Protein AF-A0A418AKB0-F1 (afdb_monomer)

Solvent-accessible surface area (backbone atoms only — not comparable to full-atom values): 22500 Å² total; per-residue (Å²): 135,82,79,82,71,78,76,85,73,82,72,96,51,63,71,55,14,68,32,71,52,58,49,98,87,63,54,77,48,73,52,73,28,45,49,72,66,48,86,89,73,75,47,83,60,42,28,41,31,41,43,63,35,72,86,63,49,35,39,38,36,24,21,48,76,15,43,33,35,38,30,43,47,46,74,64,86,85,75,73,99,71,87,83,58,76,58,70,66,72,52,51,44,70,51,83,62,49,76,50,78,82,51,84,23,34,31,54,25,65,22,56,29,82,81,54,49,35,37,38,40,14,16,63,66,13,42,36,38,33,35,34,54,55,97,88,45,76,44,83,20,35,70,54,74,54,44,76,70,49,79,86,42,61,85,49,50,88,68,41,41,71,72,30,22,28,36,20,43,39,51,56,76,76,69,75,87,51,81,86,62,88,59,95,77,77,64,44,38,38,39,37,33,36,24,40,74,38,39,48,13,36,45,36,36,31,37,43,46,73,44,99,87,57,46,34,53,76,46,80,76,52,73,48,78,41,75,80,37,77,60,76,59,67,86,71,81,57,48,58,13,73,55,44,61,45,79,26,51,81,99,54,51,47,79,47,70,48,96,87,68,54,71,40,45,24,58,43,71,68,43,47,52,42,52,73,68,66,57,62,40,58,80,38,78,89,23,52,53,18,22,56,78,67,64,67,54,79,68,83,65,95,67,74,84,72,79,90,73,86,89,81,93,78,85,84,83,85,84,78,86,79,67,73,72,62,57,55,57,54,49,54,54,46,54,54,51,50,51,52,47,50,54,59,69,69,49,79,78,82,78,78,81,79,82,84,78,82,79,86,82,82,86,85,83,90,79,90,80,80,88,132

Mean predicted aligned error: 17.3 Å

Secondary structure (DSSP, 8-state):
--------PPPSS-EEEEEEEE-TT--EEEEEEESS--TTT---S-EEEEEE-SSSSEEEEEETTS-EEEEEEEPPPP-SS---STHHHHH-EEPPPEEE---SS-EEEEEE-TTSSEEEEEETTS-EEEEEEETTEEEEEEEPPPTT--GGGGGGTTT-BS--EEEEEEEEPPPGGGTT---TT--EEEEEEEE-SBS-EEEEEEEEEE-TTSPEEEEEEEEEEETT----SPPP-PEEPTTT--EE-TT-SEEEE-TTS-EEEESSHHHHHHHHTT--GGGSTTSHHHHHHTT-S----S---PPP------------PPPTHHHHHHHHHHHHHHHHHHHHHSSPPPP-----PPPPPPP---------

Structure (mmCIF, N/CA/C/O backbone):
data_AF-A0A418AKB0-F1
#
_entry.id   AF-A0A418AKB0-F1
#
loop_
_atom_site.group_PDB
_atom_site.id
_atom_site.type_symbol
_atom_site.label_atom_id
_atom_site.label_alt_id
_atom_site.label_comp_id
_atom_site.label_asym_id
_atom_site.label_entity_id
_atom_site.label_seq_id
_atom_site.pdbx_PDB_ins_code
_atom_site.Cartn_x
_atom_site.Cartn_y
_atom_site.Cartn_z
_atom_site.occupancy
_atom_site.B_iso_or_equiv
_atom_site.auth_seq_id
_atom_site.auth_comp_id
_atom_site.auth_asym_id
_atom_site.auth_atom_id
_atom_site.pdbx_PDB_model_num
ATOM 1 N N . MET A 1 1 ? 7.931 29.861 -28.633 1.00 36.50 1 MET A N 1
ATOM 2 C CA . MET A 1 1 ? 7.991 29.074 -27.381 1.00 36.50 1 MET A CA 1
ATOM 3 C C . MET A 1 1 ? 6.599 28.535 -27.093 1.00 36.50 1 MET A C 1
ATOM 5 O O . MET A 1 1 ? 5.826 29.183 -26.402 1.00 36.50 1 MET A O 1
ATOM 9 N N . SER A 1 2 ? 6.234 27.413 -27.712 1.00 31.08 2 SER A N 1
ATOM 10 C CA . SER A 1 2 ? 4.937 26.777 -27.475 1.00 31.08 2 SER A CA 1
ATOM 11 C C . SER A 1 2 ? 4.961 26.107 -26.106 1.00 31.08 2 SER A C 1
ATOM 13 O O . SER A 1 2 ? 5.723 25.164 -25.891 1.00 31.08 2 SER A O 1
ATOM 15 N N . SER A 1 3 ? 4.151 26.606 -25.175 1.00 33.78 3 SER A N 1
ATOM 16 C CA . SER A 1 3 ? 3.860 25.900 -23.935 1.00 33.78 3 SER A CA 1
ATOM 17 C C . SER A 1 3 ? 3.268 24.541 -24.288 1.00 33.78 3 SER A C 1
ATOM 19 O O . SER A 1 3 ? 2.200 24.466 -24.894 1.00 33.78 3 SER A O 1
ATOM 21 N N . THR A 1 4 ? 3.960 23.466 -23.930 1.00 37.88 4 THR A N 1
ATOM 22 C CA . THR A 1 4 ? 3.404 22.115 -23.933 1.00 37.88 4 THR A CA 1
ATOM 23 C C . THR A 1 4 ? 2.359 22.039 -22.823 1.00 37.88 4 THR A C 1
ATOM 25 O O . THR A 1 4 ? 2.607 21.554 -21.721 1.00 37.88 4 THR A O 1
ATOM 28 N N . GLU A 1 5 ? 1.177 22.594 -23.088 1.00 39.03 5 GLU A N 1
ATOM 29 C CA . GLU A 1 5 ? -0.002 22.336 -22.277 1.00 39.03 5 GLU A CA 1
ATOM 30 C C . GLU A 1 5 ? -0.284 20.837 -22.376 1.00 39.03 5 GLU A C 1
ATOM 32 O O . GLU A 1 5 ? -0.618 20.311 -23.438 1.00 39.03 5 GLU A O 1
ATOM 37 N N . GLY A 1 6 ? -0.049 20.125 -21.272 1.00 36.12 6 GLY A N 1
ATOM 38 C CA . GLY A 1 6 ? -0.306 18.696 -21.184 1.00 36.12 6 GLY A CA 1
ATOM 39 C C . GLY A 1 6 ? -1.768 18.427 -21.518 1.00 36.12 6 GLY A C 1
ATOM 40 O O . GLY A 1 6 ? -2.663 18.787 -20.754 1.00 36.12 6 GLY A O 1
ATOM 41 N N . LYS A 1 7 ? -2.008 17.810 -22.677 1.00 33.06 7 LYS A N 1
ATOM 42 C CA . LYS A 1 7 ? -3.337 17.388 -23.116 1.00 33.06 7 LYS A CA 1
ATOM 43 C C . LYS A 1 7 ? -3.867 16.399 -22.074 1.00 33.06 7 LYS A C 1
ATOM 45 O O . LYS A 1 7 ? -3.289 15.329 -21.895 1.00 33.06 7 LYS A O 1
ATOM 50 N N . ILE A 1 8 ? -4.934 16.756 -21.356 1.00 39.75 8 ILE A N 1
ATOM 51 C CA . ILE A 1 8 ? -5.593 15.837 -20.420 1.00 39.75 8 ILE A CA 1
ATOM 52 C C . ILE A 1 8 ? -6.320 14.794 -21.270 1.00 39.75 8 ILE A C 1
ATOM 54 O O . ILE A 1 8 ? -7.421 15.029 -21.764 1.00 39.75 8 ILE A O 1
ATOM 58 N N . VAL A 1 9 ? -5.665 13.660 -21.503 1.00 42.50 9 VAL A N 1
ATOM 59 C CA . VAL A 1 9 ? -6.256 12.528 -22.216 1.00 42.50 9 VAL A CA 1
ATOM 60 C C . VAL A 1 9 ? -7.193 11.808 -21.250 1.00 42.50 9 VAL A C 1
ATOM 62 O O . VAL A 1 9 ? -6.767 11.326 -20.202 1.00 42.50 9 VAL A O 1
ATOM 65 N N . SER A 1 10 ? -8.482 11.751 -21.591 1.00 44.03 10 SER A N 1
ATOM 66 C CA . SER A 1 10 ? -9.438 10.896 -20.886 1.00 44.03 10 SER A CA 1
ATOM 67 C C . SER A 1 10 ? -9.050 9.433 -21.118 1.00 44.03 10 SER A C 1
ATOM 69 O O . SER A 1 10 ? -8.934 8.987 -22.260 1.00 44.03 10 SER A O 1
ATOM 71 N N . ILE A 1 11 ? -8.793 8.696 -20.038 1.00 55.59 11 ILE A N 1
ATOM 72 C CA . ILE A 1 11 ? -8.425 7.281 -20.099 1.00 55.59 11 ILE A CA 1
ATOM 73 C C . ILE A 1 11 ? -9.719 6.462 -20.172 1.00 55.59 11 ILE A C 1
ATOM 75 O O . ILE A 1 11 ? -10.586 6.582 -19.312 1.00 55.59 11 ILE A O 1
ATOM 79 N N . LYS A 1 12 ? -9.846 5.633 -21.215 1.00 46.84 12 LYS A N 1
ATOM 80 C CA . LYS A 1 12 ? -11.058 4.852 -21.536 1.00 46.84 12 LYS A CA 1
ATOM 81 C C . LYS A 1 12 ? -11.355 3.715 -20.541 1.00 46.84 12 LYS A C 1
ATOM 83 O O . LYS A 1 12 ? -12.469 3.203 -20.525 1.00 46.84 12 LYS A O 1
ATOM 88 N N . TYR A 1 13 ? -10.378 3.316 -19.728 1.00 57.94 13 TYR A N 1
ATOM 89 C CA . TYR A 1 13 ? -10.456 2.150 -18.842 1.00 57.94 13 TYR A CA 1
ATOM 90 C C . TYR A 1 13 ? -10.401 2.549 -17.362 1.00 57.94 13 TYR A C 1
ATOM 92 O O . TYR A 1 13 ? -9.725 3.527 -17.028 1.00 57.94 13 TYR A O 1
ATOM 100 N N . PRO A 1 14 ? -11.069 1.797 -16.463 1.00 59.91 14 PRO A N 1
ATOM 101 C CA . PRO A 1 14 ? -10.957 2.029 -15.030 1.00 59.91 14 PRO A CA 1
ATOM 102 C C . PRO A 1 14 ? -9.507 1.826 -14.585 1.00 59.91 14 PRO A C 1
ATOM 104 O O . PRO A 1 14 ? -8.891 0.791 -14.852 1.00 59.91 14 PRO A O 1
ATOM 107 N N . ILE A 1 15 ? -8.971 2.842 -13.913 1.00 66.75 15 ILE A N 1
ATOM 108 C CA . ILE A 1 15 ? -7.648 2.809 -13.296 1.00 66.75 15 ILE A CA 1
ATOM 109 C C . ILE A 1 15 ? -7.820 2.233 -11.900 1.00 66.75 15 ILE A C 1
ATOM 111 O O . ILE A 1 15 ? -8.506 2.822 -11.065 1.00 66.75 15 ILE A O 1
ATOM 115 N N . PHE A 1 16 ? -7.191 1.093 -11.654 1.00 68.50 16 PHE A N 1
ATOM 116 C CA . PHE A 1 16 ? -7.229 0.436 -10.350 1.00 68.50 16 PHE A CA 1
ATOM 117 C C . PHE A 1 16 ? -5.985 0.765 -9.525 1.00 68.50 16 PHE A C 1
ATOM 119 O O . PHE A 1 16 ? -6.086 0.989 -8.322 1.00 68.50 16 PHE A O 1
ATOM 126 N N . GLY A 1 17 ? -4.829 0.885 -10.185 1.00 69.38 17 GLY A N 1
ATOM 127 C CA . GLY A 1 17 ? -3.570 1.258 -9.554 1.00 69.38 17 GLY A CA 1
ATOM 128 C C . GLY A 1 17 ? -2.893 2.395 -10.304 1.00 69.38 17 GLY A C 1
ATOM 129 O O . GLY A 1 17 ? -2.821 2.391 -11.529 1.00 69.38 17 GLY A O 1
ATOM 130 N N . ILE A 1 18 ? -2.361 3.362 -9.568 1.00 79.00 18 ILE A N 1
ATOM 131 C CA . ILE A 1 18 ? -1.461 4.373 -10.114 1.00 79.00 18 ILE A CA 1
ATOM 132 C C . ILE A 1 18 ? -0.305 4.558 -9.148 1.00 79.00 18 ILE A C 1
ATOM 134 O O . ILE A 1 18 ? -0.501 4.656 -7.933 1.00 79.00 18 ILE A O 1
ATOM 138 N N . ASP A 1 19 ? 0.896 4.611 -9.697 1.00 79.44 19 ASP A N 1
ATOM 139 C CA . ASP A 1 19 ? 2.066 5.046 -8.963 1.00 79.44 19 ASP A CA 1
ATOM 140 C C . ASP A 1 19 ? 2.920 5.929 -9.855 1.00 79.44 19 ASP A C 1
ATOM 142 O O . ASP A 1 19 ? 2.892 5.834 -11.083 1.00 79.44 19 ASP A O 1
ATOM 146 N N . TRP A 1 20 ? 3.653 6.835 -9.236 1.00 78.62 20 TRP A N 1
ATOM 147 C CA . TRP A 1 20 ? 4.524 7.740 -9.959 1.00 78.62 20 TRP A CA 1
ATOM 148 C C . TRP A 1 20 ? 5.818 7.876 -9.197 1.00 78.62 20 TRP A C 1
ATOM 150 O O . TRP A 1 20 ? 5.847 7.868 -7.964 1.00 78.62 20 TRP A O 1
ATOM 160 N N . LYS A 1 21 ? 6.896 8.053 -9.941 1.00 74.12 21 LYS A N 1
ATOM 161 C CA . LYS A 1 21 ? 8.193 8.304 -9.351 1.00 74.12 21 LYS A CA 1
ATOM 162 C C . LYS A 1 21 ? 9.038 9.126 -10.315 1.00 74.12 21 LYS A C 1
ATOM 164 O O . LYS A 1 21 ? 8.616 9.443 -11.422 1.00 74.12 21 LYS A O 1
ATOM 169 N N . ARG A 1 22 ? 10.153 9.643 -9.810 1.00 68.31 22 ARG A N 1
ATOM 170 C CA . ARG A 1 22 ? 11.122 10.394 -10.597 1.00 68.31 22 ARG A CA 1
ATOM 171 C C . ARG A 1 22 ? 12.404 9.597 -10.699 1.00 68.31 22 ARG A C 1
ATOM 173 O O . ARG A 1 22 ? 12.827 9.021 -9.695 1.00 68.31 22 ARG A O 1
ATOM 180 N N . ASP A 1 23 ? 13.005 9.619 -11.877 1.00 65.00 23 ASP A N 1
ATOM 181 C CA . ASP A 1 23 ? 14.333 9.061 -12.095 1.00 65.00 23 ASP A CA 1
ATOM 182 C C . ASP A 1 23 ? 15.383 9.855 -11.316 1.00 65.00 23 ASP A C 1
ATOM 184 O O . ASP A 1 23 ? 15.130 10.974 -10.852 1.00 65.00 23 ASP A O 1
ATOM 188 N N . ALA A 1 24 ? 16.599 9.312 -11.228 1.00 63.34 24 ALA A N 1
ATOM 189 C CA . ALA A 1 24 ? 17.755 10.002 -10.649 1.00 63.34 24 ALA A CA 1
ATOM 190 C C . ALA A 1 24 ? 18.010 11.383 -11.294 1.00 63.34 24 ALA A C 1
ATOM 192 O O . ALA A 1 24 ? 18.529 12.292 -10.651 1.00 63.34 24 ALA A O 1
ATOM 193 N N . GLN A 1 25 ? 17.585 11.559 -12.547 1.00 64.56 25 GLN A N 1
ATOM 194 C CA . GLN A 1 25 ? 17.706 12.791 -13.335 1.00 64.56 25 GLN A CA 1
ATOM 195 C C . GLN A 1 25 ? 16.494 13.733 -13.177 1.00 64.56 25 GLN A C 1
ATOM 197 O O . GLN A 1 25 ? 16.440 14.802 -13.780 1.00 64.56 25 GLN A O 1
ATOM 202 N N . GLY A 1 26 ? 15.502 13.360 -12.361 1.00 63.94 26 GLY A N 1
ATOM 203 C CA . GLY A 1 26 ? 14.347 14.192 -12.020 1.00 63.94 26 GLY A CA 1
ATOM 204 C C . GLY A 1 26 ? 13.166 14.124 -12.994 1.00 63.94 26 GLY A C 1
ATOM 205 O O . GLY A 1 26 ? 12.149 14.781 -12.727 1.00 63.94 26 GLY A O 1
ATOM 206 N N . GLN A 1 27 ? 13.262 13.333 -14.069 1.00 65.94 27 GLN A N 1
ATOM 207 C CA . GLN A 1 27 ? 12.149 13.082 -14.986 1.00 65.94 27 GLN A CA 1
ATOM 208 C C . GLN A 1 27 ? 11.060 12.246 -14.301 1.00 65.94 27 GLN A C 1
ATOM 210 O O . GLN A 1 27 ? 11.379 11.244 -13.665 1.00 65.94 27 GLN A O 1
ATOM 215 N N . PRO A 1 28 ? 9.783 12.666 -14.362 1.00 66.62 28 PRO A N 1
ATOM 216 C CA . PRO A 1 28 ? 8.689 11.922 -13.763 1.00 66.62 28 PRO A CA 1
ATOM 217 C C . PRO A 1 28 ? 8.194 10.817 -14.698 1.00 66.62 28 PRO A C 1
ATOM 219 O O . PRO A 1 28 ? 7.826 11.080 -15.840 1.00 66.62 28 PRO A O 1
ATOM 222 N N . PHE A 1 29 ? 8.076 9.610 -14.165 1.00 71.62 29 PHE A N 1
ATOM 223 C CA . PHE A 1 29 ? 7.399 8.490 -14.795 1.00 71.62 29 PHE A CA 1
ATOM 224 C C . PHE A 1 29 ? 6.155 8.109 -13.988 1.00 71.62 29 PHE A C 1
ATOM 226 O O . PHE A 1 29 ? 6.095 8.250 -12.762 1.00 71.62 29 PHE A O 1
ATOM 233 N N . ILE A 1 30 ? 5.126 7.661 -14.701 1.00 74.25 30 ILE A N 1
ATOM 234 C CA . ILE A 1 30 ? 3.844 7.254 -14.130 1.00 74.25 30 ILE A CA 1
ATOM 235 C C . ILE A 1 30 ? 3.558 5.850 -14.645 1.00 74.25 30 ILE A C 1
ATOM 237 O O . ILE A 1 30 ? 3.525 5.632 -15.853 1.00 74.25 30 ILE A O 1
ATOM 241 N N . ALA A 1 31 ? 3.320 4.915 -13.732 1.00 75.94 31 ALA A N 1
ATOM 242 C CA . ALA A 1 31 ? 2.749 3.623 -14.063 1.00 75.94 31 ALA A CA 1
ATOM 243 C C . ALA A 1 31 ? 1.271 3.631 -13.700 1.00 75.94 31 ALA A C 1
ATOM 245 O O . ALA A 1 31 ? 0.872 4.005 -12.594 1.00 75.94 31 ALA A O 1
ATOM 246 N N . VAL A 1 32 ? 0.464 3.187 -14.652 1.00 74.56 32 VAL A N 1
ATOM 247 C CA . VAL A 1 32 ? -0.979 3.053 -14.504 1.00 74.56 32 VAL A CA 1
ATOM 248 C C . VAL A 1 32 ? -1.324 1.589 -14.736 1.00 74.56 32 VAL A C 1
ATOM 250 O O . VAL A 1 32 ? -1.038 1.046 -15.799 1.00 74.56 32 VAL A O 1
ATOM 253 N N . ALA A 1 33 ? -1.948 0.956 -13.749 1.00 70.38 33 ALA A N 1
ATOM 254 C CA . ALA A 1 33 ? -2.673 -0.290 -13.939 1.00 70.38 33 ALA A CA 1
ATOM 255 C C . ALA A 1 33 ? -4.141 0.004 -14.213 1.00 70.38 33 ALA A C 1
ATOM 257 O O . ALA A 1 33 ? -4.818 0.678 -13.430 1.00 70.38 33 ALA A O 1
ATOM 258 N N . GLY A 1 34 ? -4.636 -0.568 -15.303 1.00 63.72 34 GLY A N 1
ATOM 259 C CA . GLY A 1 34 ? -6.049 -0.587 -15.638 1.00 63.72 34 GLY A CA 1
ATOM 260 C C . GLY A 1 34 ? -6.540 -2.005 -15.896 1.00 63.72 34 GLY A C 1
ATOM 261 O O . GLY A 1 34 ? -5.753 -2.919 -16.147 1.00 63.72 34 GLY A O 1
ATOM 262 N N . GLY A 1 35 ? -7.858 -2.178 -15.832 1.00 54.75 35 GLY A N 1
ATOM 263 C CA . GLY A 1 35 ? -8.518 -3.398 -16.289 1.00 54.75 35 GLY A CA 1
ATOM 264 C C . GLY A 1 35 ? -8.795 -3.314 -17.783 1.00 54.75 35 GLY A C 1
ATOM 265 O O . GLY A 1 35 ? -9.493 -2.409 -18.237 1.00 54.75 35 GLY A O 1
ATOM 266 N N . GLY A 1 36 ? -8.239 -4.253 -18.539 1.00 49.72 36 GLY A N 1
ATOM 267 C CA . GLY A 1 36 ? -8.421 -4.360 -19.983 1.00 49.72 36 GLY A CA 1
ATOM 268 C C . GLY A 1 36 ? -7.291 -5.185 -20.573 1.00 49.72 36 GLY A C 1
ATOM 269 O O . GLY A 1 36 ? -6.227 -4.643 -20.860 1.00 49.72 36 GLY A O 1
ATOM 270 N N . GLY A 1 37 ? -7.506 -6.499 -20.680 1.00 47.31 37 GLY A N 1
ATOM 271 C CA . GLY A 1 37 ? -6.509 -7.473 -21.115 1.00 47.31 37 GLY A CA 1
ATOM 272 C C . GLY A 1 37 ? -5.806 -7.055 -22.403 1.00 47.31 37 GLY A C 1
ATOM 273 O O . GLY A 1 37 ? -6.377 -7.107 -23.491 1.00 47.31 37 GLY A O 1
ATOM 274 N N . ALA A 1 38 ? -4.539 -6.668 -22.286 1.00 42.75 38 ALA A N 1
ATOM 275 C CA . ALA A 1 38 ? -3.647 -6.655 -23.426 1.00 42.75 38 ALA A CA 1
ATOM 276 C C . ALA A 1 38 ? -3.177 -8.097 -23.640 1.00 42.75 38 ALA A C 1
ATOM 278 O O . ALA A 1 38 ? -2.422 -8.635 -22.834 1.00 42.75 38 ALA A O 1
ATOM 279 N N . VAL A 1 39 ? -3.589 -8.714 -24.751 1.00 44.41 39 VAL A N 1
ATOM 280 C CA . VAL A 1 39 ? -3.150 -10.062 -25.173 1.00 44.41 39 VAL A CA 1
ATOM 281 C C . VAL A 1 39 ? -1.613 -10.186 -25.176 1.00 44.41 39 VAL A C 1
ATOM 283 O O . VAL A 1 39 ? -1.076 -11.266 -24.958 1.00 44.41 39 VAL A O 1
ATOM 286 N N . LYS A 1 40 ? -0.900 -9.061 -25.337 1.00 43.84 40 LYS A N 1
ATOM 287 C CA . LYS A 1 40 ? 0.567 -8.962 -25.336 1.00 43.84 40 LYS A CA 1
ATOM 288 C C . LYS A 1 40 ? 1.245 -9.015 -23.957 1.00 43.84 40 LYS A C 1
ATOM 290 O O . LYS A 1 40 ? 2.437 -9.283 -23.926 1.00 43.84 40 LYS A O 1
ATOM 295 N N . SER A 1 41 ? 0.553 -8.756 -22.840 1.00 52.12 41 SER A N 1
ATOM 296 C CA . SER A 1 41 ? 1.177 -8.763 -21.498 1.00 52.12 41 SER A CA 1
ATOM 297 C C . SER A 1 41 ? 1.001 -10.081 -20.735 1.00 52.12 41 SER A C 1
ATOM 299 O O . SER A 1 41 ? 1.562 -10.237 -19.654 1.00 52.12 41 SER A O 1
ATOM 301 N N . GLY A 1 42 ? 0.201 -11.020 -21.256 1.00 51.34 42 GLY A N 1
ATOM 302 C CA . GLY A 1 42 ? -0.109 -12.290 -20.584 1.00 51.34 42 GLY A CA 1
ATOM 303 C C . GLY A 1 42 ? -0.992 -12.155 -19.333 1.00 51.34 42 GLY A C 1
ATOM 304 O O . GLY A 1 42 ? -1.284 -13.153 -18.673 1.00 51.34 42 GLY A O 1
ATOM 305 N N . ILE A 1 43 ? -1.446 -10.943 -18.995 1.00 57.88 43 ILE A N 1
ATOM 306 C CA . ILE A 1 43 ? -2.278 -10.674 -17.818 1.00 57.88 43 ILE A CA 1
ATOM 307 C C . ILE A 1 43 ? -3.750 -10.842 -18.211 1.00 57.88 43 ILE A C 1
ATOM 309 O O . ILE A 1 43 ? -4.308 -10.015 -18.932 1.00 57.88 43 ILE A O 1
ATOM 313 N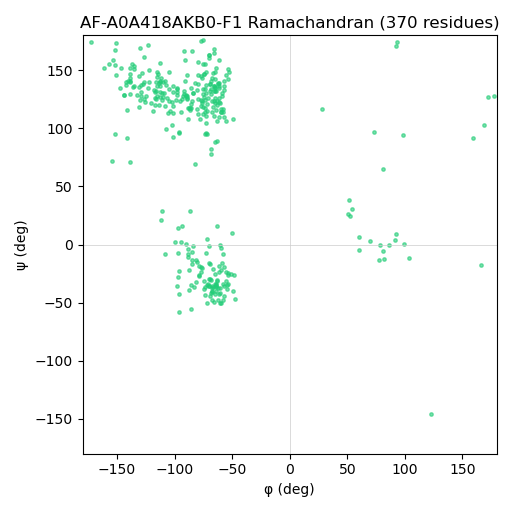 N . LYS A 1 44 ? -4.381 -11.924 -17.742 1.00 58.44 44 LYS A N 1
ATOM 314 C CA . LYS A 1 44 ? -5.785 -12.236 -18.063 1.00 58.44 44 LYS A CA 1
ATOM 315 C C . LYS A 1 44 ? -6.794 -11.421 -17.242 1.00 58.44 44 LYS A C 1
ATOM 317 O O . LYS A 1 44 ? -7.889 -11.178 -17.735 1.00 58.44 44 LYS A O 1
ATOM 322 N N . ASN A 1 45 ? -6.414 -10.962 -16.048 1.00 68.62 45 ASN A N 1
ATOM 323 C CA . ASN A 1 45 ? -7.321 -10.329 -15.086 1.00 68.62 45 ASN A CA 1
ATOM 324 C C . ASN A 1 45 ? -6.887 -8.913 -14.671 1.00 68.62 45 ASN A C 1
ATOM 326 O O . ASN A 1 45 ? -5.806 -8.436 -15.016 1.00 68.62 45 ASN A O 1
ATOM 330 N N . CYS A 1 46 ? -7.749 -8.215 -13.931 1.00 74.00 46 CYS A N 1
ATOM 331 C CA . CYS A 1 46 ? -7.493 -6.852 -13.477 1.00 74.00 46 CYS A CA 1
ATOM 332 C C . CYS A 1 46 ? -6.256 -6.777 -12.570 1.00 74.00 46 CYS A C 1
ATOM 334 O O . CYS A 1 46 ? -6.042 -7.617 -11.692 1.00 74.00 46 CYS A O 1
ATOM 336 N N . VAL A 1 47 ? -5.447 -5.736 -12.769 1.00 80.25 47 VAL A N 1
ATOM 337 C CA . VAL A 1 47 ? -4.334 -5.400 -11.877 1.00 80.25 47 VAL A CA 1
ATOM 338 C C . VAL A 1 47 ? -4.832 -4.367 -10.883 1.00 80.25 47 VAL A C 1
ATOM 340 O O . VAL A 1 47 ? -5.144 -3.248 -11.273 1.00 80.25 47 VAL A O 1
ATOM 343 N N . ASN A 1 48 ? -4.902 -4.736 -9.608 1.00 82.25 48 ASN A N 1
ATOM 344 C CA . ASN A 1 48 ? -5.444 -3.872 -8.561 1.00 82.25 48 ASN A CA 1
ATOM 345 C C . ASN A 1 48 ? -4.426 -2.848 -8.060 1.00 82.25 48 ASN A C 1
ATOM 347 O O . ASN A 1 48 ? -4.798 -1.755 -7.649 1.00 82.25 48 ASN A O 1
ATOM 351 N N . VAL A 1 49 ? -3.139 -3.204 -8.058 1.00 85.19 49 VAL A N 1
ATOM 352 C CA . VAL A 1 49 ? -2.096 -2.410 -7.400 1.00 85.19 49 VAL A CA 1
ATOM 353 C C . VAL A 1 49 ? -0.836 -2.387 -8.246 1.00 85.19 49 VAL A C 1
ATOM 355 O O . VAL A 1 49 ? -0.435 -3.404 -8.809 1.00 85.19 49 VAL A O 1
ATOM 358 N N . VAL A 1 50 ? -0.192 -1.223 -8.293 1.00 88.69 50 VAL A N 1
ATOM 359 C CA . VAL A 1 50 ? 1.118 -1.014 -8.914 1.00 88.69 50 VAL A CA 1
ATOM 360 C C . VAL A 1 50 ? 1.967 -0.178 -7.977 1.00 88.69 50 VAL A C 1
ATOM 362 O O . VAL A 1 50 ? 1.457 0.788 -7.404 1.00 88.69 50 VAL A O 1
ATOM 365 N N . LYS A 1 51 ? 3.234 -0.561 -7.802 1.00 89.12 51 LYS A N 1
ATOM 366 C CA . LYS A 1 51 ? 4.215 0.171 -6.996 1.00 89.12 51 LYS A CA 1
ATOM 367 C C . LYS A 1 51 ? 5.607 0.103 -7.600 1.00 89.12 51 LYS A C 1
ATOM 369 O O . LYS A 1 51 ? 6.125 -0.991 -7.833 1.00 89.12 51 LYS A O 1
ATOM 374 N N . PHE A 1 52 ? 6.237 1.256 -7.769 1.00 89.88 52 PHE A N 1
ATOM 375 C CA . PHE A 1 52 ? 7.648 1.335 -8.119 1.00 89.88 52 PHE A CA 1
ATOM 376 C C . PHE A 1 52 ? 8.537 1.006 -6.931 1.00 89.88 52 PHE A C 1
ATOM 378 O O . PHE A 1 52 ? 8.223 1.333 -5.781 1.00 89.88 52 PHE A O 1
ATOM 385 N N . SER A 1 53 ? 9.672 0.387 -7.225 1.00 88.94 53 SER A N 1
ATOM 386 C CA . SER A 1 53 ? 10.736 0.209 -6.254 1.00 88.94 53 SER A CA 1
ATOM 387 C C . SER A 1 53 ? 11.312 1.566 -5.818 1.00 88.94 53 SER A C 1
ATOM 389 O O . SER A 1 53 ? 11.306 2.544 -6.579 1.00 88.94 53 SER A O 1
ATOM 391 N N . PRO A 1 54 ? 11.843 1.668 -4.589 1.00 84.50 54 PRO A N 1
ATOM 392 C CA . PRO A 1 54 ? 12.545 2.858 -4.112 1.00 84.50 54 PRO A CA 1
ATOM 393 C C . PRO A 1 54 ? 13.787 3.256 -4.916 1.00 84.50 54 PRO A C 1
ATOM 395 O O . PRO A 1 54 ? 14.107 4.444 -4.932 1.00 84.50 54 PRO A O 1
ATOM 398 N N . ASP A 1 55 ? 14.405 2.340 -5.669 1.00 82.31 55 ASP A N 1
ATOM 399 C CA . ASP A 1 55 ? 15.483 2.624 -6.642 1.00 82.31 55 ASP A CA 1
ATOM 400 C C . ASP A 1 55 ? 14.952 3.097 -8.010 1.00 82.31 55 ASP A C 1
ATOM 402 O O . ASP A 1 55 ? 15.394 4.122 -8.510 1.00 82.31 55 ASP A O 1
ATOM 406 N N . GLY A 1 56 ? 13.827 2.557 -8.491 1.00 81.38 56 GLY A N 1
ATOM 407 C CA . GLY A 1 56 ? 13.144 2.967 -9.729 1.00 81.38 56 GLY A CA 1
ATOM 408 C C . GLY A 1 56 ? 13.459 2.052 -10.904 1.00 81.38 56 GLY A C 1
ATOM 409 O O . GLY A 1 56 ? 12.921 2.244 -11.986 1.00 81.38 56 GLY A O 1
ATOM 410 N N . GLU A 1 57 ? 14.279 1.037 -10.662 1.00 84.75 57 GLU A N 1
ATOM 411 C CA . GLU A 1 57 ? 14.691 0.038 -11.642 1.00 84.75 57 GLU A CA 1
ATOM 412 C C . GLU A 1 57 ? 13.673 -1.100 -11.752 1.00 84.75 57 GLU A C 1
ATOM 414 O O . GLU A 1 57 ? 13.721 -1.896 -12.685 1.00 84.75 57 GLU A O 1
ATOM 419 N N . ALA A 1 58 ? 12.731 -1.193 -10.811 1.00 88.50 58 ALA A N 1
ATOM 420 C CA . ALA A 1 58 ? 11.748 -2.257 -10.775 1.00 88.50 58 ALA A CA 1
ATOM 421 C C . ALA A 1 58 ? 10.326 -1.755 -10.500 1.00 88.50 58 ALA A C 1
ATOM 423 O O . ALA A 1 58 ? 10.076 -0.739 -9.846 1.00 88.50 58 ALA A O 1
ATOM 424 N N . LEU A 1 59 ? 9.359 -2.525 -10.985 1.00 89.75 59 LEU A N 1
ATOM 425 C CA . LEU A 1 59 ? 7.937 -2.287 -10.803 1.00 89.75 59 LEU A CA 1
ATOM 426 C C . LEU A 1 59 ? 7.272 -3.560 -10.301 1.00 89.75 59 LEU A C 1
ATOM 428 O O . LEU A 1 59 ? 7.445 -4.627 -10.877 1.00 89.75 59 LEU A O 1
ATOM 432 N N . ILE A 1 60 ? 6.462 -3.449 -9.253 1.00 90.94 60 ILE A N 1
ATOM 433 C CA . ILE A 1 60 ? 5.617 -4.550 -8.797 1.00 90.94 60 ILE A CA 1
ATOM 434 C C . ILE A 1 60 ? 4.174 -4.262 -9.146 1.00 90.94 60 ILE A C 1
ATOM 436 O O . ILE A 1 60 ? 3.666 -3.159 -8.946 1.00 90.94 60 ILE A O 1
ATOM 440 N N . THR A 1 61 ? 3.508 -5.302 -9.624 1.00 89.56 61 THR A N 1
ATOM 441 C CA . THR A 1 61 ? 2.088 -5.295 -9.950 1.00 89.56 61 THR A CA 1
ATOM 442 C C . THR A 1 61 ? 1.389 -6.447 -9.235 1.00 89.56 61 THR A C 1
ATOM 444 O O . THR A 1 61 ? 1.938 -7.545 -9.136 1.00 89.56 61 THR A O 1
ATOM 447 N N . GLY A 1 62 ? 0.189 -6.197 -8.717 1.00 89.06 62 GLY A N 1
ATOM 448 C CA . GLY A 1 62 ? -0.639 -7.198 -8.049 1.00 89.06 62 GLY A CA 1
ATOM 449 C C . GLY A 1 62 ? -1.943 -7.423 -8.799 1.00 89.06 62 GLY A C 1
ATOM 450 O O . GLY A 1 62 ? -2.716 -6.482 -8.981 1.00 89.06 62 GLY A O 1
ATOM 451 N N . GLY A 1 63 ? -2.174 -8.659 -9.241 1.00 84.81 63 GLY A N 1
ATOM 452 C CA . GLY A 1 63 ? -3.377 -9.053 -9.972 1.00 84.81 63 GLY A CA 1
ATOM 453 C C . GLY A 1 63 ? -4.514 -9.575 -9.091 1.00 84.81 63 GLY A C 1
ATOM 454 O O . GLY A 1 63 ? -4.330 -9.944 -7.928 1.00 84.81 63 GLY A O 1
ATOM 455 N N . GLU A 1 64 ? -5.700 -9.674 -9.688 1.00 85.50 64 GLU A N 1
ATOM 456 C CA . GLU A 1 64 ? -6.836 -10.406 -9.121 1.00 85.50 64 GLU A CA 1
ATOM 457 C C . GLU A 1 64 ? -6.561 -11.918 -9.009 1.00 85.50 64 GLU A C 1
ATOM 459 O O . GLU A 1 64 ? -7.078 -12.563 -8.101 1.00 85.50 64 GLU A O 1
ATOM 464 N N . ASP A 1 65 ? -5.655 -12.436 -9.850 1.00 84.06 65 ASP A N 1
ATOM 465 C CA . ASP A 1 65 ? -5.160 -13.824 -9.860 1.00 84.06 65 ASP A CA 1
ATOM 466 C C . ASP A 1 65 ? -4.505 -14.272 -8.542 1.00 84.06 65 ASP A C 1
ATOM 468 O O . ASP A 1 65 ? -4.234 -15.453 -8.364 1.00 84.06 65 ASP A O 1
ATOM 472 N N . GLY A 1 66 ? -4.143 -13.334 -7.660 1.00 87.44 66 GLY A N 1
ATOM 473 C CA . GLY A 1 66 ? -3.283 -13.603 -6.502 1.00 87.44 66 GLY A CA 1
ATOM 474 C C . GLY A 1 66 ? -1.792 -13.696 -6.836 1.00 87.44 66 GLY A C 1
ATOM 475 O O . GLY A 1 66 ? -0.964 -13.847 -5.942 1.00 87.44 66 GLY A O 1
ATOM 476 N N . ILE A 1 67 ? -1.418 -13.537 -8.106 1.00 89.56 67 ILE A N 1
ATOM 477 C CA . ILE A 1 67 ? -0.020 -13.528 -8.539 1.00 89.56 67 ILE A CA 1
ATOM 478 C C . ILE A 1 67 ? 0.520 -12.099 -8.481 1.00 89.56 67 ILE A C 1
ATOM 480 O O . ILE A 1 67 ? -0.040 -11.174 -9.087 1.00 89.56 67 ILE A O 1
ATOM 484 N N . ILE A 1 68 ? 1.635 -11.927 -7.775 1.00 92.12 68 ILE A N 1
ATOM 485 C CA . ILE A 1 68 ? 2.412 -10.687 -7.794 1.00 92.12 68 ILE A CA 1
ATOM 486 C C . ILE A 1 68 ? 3.462 -10.830 -8.892 1.00 92.12 68 ILE A C 1
ATOM 488 O O . ILE A 1 68 ? 4.151 -11.844 -8.971 1.00 92.12 68 ILE A O 1
ATOM 492 N N . ARG A 1 69 ? 3.584 -9.818 -9.746 1.00 90.31 69 ARG A N 1
ATOM 493 C CA . ARG A 1 69 ? 4.543 -9.807 -10.853 1.00 90.31 69 ARG A CA 1
ATOM 494 C C . ARG A 1 69 ? 5.526 -8.670 -10.651 1.00 90.31 69 ARG A C 1
ATOM 496 O O . ARG A 1 69 ? 5.102 -7.524 -10.474 1.00 90.31 69 ARG A O 1
ATOM 503 N N . LEU A 1 70 ? 6.807 -9.008 -10.665 1.00 91.19 70 LEU A N 1
ATOM 504 C CA . LEU A 1 70 ? 7.918 -8.074 -10.585 1.00 91.19 70 LEU A CA 1
ATOM 505 C C . LEU A 1 70 ? 8.513 -7.887 -11.980 1.00 91.19 70 LEU A C 1
ATOM 507 O O . LEU A 1 70 ? 8.948 -8.848 -12.604 1.00 91.19 70 LEU A O 1
ATOM 511 N N . TRP A 1 71 ? 8.548 -6.646 -12.436 1.00 89.12 71 TRP A N 1
ATOM 512 C CA . TRP A 1 71 ? 9.057 -6.235 -13.734 1.00 89.12 71 TRP A CA 1
ATOM 513 C C . TRP A 1 71 ? 10.355 -5.468 -13.525 1.00 89.12 71 TRP A C 1
ATOM 515 O O . TRP A 1 71 ? 10.374 -4.514 -12.745 1.00 89.12 71 TRP A O 1
ATOM 525 N N . ILE A 1 72 ? 11.422 -5.868 -14.212 1.00 88.00 72 ILE A N 1
ATOM 526 C CA . ILE A 1 72 ? 12.663 -5.096 -14.243 1.00 88.00 72 ILE A CA 1
ATOM 527 C C . ILE A 1 72 ? 12.558 -4.135 -15.424 1.00 88.00 72 ILE A C 1
ATOM 529 O O . ILE A 1 72 ? 12.206 -4.527 -16.540 1.00 88.00 72 ILE A O 1
ATOM 533 N N . LEU A 1 73 ? 12.807 -2.861 -15.150 1.00 85.38 73 LEU A N 1
ATOM 534 C CA . LEU A 1 73 ? 12.726 -1.777 -16.112 1.00 85.38 73 LEU A CA 1
ATOM 535 C C . LEU A 1 73 ? 14.136 -1.422 -16.562 1.00 85.38 73 LEU A C 1
ATOM 537 O O . LEU A 1 73 ? 14.970 -1.003 -15.762 1.00 85.38 73 LEU A O 1
ATOM 541 N N . THR A 1 74 ? 14.397 -1.556 -17.857 1.00 80.94 74 THR A N 1
ATOM 542 C CA . THR A 1 74 ? 15.625 -1.047 -18.461 1.00 80.94 74 THR A CA 1
ATOM 543 C C . THR A 1 74 ? 15.314 0.313 -19.059 1.00 80.94 74 THR A C 1
ATOM 545 O O . THR A 1 74 ? 14.765 0.426 -20.155 1.00 80.94 74 THR A O 1
ATOM 548 N N . ILE A 1 75 ? 15.618 1.357 -18.288 1.00 73.19 75 ILE A N 1
ATOM 549 C CA . ILE A 1 75 ? 15.425 2.741 -18.711 1.00 73.19 75 ILE A CA 1
ATOM 550 C C . ILE A 1 75 ? 16.680 3.172 -19.480 1.00 73.19 75 ILE A C 1
ATOM 552 O O . ILE A 1 75 ? 17.769 3.188 -18.898 1.00 73.19 75 ILE A O 1
ATOM 556 N N . PRO A 1 76 ? 16.572 3.518 -20.773 1.00 67.75 76 PRO A N 1
ATOM 557 C CA . PRO A 1 76 ? 17.697 4.080 -21.502 1.00 67.75 76 PRO A CA 1
ATOM 558 C C . PRO A 1 76 ? 18.067 5.446 -20.892 1.00 67.75 76 PRO A C 1
ATOM 560 O O . PRO A 1 76 ? 17.174 6.250 -20.612 1.00 67.75 76 PRO A O 1
ATOM 563 N N . PRO A 1 77 ? 19.357 5.758 -20.672 1.00 63.03 77 PRO A N 1
ATOM 564 C CA . PRO A 1 77 ? 19.757 7.078 -20.186 1.00 63.03 77 PRO A CA 1
ATOM 565 C C . PRO A 1 77 ? 19.316 8.152 -21.196 1.00 63.03 77 PRO A C 1
ATOM 567 O O . PRO A 1 77 ? 19.674 8.081 -22.371 1.00 63.03 77 PRO A O 1
ATOM 570 N N . SER A 1 78 ? 18.504 9.132 -20.778 1.00 59.03 78 SER A N 1
ATOM 571 C CA . SER A 1 78 ? 17.881 10.049 -21.742 1.00 59.03 78 SER A CA 1
ATOM 572 C C . SER A 1 78 ? 18.859 11.078 -22.340 1.00 59.03 78 SER A C 1
ATOM 574 O O . SER A 1 78 ? 19.531 11.790 -21.593 1.00 59.03 78 SER A O 1
ATOM 576 N N . LYS A 1 79 ? 18.772 11.211 -23.675 1.00 54.38 79 LYS A N 1
ATOM 577 C CA . LYS A 1 79 ? 19.152 12.310 -24.592 1.00 54.38 79 LYS A CA 1
ATOM 578 C C . LYS A 1 79 ? 20.633 12.592 -24.893 1.00 54.38 79 LYS A C 1
ATOM 580 O O . LYS A 1 79 ? 21.262 13.444 -24.275 1.00 54.38 79 LYS A O 1
ATOM 585 N N . SER A 1 80 ? 21.101 12.043 -26.017 1.00 42.84 80 SER A N 1
ATOM 586 C CA . SER A 1 80 ? 21.728 12.879 -27.055 1.00 42.84 80 SER A CA 1
ATOM 587 C C . SER A 1 80 ? 20.627 13.697 -27.761 1.00 42.84 80 SER A C 1
ATOM 589 O O . SER A 1 80 ? 19.472 13.284 -27.801 1.00 42.84 80 SER A O 1
ATOM 591 N N . GLU A 1 81 ? 20.949 14.900 -28.236 1.00 50.50 81 GLU A N 1
ATOM 592 C CA . GLU A 1 81 ? 20.034 16.029 -28.516 1.00 50.50 81 GLU A CA 1
ATOM 593 C C . GLU A 1 81 ? 18.935 15.858 -29.596 1.00 50.50 81 GLU A C 1
ATOM 595 O O . GLU A 1 81 ? 18.346 16.852 -30.014 1.00 50.50 81 GLU A O 1
ATOM 600 N N . VAL A 1 82 ? 18.578 14.653 -30.047 1.00 48.44 82 VAL A N 1
ATOM 601 C CA . VAL A 1 82 ? 17.657 14.484 -31.188 1.00 48.44 82 VAL A CA 1
ATOM 602 C C . VAL A 1 82 ? 16.634 13.360 -30.965 1.00 48.44 82 VAL A C 1
ATOM 604 O O . VAL A 1 82 ? 16.669 12.327 -31.625 1.00 48.44 82 VAL A O 1
ATOM 607 N N . ASP A 1 83 ? 15.668 13.572 -30.065 1.00 52.19 83 ASP A N 1
ATOM 608 C CA . ASP A 1 83 ? 14.430 12.766 -30.014 1.00 52.19 83 ASP A CA 1
ATOM 609 C C . ASP A 1 83 ? 13.417 13.307 -31.043 1.00 52.19 83 ASP A C 1
ATOM 611 O O . ASP A 1 83 ? 12.419 13.937 -30.685 1.00 52.19 83 ASP A O 1
ATOM 615 N N . ILE A 1 84 ? 13.718 13.132 -32.334 1.00 55.56 84 ILE A N 1
ATOM 616 C CA . ILE A 1 84 ? 12.792 13.431 -33.447 1.00 55.56 84 ILE A CA 1
ATOM 617 C C . ILE A 1 84 ? 12.038 12.168 -33.901 1.00 55.56 84 ILE A C 1
ATOM 619 O O . ILE A 1 84 ? 10.922 12.274 -34.400 1.00 55.56 84 ILE A O 1
ATOM 623 N N . ASP A 1 85 ? 12.579 10.979 -33.634 1.00 55.12 85 ASP A N 1
ATOM 624 C CA . ASP A 1 85 ? 11.968 9.702 -34.002 1.00 55.12 85 ASP A CA 1
ATOM 625 C C . ASP A 1 85 ? 11.603 8.938 -32.726 1.00 55.12 85 ASP A C 1
ATOM 627 O O . ASP A 1 85 ? 12.380 8.962 -31.776 1.00 55.12 85 ASP A O 1
ATOM 631 N N . ASP A 1 86 ? 10.492 8.200 -32.713 1.00 60.62 86 ASP A N 1
ATOM 632 C CA . ASP A 1 86 ? 9.969 7.335 -31.632 1.00 60.62 86 ASP A CA 1
ATOM 633 C C . ASP A 1 86 ? 10.962 6.310 -30.998 1.00 60.62 86 ASP A C 1
ATOM 635 O O . ASP A 1 86 ? 10.574 5.482 -30.176 1.00 60.62 86 ASP A O 1
ATOM 639 N N . LYS A 1 87 ? 12.263 6.380 -31.298 1.00 59.88 87 LYS A N 1
ATOM 640 C CA . LYS A 1 87 ? 13.368 5.535 -30.816 1.00 59.88 87 LYS A CA 1
ATOM 641 C C . LYS A 1 87 ? 13.477 5.444 -29.294 1.00 59.88 87 LYS A C 1
ATOM 643 O O . LYS A 1 87 ? 13.831 4.385 -28.783 1.00 59.88 87 LYS A O 1
ATOM 648 N N . TYR A 1 88 ? 13.148 6.503 -28.548 1.00 62.91 88 TYR A N 1
ATOM 649 C CA . TYR A 1 88 ? 13.135 6.435 -27.079 1.00 62.91 88 TYR A CA 1
ATOM 650 C C . TYR A 1 88 ? 12.083 5.441 -26.560 1.00 62.91 88 TYR A C 1
ATOM 652 O O . TYR A 1 88 ? 12.300 4.754 -25.563 1.00 62.91 88 TYR A O 1
ATOM 660 N N . ARG A 1 89 ? 10.948 5.328 -27.261 1.00 62.47 89 ARG A N 1
ATOM 661 C CA . ARG A 1 89 ? 9.868 4.401 -26.912 1.00 62.47 89 ARG A CA 1
ATOM 662 C C . ARG A 1 89 ? 10.267 2.947 -27.153 1.00 62.47 89 ARG A C 1
ATOM 664 O O . ARG A 1 89 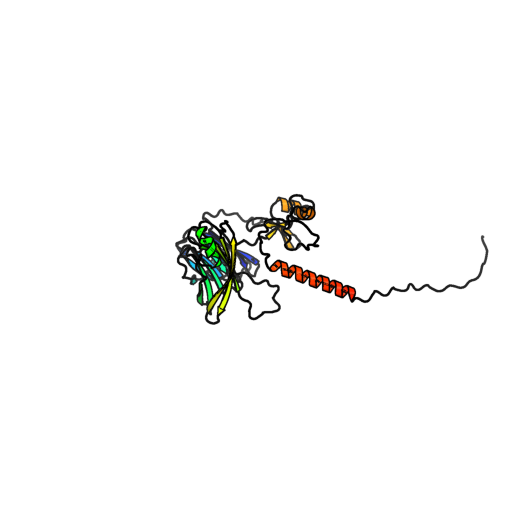? 9.884 2.093 -26.361 1.00 62.47 89 ARG A O 1
ATOM 671 N N . ASP A 1 90 ? 11.049 2.693 -28.197 1.00 63.66 90 ASP A N 1
ATOM 672 C CA . ASP A 1 90 ? 11.537 1.353 -28.545 1.00 63.66 90 ASP A CA 1
ATOM 673 C C . ASP A 1 90 ? 12.723 0.909 -27.672 1.00 63.66 90 ASP A C 1
ATOM 675 O O . ASP A 1 90 ? 12.914 -0.283 -27.428 1.00 63.66 90 ASP A O 1
ATOM 679 N N . ALA A 1 91 ? 13.506 1.863 -27.163 1.00 65.81 91 ALA A N 1
ATOM 680 C CA . ALA A 1 91 ? 14.608 1.603 -26.239 1.00 65.81 91 ALA A CA 1
ATOM 681 C C . ALA A 1 91 ? 14.139 1.305 -24.804 1.00 65.81 91 ALA A C 1
ATOM 683 O O . ALA A 1 91 ? 14.886 0.711 -24.026 1.00 65.81 91 ALA A O 1
ATOM 684 N N . PHE A 1 92 ? 12.913 1.697 -24.442 1.00 71.50 92 PHE A N 1
ATOM 685 C CA . PHE A 1 92 ? 12.313 1.321 -23.167 1.00 71.50 92 PHE A CA 1
ATOM 686 C C . PHE A 1 92 ? 11.917 -0.156 -23.199 1.00 71.50 92 PHE A C 1
ATOM 688 O O . PHE A 1 92 ? 10.911 -0.539 -23.800 1.00 71.50 92 PHE A O 1
ATOM 695 N N . GLN A 1 93 ? 12.710 -0.990 -22.531 1.00 73.38 93 GLN A N 1
ATOM 696 C CA . GLN A 1 93 ? 12.469 -2.425 -22.458 1.00 73.38 93 GLN A CA 1
ATOM 697 C C . GLN A 1 93 ? 12.049 -2.831 -21.050 1.00 73.38 93 GLN A C 1
ATOM 699 O O . GLN A 1 93 ? 12.567 -2.348 -20.041 1.00 73.38 93 GLN A O 1
ATOM 704 N N . VAL A 1 94 ? 11.086 -3.746 -21.002 1.00 79.62 94 VAL A N 1
ATOM 705 C CA . VAL A 1 94 ? 10.607 -4.371 -19.773 1.00 79.62 94 VAL A CA 1
ATOM 706 C C . VAL A 1 94 ? 10.960 -5.847 -19.858 1.00 79.62 94 VAL A C 1
ATOM 708 O O . VAL A 1 94 ? 10.643 -6.496 -20.856 1.00 79.62 94 VAL A O 1
ATOM 711 N N . SER A 1 95 ? 11.630 -6.366 -18.830 1.00 78.75 95 SER A N 1
ATOM 712 C CA . SER A 1 95 ? 11.976 -7.785 -18.760 1.00 78.75 95 SER A CA 1
ATOM 713 C C . SER A 1 95 ? 10.730 -8.665 -18.648 1.00 78.75 95 SER A C 1
ATOM 715 O O . SER A 1 95 ? 9.655 -8.207 -18.247 1.00 78.75 95 SER A O 1
ATOM 717 N N . GLU A 1 96 ? 10.891 -9.966 -18.894 1.00 81.50 96 GLU A N 1
ATOM 718 C CA . GLU A 1 96 ? 9.880 -10.932 -18.471 1.00 81.50 96 GLU A CA 1
ATOM 719 C C . GLU A 1 96 ? 9.643 -10.829 -16.952 1.00 81.50 96 GLU A C 1
ATOM 721 O O . GLU A 1 96 ? 10.590 -10.586 -16.188 1.00 81.50 96 GLU A O 1
ATOM 726 N N . PRO A 1 97 ? 8.382 -10.953 -16.501 1.00 86.44 97 PRO A N 1
ATOM 727 C CA . PRO A 1 97 ? 8.046 -10.757 -15.105 1.00 86.44 97 PRO A CA 1
ATOM 728 C C . PRO A 1 97 ? 8.484 -11.947 -14.254 1.00 86.44 97 PRO A C 1
ATOM 730 O O . PRO A 1 97 ? 8.151 -13.096 -14.545 1.00 86.44 97 PRO A O 1
ATOM 733 N N . ILE A 1 98 ? 9.121 -11.665 -13.120 1.00 89.31 98 ILE A N 1
ATOM 734 C CA . ILE A 1 98 ? 9.324 -12.664 -12.070 1.00 89.31 98 ILE A CA 1
ATOM 735 C C . ILE A 1 98 ? 7.990 -12.840 -11.336 1.00 89.31 98 ILE A C 1
ATOM 737 O O . ILE A 1 98 ? 7.427 -11.878 -10.802 1.00 89.31 98 ILE A O 1
ATOM 741 N N . LEU A 1 99 ? 7.476 -14.069 -11.328 1.00 91.19 99 LEU A N 1
ATOM 742 C CA . LEU A 1 99 ? 6.199 -14.416 -10.708 1.00 91.19 99 LEU A CA 1
ATOM 743 C C . LEU A 1 99 ? 6.410 -14.806 -9.243 1.00 91.19 99 LEU A C 1
ATOM 745 O O . LEU A 1 99 ? 7.192 -15.704 -8.935 1.00 91.19 99 LEU A O 1
ATOM 749 N N . LEU A 1 100 ? 5.699 -14.139 -8.335 1.00 91.50 100 LEU A N 1
ATOM 750 C CA . LEU A 1 100 ? 5.662 -14.487 -6.917 1.00 91.50 100 LEU A CA 1
ATOM 751 C C . LEU A 1 100 ? 4.300 -15.104 -6.604 1.00 91.50 100 LEU A C 1
ATOM 753 O O . LEU A 1 100 ? 3.294 -14.407 -6.437 1.00 91.50 100 LEU A O 1
ATOM 757 N N . GLU A 1 101 ? 4.282 -16.431 -6.557 1.00 90.19 101 GLU A N 1
ATOM 758 C CA . GLU A 1 101 ? 3.085 -17.228 -6.309 1.00 90.19 101 GLU A CA 1
ATOM 759 C C . GLU A 1 101 ? 3.010 -17.649 -4.841 1.00 90.19 101 GLU A C 1
ATOM 761 O O . GLU A 1 101 ? 3.995 -18.076 -4.234 1.00 90.19 101 GLU A O 1
ATOM 766 N N . GLY A 1 102 ? 1.830 -17.510 -4.241 1.00 86.56 102 GLY A N 1
ATOM 767 C CA . GLY A 1 102 ? 1.623 -17.878 -2.841 1.00 86.56 102 GLY A CA 1
ATOM 768 C C . GLY A 1 102 ? 0.330 -17.360 -2.226 1.00 86.56 102 GLY A C 1
ATOM 769 O O . GLY A 1 102 ? -0.088 -17.894 -1.201 1.00 86.56 102 GLY A O 1
ATOM 770 N N . HIS A 1 103 ? -0.307 -16.357 -2.834 1.00 90.75 103 HIS A N 1
ATOM 771 C CA . HIS A 1 103 ? -1.646 -15.919 -2.451 1.00 90.75 103 HIS A CA 1
ATOM 772 C C . HIS A 1 103 ? -2.720 -16.691 -3.210 1.00 90.75 103 HIS A C 1
ATOM 774 O O . HIS A 1 103 ? -2.550 -17.017 -4.381 1.00 90.75 103 HIS A O 1
ATOM 780 N N . ASN A 1 104 ? -3.846 -16.934 -2.541 1.00 89.94 104 ASN A N 1
ATOM 781 C CA . ASN A 1 104 ? -4.992 -17.657 -3.104 1.00 89.94 104 ASN A CA 1
ATOM 782 C C . ASN A 1 104 ? -6.206 -16.733 -3.314 1.00 89.94 104 ASN A C 1
ATOM 784 O O . ASN A 1 104 ? -7.362 -17.122 -3.157 1.00 89.94 104 ASN A O 1
ATOM 788 N N . GLY A 1 105 ? -5.957 -15.450 -3.559 1.00 87.88 105 GLY A N 1
ATOM 789 C CA . GLY A 1 105 ? -7.013 -14.472 -3.753 1.00 87.88 105 GLY A CA 1
ATOM 790 C C . GLY A 1 105 ? -6.473 -13.126 -4.194 1.00 87.88 105 GLY A C 1
ATOM 791 O O . GLY A 1 105 ? -5.267 -12.900 -4.227 1.00 87.88 105 GLY A O 1
ATOM 792 N N . CYS A 1 106 ? -7.394 -12.217 -4.497 1.00 89.25 106 CYS A N 1
ATOM 793 C CA . CYS A 1 106 ? -7.079 -10.914 -5.066 1.00 89.25 106 CYS A CA 1
ATOM 794 C C . CYS A 1 106 ? -6.115 -10.131 -4.171 1.00 89.25 106 CYS A C 1
ATOM 796 O O . CYS A 1 106 ? -6.348 -10.007 -2.963 1.00 89.25 106 CYS A O 1
ATOM 798 N N . ILE A 1 107 ? -5.077 -9.557 -4.771 1.00 91.81 107 ILE A N 1
ATOM 799 C CA . ILE A 1 107 ? -4.153 -8.674 -4.061 1.00 91.81 107 ILE A CA 1
ATOM 800 C C . ILE A 1 107 ? -4.849 -7.329 -3.836 1.00 91.81 107 ILE A C 1
ATOM 802 O O . ILE A 1 107 ? -5.377 -6.731 -4.775 1.00 91.81 107 ILE A O 1
ATOM 806 N N . ASN A 1 108 ? -4.875 -6.881 -2.581 1.00 89.50 108 ASN A N 1
ATOM 807 C CA . ASN A 1 108 ? -5.511 -5.632 -2.160 1.00 89.50 108 ASN A CA 1
ATOM 808 C C . ASN A 1 108 ? -4.504 -4.483 -2.077 1.00 89.50 108 ASN A C 1
ATOM 810 O O . ASN A 1 108 ? -4.822 -3.370 -2.480 1.00 89.50 108 ASN A O 1
ATOM 814 N N . ASP A 1 109 ? -3.311 -4.745 -1.534 1.00 89.12 109 ASP A N 1
ATOM 815 C CA . ASP A 1 109 ? -2.268 -3.733 -1.340 1.00 89.12 109 ASP A CA 1
ATOM 816 C C . ASP A 1 109 ? -0.871 -4.364 -1.370 1.00 89.12 109 ASP A C 1
ATOM 818 O O . ASP A 1 109 ? -0.699 -5.553 -1.075 1.00 89.12 109 ASP A O 1
ATOM 822 N N . LEU A 1 110 ? 0.119 -3.554 -1.737 1.00 92.25 110 LEU A N 1
ATOM 823 C CA . LEU A 1 110 ? 1.523 -3.928 -1.882 1.00 92.25 110 L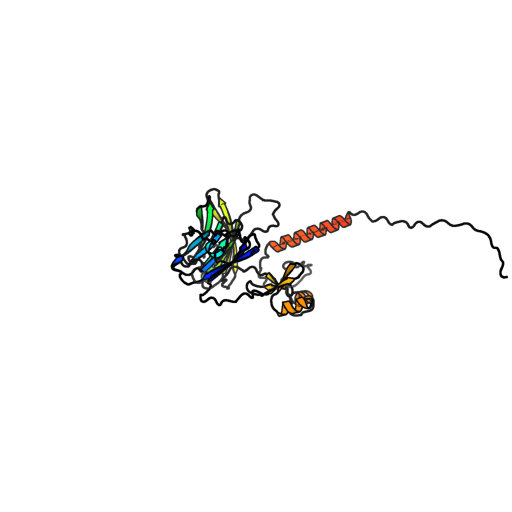EU A CA 1
ATOM 824 C C . LEU A 1 110 ? 2.413 -2.780 -1.403 1.00 92.25 110 LEU A C 1
ATOM 826 O O . LEU A 1 110 ? 2.164 -1.615 -1.712 1.00 92.25 110 LEU A O 1
ATOM 830 N N . SER A 1 111 ? 3.501 -3.112 -0.709 1.00 91.75 111 SER A N 1
ATOM 831 C CA . SER A 1 111 ? 4.496 -2.132 -0.274 1.00 91.75 111 SER A CA 1
ATOM 832 C C . SER A 1 111 ? 5.908 -2.660 -0.438 1.00 91.75 111 SER A C 1
ATOM 834 O O . SER A 1 111 ? 6.260 -3.715 0.088 1.00 91.75 111 SER A O 1
ATOM 836 N N . TRP A 1 112 ? 6.748 -1.850 -1.073 1.00 91.94 112 TRP A N 1
ATOM 837 C CA . TRP A 1 112 ? 8.191 -2.035 -1.064 1.00 91.94 112 TRP A CA 1
ATOM 838 C C . TRP A 1 112 ? 8.793 -1.637 0.279 1.00 91.94 112 TRP A C 1
ATOM 840 O O . TRP A 1 112 ? 8.320 -0.705 0.937 1.00 91.94 112 TRP A O 1
ATOM 850 N N . HIS A 1 113 ? 9.854 -2.333 0.671 1.00 90.31 113 HIS A N 1
ATOM 851 C CA . HIS A 1 113 ? 10.757 -1.869 1.715 1.00 90.31 113 HIS A CA 1
ATOM 852 C C . HIS A 1 113 ? 11.686 -0.788 1.146 1.00 90.31 113 HIS A C 1
ATOM 854 O O . HIS A 1 113 ? 12.080 -0.914 -0.011 1.00 90.31 113 HIS A O 1
ATOM 860 N N . PRO A 1 114 ? 12.080 0.242 1.920 1.00 85.25 114 PRO A N 1
ATOM 861 C CA . PRO A 1 114 ? 12.973 1.310 1.453 1.00 85.25 114 PRO A CA 1
ATOM 862 C C . PRO A 1 114 ? 14.306 0.857 0.838 1.00 85.25 114 PRO A C 1
ATOM 864 O O . PRO A 1 114 ? 14.878 1.601 0.053 1.00 85.25 114 PRO A O 1
ATOM 867 N N . SER A 1 115 ? 14.801 -0.331 1.194 1.00 84.50 115 SER A N 1
ATOM 868 C CA . SER A 1 115 ? 16.024 -0.925 0.631 1.00 84.50 115 SER A CA 1
ATOM 869 C C . SER A 1 115 ? 15.812 -1.674 -0.689 1.00 84.50 115 SER A C 1
ATOM 871 O O . SER A 1 115 ? 16.763 -2.248 -1.205 1.00 84.50 115 SER A O 1
ATOM 873 N N . SER A 1 116 ? 14.575 -1.754 -1.193 1.00 86.31 116 SER A N 1
ATOM 874 C CA . SER A 1 116 ? 14.165 -2.563 -2.354 1.00 86.31 116 SER A CA 1
ATOM 875 C C . SER A 1 116 ? 14.379 -4.081 -2.226 1.00 86.31 116 SER A C 1
ATOM 877 O O . SER A 1 116 ? 13.929 -4.831 -3.081 1.00 86.31 116 SER A O 1
ATOM 879 N N . ALA A 1 117 ? 14.993 -4.590 -1.154 1.00 87.38 117 ALA A N 1
ATOM 880 C CA . ALA A 1 117 ? 15.268 -6.025 -1.015 1.00 87.38 117 ALA A CA 1
ATOM 881 C C . ALA A 1 117 ? 14.067 -6.853 -0.514 1.00 87.38 117 ALA A C 1
ATOM 883 O O . ALA A 1 117 ? 14.098 -8.085 -0.549 1.00 87.38 117 ALA A O 1
ATOM 884 N N . LYS A 1 118 ? 13.021 -6.192 -0.002 1.00 90.69 118 LYS A N 1
ATOM 885 C CA . LYS A 1 118 ? 11.846 -6.832 0.608 1.00 90.69 118 LYS A CA 1
ATOM 886 C C . LYS A 1 118 ? 10.553 -6.194 0.124 1.00 90.69 118 LYS A C 1
ATOM 888 O O . LYS A 1 118 ? 10.502 -4.996 -0.158 1.00 90.69 118 LYS A O 1
ATOM 893 N N . VAL A 1 119 ? 9.493 -6.991 0.100 1.00 93.50 119 VAL A N 1
ATOM 894 C CA . VAL A 1 119 ? 8.147 -6.573 -0.305 1.00 93.50 119 VAL A CA 1
ATOM 895 C C . VAL A 1 119 ? 7.130 -7.194 0.640 1.00 93.50 119 VAL A C 1
ATOM 897 O O . VAL A 1 119 ? 7.293 -8.329 1.076 1.00 93.50 119 VAL A O 1
ATOM 900 N N . VAL A 1 120 ? 6.075 -6.456 0.962 1.00 93.81 120 VAL A N 1
ATOM 901 C CA . VAL A 1 120 ? 4.919 -6.971 1.700 1.00 93.81 120 VAL A CA 1
ATOM 902 C C . VAL A 1 120 ? 3.704 -6.921 0.796 1.00 93.81 120 VAL A C 1
ATOM 904 O O . VAL A 1 120 ? 3.474 -5.919 0.116 1.00 93.81 120 VAL A O 1
ATOM 907 N N . SER A 1 121 ? 2.924 -7.994 0.817 1.00 94.19 121 SER A N 1
ATOM 908 C CA . SER A 1 121 ? 1.697 -8.132 0.046 1.00 94.19 121 SER A CA 1
ATOM 909 C C . SER A 1 121 ? 0.523 -8.535 0.922 1.00 94.19 121 SER A C 1
ATOM 911 O O . SER A 1 121 ? 0.640 -9.402 1.786 1.00 94.19 121 SER A O 1
ATOM 913 N N . CYS A 1 122 ? -0.628 -7.920 0.665 1.00 93.31 122 CYS A N 1
ATOM 914 C CA . CYS A 1 122 ? -1.887 -8.200 1.340 1.00 93.31 122 CYS A CA 1
ATOM 915 C C . CYS A 1 122 ? -2.910 -8.704 0.335 1.00 93.31 122 CYS A C 1
ATOM 917 O O . CYS A 1 122 ? -3.124 -8.057 -0.692 1.00 93.31 122 CYS A O 1
ATOM 919 N N . ALA A 1 123 ? -3.613 -9.785 0.664 1.00 92.31 123 ALA A N 1
ATOM 920 C CA . ALA A 1 123 ? -4.640 -10.329 -0.212 1.00 92.31 123 ALA A CA 1
ATOM 921 C C . ALA A 1 123 ? -5.974 -10.591 0.499 1.00 92.31 123 ALA A C 1
ATOM 923 O O . ALA A 1 123 ? -6.121 -10.515 1.725 1.00 92.31 123 ALA A O 1
ATOM 924 N N . LYS A 1 124 ? -6.991 -10.867 -0.325 1.00 89.19 124 LYS A N 1
ATOM 925 C CA . LYS A 1 124 ? -8.363 -11.181 0.092 1.00 89.19 124 LYS A CA 1
ATOM 926 C C . LYS A 1 124 ? -8.497 -12.548 0.777 1.00 89.19 124 LYS A C 1
ATOM 928 O O . LYS A 1 124 ? -9.487 -12.810 1.462 1.00 89.19 124 LYS A O 1
ATOM 933 N N . ASP A 1 125 ? -7.494 -13.407 0.627 1.00 87.81 125 ASP A N 1
ATOM 934 C CA . ASP A 1 125 ? -7.389 -14.698 1.311 1.00 87.81 125 ASP A CA 1
ATOM 935 C C . ASP A 1 125 ? -7.333 -14.562 2.847 1.00 87.81 125 ASP A C 1
ATOM 937 O O . ASP A 1 125 ? -7.707 -15.503 3.551 1.00 87.81 125 ASP A O 1
ATOM 941 N N . GLY A 1 126 ? -7.000 -13.371 3.359 1.00 88.44 126 GLY A N 1
ATOM 942 C CA . GLY A 1 126 ? -6.819 -13.095 4.784 1.00 88.44 126 GLY A CA 1
ATOM 943 C C . GLY A 1 126 ? -5.370 -13.274 5.237 1.00 88.44 126 GLY A C 1
ATOM 944 O O . GLY A 1 126 ? -5.104 -13.214 6.435 1.00 88.44 126 GLY A O 1
ATOM 945 N N . GLN A 1 127 ? -4.445 -13.471 4.296 1.00 90.88 127 GLN A N 1
ATOM 946 C CA . GLN A 1 127 ? -3.017 -13.599 4.538 1.00 90.88 127 GLN A CA 1
ATOM 947 C C . GLN A 1 127 ? -2.284 -12.321 4.129 1.00 90.88 127 GLN A C 1
ATOM 949 O O . GLN A 1 127 ? -2.663 -11.602 3.199 1.00 90.88 127 GLN A O 1
ATOM 954 N N . CYS A 1 128 ? -1.200 -12.050 4.845 1.00 92.81 128 CYS A N 1
ATOM 955 C CA . CYS A 1 128 ? -0.239 -11.023 4.486 1.00 92.81 128 CYS A CA 1
ATOM 956 C C . CYS A 1 128 ? 1.141 -11.677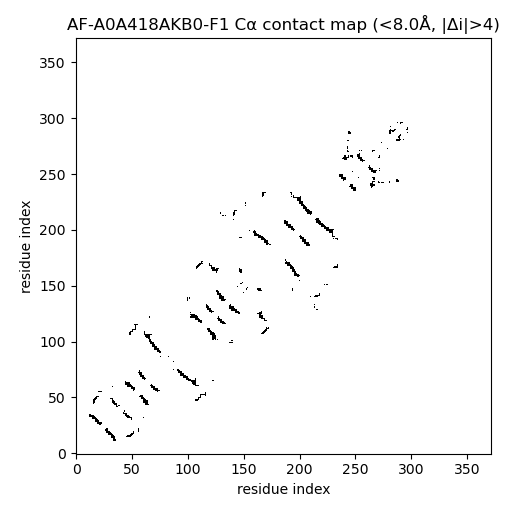 4.430 1.00 92.81 128 CYS A C 1
ATOM 958 O O . CYS A 1 128 ? 1.562 -12.321 5.394 1.00 92.81 128 CYS A O 1
ATOM 960 N N . LEU A 1 129 ? 1.809 -11.581 3.283 1.00 93.50 129 LEU A N 1
ATOM 961 C CA . LEU A 1 129 ? 3.063 -12.278 3.015 1.00 93.50 129 LEU A CA 1
ATOM 962 C C . LEU A 1 129 ? 4.216 -11.284 2.922 1.00 93.50 129 LEU A C 1
ATOM 964 O O . LEU A 1 129 ? 4.066 -10.174 2.411 1.00 93.50 129 LEU A O 1
ATOM 968 N N . VAL A 1 130 ? 5.377 -11.705 3.422 1.00 93.50 130 VAL A N 1
ATOM 969 C CA . VAL A 1 130 ? 6.639 -10.982 3.266 1.00 93.50 130 VAL A CA 1
ATOM 970 C C . VAL A 1 130 ? 7.495 -11.737 2.262 1.00 93.50 130 VAL A C 1
ATOM 972 O O . VAL A 1 130 ? 7.763 -12.928 2.431 1.00 93.50 130 VAL A O 1
ATOM 975 N N . TRP A 1 131 ? 7.948 -11.028 1.240 1.00 93.06 131 TRP A N 1
ATOM 976 C CA . TRP A 1 131 ? 8.845 -11.510 0.200 1.00 93.06 131 TRP A CA 1
ATOM 977 C C . TRP A 1 131 ? 10.217 -10.883 0.393 1.00 93.06 131 TRP A C 1
ATOM 979 O O . TRP A 1 131 ? 10.321 -9.701 0.729 1.00 93.06 131 TRP A O 1
ATOM 989 N N . ALA A 1 132 ? 11.264 -11.667 0.167 1.00 91.25 132 ALA A N 1
ATOM 990 C CA . ALA A 1 132 ? 12.638 -11.189 0.192 1.00 91.25 132 ALA A CA 1
ATOM 991 C C . ALA A 1 132 ? 13.383 -11.667 -1.056 1.00 91.25 132 ALA A C 1
ATOM 993 O O . ALA A 1 132 ? 13.148 -12.780 -1.537 1.00 91.25 132 ALA A O 1
ATOM 994 N N . SER A 1 133 ? 14.284 -10.820 -1.550 1.00 88.50 133 SER A N 1
ATOM 995 C CA . SER A 1 133 ? 15.252 -11.165 -2.588 1.00 88.50 133 SER A CA 1
ATOM 996 C C . SER A 1 133 ? 16.557 -11.613 -1.945 1.00 88.50 133 SER A C 1
ATOM 998 O O . SER A 1 133 ? 17.130 -10.897 -1.124 1.00 88.50 133 SER A O 1
ATOM 1000 N N . ILE A 1 134 ? 17.028 -12.805 -2.302 1.00 84.44 134 ILE A N 1
ATOM 1001 C CA . ILE A 1 134 ? 18.294 -13.365 -1.823 1.00 84.44 134 ILE A CA 1
ATOM 1002 C C . ILE A 1 134 ? 19.053 -13.851 -3.041 1.00 84.44 134 ILE A C 1
ATOM 1004 O O . ILE A 1 134 ? 18.579 -14.730 -3.766 1.00 84.44 134 ILE A O 1
ATOM 1008 N N . ASN A 1 135 ? 20.228 -13.265 -3.267 1.00 81.75 135 ASN A N 1
ATOM 1009 C CA . ASN A 1 135 ? 21.091 -13.571 -4.408 1.00 81.75 135 ASN A CA 1
ATOM 1010 C C . ASN A 1 135 ? 20.341 -13.493 -5.754 1.00 81.75 135 ASN A C 1
ATOM 1012 O O . ASN A 1 135 ? 20.518 -14.343 -6.619 1.00 81.75 135 ASN A O 1
ATOM 1016 N N . GLY A 1 136 ? 19.438 -12.515 -5.898 1.00 78.81 136 GLY A N 1
ATOM 1017 C CA . GLY A 1 136 ? 18.628 -12.317 -7.106 1.00 78.81 136 GLY A CA 1
ATOM 1018 C C . GLY A 1 136 ? 17.398 -13.223 -7.224 1.00 78.81 136 GLY A C 1
ATOM 1019 O O . GLY A 1 136 ? 16.584 -13.021 -8.121 1.00 78.81 136 GLY A O 1
ATOM 1020 N N . THR A 1 137 ? 17.207 -14.181 -6.311 1.00 85.38 137 THR A N 1
ATOM 1021 C CA . THR A 1 137 ? 16.005 -15.026 -6.281 1.00 85.38 137 THR A CA 1
ATOM 1022 C C . THR A 1 137 ? 14.997 -14.511 -5.265 1.00 85.38 137 THR A C 1
ATOM 1024 O O . THR A 1 137 ? 15.324 -14.294 -4.097 1.00 85.38 137 THR A O 1
ATOM 1027 N N . TRP A 1 138 ? 13.753 -14.340 -5.702 1.00 89.69 138 TRP A N 1
ATOM 1028 C CA . TRP A 1 138 ? 12.662 -13.915 -4.836 1.00 89.69 138 TRP A CA 1
ATOM 1029 C C . TRP A 1 138 ? 11.934 -15.116 -4.253 1.00 89.69 138 TRP A C 1
ATOM 1031 O O . TRP A 1 138 ? 11.532 -16.025 -4.977 1.00 89.69 138 TRP A O 1
ATOM 1041 N N . LYS A 1 139 ? 11.758 -15.122 -2.931 1.00 89.12 139 LYS A N 1
ATOM 1042 C CA . LYS A 1 139 ? 11.050 -16.193 -2.222 1.00 89.12 139 LYS A CA 1
ATOM 1043 C C . LYS A 1 139 ? 10.121 -15.624 -1.159 1.00 89.12 139 LYS A C 1
ATOM 1045 O O . LYS A 1 139 ? 10.339 -14.532 -0.626 1.00 89.12 139 LYS A O 1
ATOM 1050 N N . LYS A 1 140 ? 9.088 -16.401 -0.827 1.00 90.69 140 LYS A N 1
ATOM 1051 C CA . LYS A 1 140 ? 8.237 -16.161 0.341 1.00 90.69 140 LYS A CA 1
ATOM 1052 C C . LYS A 1 140 ? 9.085 -16.342 1.601 1.00 90.69 140 LYS A C 1
ATOM 1054 O O . LYS A 1 140 ? 9.494 -17.457 1.915 1.00 90.69 140 LYS A O 1
ATOM 1059 N N . ALA A 1 141 ? 9.350 -15.245 2.304 1.00 88.06 141 ALA A N 1
ATOM 1060 C CA . ALA A 1 141 ? 10.183 -15.228 3.503 1.00 88.06 141 ALA A CA 1
ATOM 1061 C C . ALA A 1 141 ? 9.368 -15.514 4.769 1.00 88.06 141 ALA A C 1
ATOM 1063 O O . ALA A 1 141 ? 9.852 -16.209 5.662 1.00 88.06 141 ALA A O 1
ATOM 1064 N N . ALA A 1 142 ? 8.143 -14.982 4.849 1.00 88.00 142 ALA A N 1
ATOM 1065 C CA . ALA A 1 142 ? 7.259 -15.162 5.997 1.00 88.00 142 ALA A CA 1
ATOM 1066 C C . ALA A 1 142 ? 5.778 -15.034 5.625 1.00 88.00 142 ALA A C 1
ATOM 1068 O O . ALA A 1 142 ? 5.416 -14.394 4.635 1.00 88.00 142 ALA A O 1
ATOM 1069 N N . SER A 1 143 ? 4.922 -15.608 6.469 1.00 89.50 143 SER A N 1
ATOM 1070 C CA . SER A 1 143 ? 3.487 -15.329 6.500 1.00 89.50 143 SER A CA 1
ATOM 1071 C C . SER A 1 143 ? 3.149 -14.710 7.846 1.00 89.50 143 SER A C 1
ATOM 1073 O O . SER A 1 143 ? 3.549 -15.239 8.879 1.00 89.50 143 SER A O 1
ATOM 1075 N N . ME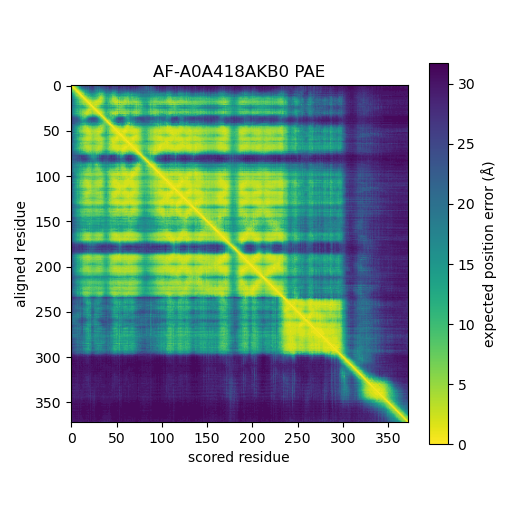T A 1 144 ? 2.395 -13.616 7.837 1.00 87.06 144 MET A N 1
ATOM 1076 C CA . MET A 1 144 ? 1.763 -13.102 9.049 1.00 87.06 144 MET A CA 1
ATOM 1077 C C . MET A 1 144 ? 0.633 -14.033 9.518 1.00 87.06 144 MET A C 1
ATOM 1079 O O . MET A 1 144 ? 0.155 -14.856 8.723 1.00 87.06 144 MET A O 1
ATOM 1083 N N . PRO A 1 145 ? 0.191 -13.894 10.784 1.00 84.75 145 PRO A N 1
ATOM 1084 C CA . PRO A 1 145 ? -0.985 -14.587 11.296 1.00 84.75 145 PRO A CA 1
ATOM 1085 C C . PRO A 1 145 ? -2.216 -14.341 10.425 1.00 84.75 145 PRO A C 1
ATOM 1087 O O . PRO A 1 145 ? -2.351 -13.287 9.797 1.00 84.75 145 PRO A O 1
ATOM 1090 N N . LEU A 1 146 ? -3.136 -15.303 10.405 1.00 83.56 146 LEU A N 1
ATOM 1091 C CA . LEU A 1 146 ? -4.377 -15.150 9.662 1.00 83.56 146 LEU A CA 1
ATOM 1092 C C . LEU A 1 146 ? -5.189 -13.978 10.231 1.00 83.56 146 LEU A C 1
ATOM 1094 O O . LEU A 1 146 ? -5.306 -13.790 11.448 1.00 83.56 146 LEU A O 1
ATOM 1098 N N . ALA A 1 147 ? -5.780 -13.181 9.344 1.00 76.81 147 ALA A N 1
ATOM 1099 C CA . ALA A 1 147 ? -6.665 -12.106 9.758 1.00 76.81 147 ALA A CA 1
ATOM 1100 C C . ALA A 1 147 ? -7.847 -12.671 10.576 1.00 76.81 147 ALA A C 1
ATOM 1102 O O . ALA A 1 147 ? -8.546 -13.574 10.117 1.00 76.81 147 ALA A O 1
ATOM 1103 N N . GLY A 1 148 ? -8.095 -12.130 11.776 1.00 69.88 148 GLY A N 1
ATOM 1104 C CA . GLY A 1 148 ? -9.152 -12.599 12.690 1.00 69.88 148 GLY A CA 1
ATOM 1105 C C . GLY A 1 148 ? -8.661 -13.448 13.875 1.00 69.88 148 GLY A C 1
ATOM 1106 O O . GLY A 1 148 ? -9.426 -13.694 14.815 1.00 69.88 148 GLY A O 1
ATOM 1107 N N . GLU A 1 149 ? -7.400 -13.889 13.858 1.00 78.12 149 GLU A N 1
ATOM 1108 C CA . GLU A 1 149 ? -6.821 -14.753 14.899 1.00 78.12 149 GLU A CA 1
ATOM 1109 C C . GLU A 1 149 ? -5.977 -14.003 15.938 1.00 78.12 149 GLU A C 1
ATOM 1111 O O . GLU A 1 149 ? -5.465 -14.614 16.876 1.00 78.12 149 GLU A O 1
ATOM 1116 N N . LEU A 1 150 ? -5.879 -12.673 15.838 1.00 78.75 150 LEU A N 1
ATOM 1117 C CA . LEU A 1 150 ? -5.093 -11.887 16.788 1.00 78.75 150 LEU A CA 1
ATOM 1118 C C . LEU A 1 150 ? -5.696 -11.957 18.192 1.00 78.75 150 LEU A C 1
ATOM 1120 O O . LEU A 1 150 ? -6.916 -11.890 18.381 1.00 78.75 150 LEU A O 1
ATOM 1124 N N . ASN A 1 151 ? -4.835 -12.008 19.209 1.00 76.56 151 ASN A N 1
ATOM 1125 C CA . ASN A 1 151 ? -5.271 -12.050 20.607 1.00 76.56 151 ASN A CA 1
ATOM 1126 C C . ASN A 1 151 ? -6.164 -10.852 20.971 1.00 76.56 151 ASN A C 1
ATOM 1128 O O . ASN A 1 151 ? -7.155 -11.017 21.679 1.00 76.56 151 ASN A O 1
ATOM 1132 N N . VAL A 1 152 ? -5.874 -9.676 20.406 1.00 76.88 152 VAL A N 1
ATOM 1133 C CA . VAL A 1 152 ? -6.632 -8.430 20.618 1.00 76.88 152 VAL A CA 1
ATOM 1134 C C . VAL A 1 152 ? -8.054 -8.487 20.039 1.00 76.88 152 VAL A C 1
ATOM 1136 O O . VAL A 1 152 ? -8.928 -7.746 20.477 1.00 76.88 152 VAL A O 1
ATOM 1139 N N . GLN A 1 153 ? -8.322 -9.380 19.084 1.00 77.00 153 GLN A N 1
ATOM 1140 C CA . GLN A 1 153 ? -9.628 -9.499 18.423 1.00 77.00 153 GLN A CA 1
ATOM 1141 C C . GLN A 1 153 ? -10.598 -10.415 19.163 1.00 77.00 153 GLN A C 1
ATOM 1143 O O . GLN A 1 153 ? -11.808 -10.275 18.996 1.00 77.00 153 GLN A O 1
ATOM 1148 N N . LYS A 1 154 ? -10.082 -11.329 19.998 1.00 78.06 154 LYS A N 1
ATOM 1149 C CA . LYS A 1 154 ? -10.868 -12.291 20.786 1.00 78.06 154 LYS A CA 1
ATOM 1150 C C . LYS A 1 154 ? -12.066 -11.669 21.535 1.00 78.06 154 LYS A C 1
ATOM 1152 O O . LYS A 1 154 ? -13.149 -12.232 21.394 1.00 78.06 154 LYS A O 1
ATOM 1157 N N . PRO A 1 155 ? -11.945 -10.533 22.255 1.00 76.44 155 PRO A N 1
ATOM 1158 C CA . PRO A 1 155 ? -13.077 -9.955 22.991 1.00 76.44 155 PRO A CA 1
ATOM 1159 C C . PRO A 1 155 ? -14.187 -9.384 22.092 1.00 76.44 155 PRO A C 1
ATOM 1161 O O . PRO A 1 155 ? -15.357 -9.425 22.460 1.00 76.44 155 PRO A O 1
ATOM 1164 N N . ASP A 1 156 ? -13.854 -8.890 20.899 1.00 73.94 156 ASP A N 1
ATOM 1165 C CA . ASP A 1 156 ? -14.817 -8.263 19.982 1.00 73.94 156 ASP A CA 1
ATOM 1166 C C . ASP A 1 156 ? -15.379 -9.245 18.936 1.00 73.94 156 ASP A C 1
ATOM 1168 O O . ASP A 1 156 ? -16.183 -8.853 18.084 1.00 73.94 156 ASP A O 1
ATOM 1172 N N . LYS A 1 157 ? -14.992 -10.532 18.983 1.00 73.56 157 LYS A N 1
ATOM 1173 C CA . LYS A 1 157 ? -15.427 -11.553 18.008 1.00 73.56 157 LYS A CA 1
ATOM 1174 C C . LYS A 1 157 ? -16.947 -11.658 17.881 1.00 73.56 157 LYS A C 1
ATOM 1176 O O . LYS A 1 157 ? -17.433 -11.870 16.780 1.00 73.56 157 LYS A O 1
ATOM 1181 N N . ALA A 1 158 ? -17.697 -11.468 18.967 1.00 74.75 158 ALA A N 1
ATOM 1182 C CA . ALA A 1 158 ? -19.161 -11.514 18.934 1.00 74.75 158 ALA A CA 1
ATOM 1183 C C . ALA A 1 158 ? -19.790 -10.326 18.177 1.00 74.75 158 ALA A C 1
ATOM 1185 O O . ALA A 1 158 ? -20.868 -10.454 17.596 1.00 74.75 158 ALA A O 1
ATOM 1186 N N . LYS A 1 159 ? -19.122 -9.164 18.177 1.00 80.00 159 LYS A N 1
ATOM 1187 C CA . LYS A 1 159 ? -19.599 -7.946 17.502 1.00 80.00 159 LYS A CA 1
ATOM 1188 C C . LYS A 1 159 ? -19.204 -7.916 16.030 1.00 80.00 159 LYS A C 1
ATOM 1190 O O . LYS A 1 159 ? -19.955 -7.416 15.195 1.00 80.00 159 LYS A O 1
ATOM 1195 N N . ASN A 1 160 ? -18.030 -8.450 15.714 1.00 81.69 160 ASN A N 1
ATOM 1196 C CA . ASN A 1 160 ? -17.504 -8.464 14.359 1.00 81.69 160 ASN A CA 1
ATOM 1197 C C . ASN A 1 160 ? -18.145 -9.601 13.549 1.00 81.69 160 ASN A C 1
ATOM 1199 O O . ASN A 1 160 ? -18.084 -10.763 13.936 1.00 81.69 160 ASN A O 1
ATOM 1203 N N . ARG A 1 161 ? -18.747 -9.274 12.399 1.00 78.44 161 ARG A N 1
ATOM 1204 C CA . ARG A 1 161 ? -19.339 -10.262 11.483 1.00 78.44 161 ARG A CA 1
ATOM 1205 C C . ARG A 1 161 ? -18.564 -10.320 10.169 1.00 78.44 161 ARG A C 1
ATOM 1207 O O . ARG A 1 161 ? -18.198 -9.291 9.596 1.00 78.44 161 ARG A O 1
ATOM 1214 N N . GLY A 1 162 ? -18.410 -11.537 9.653 1.00 81.06 162 GLY A N 1
ATOM 1215 C CA . GLY A 1 162 ? -17.769 -11.824 8.370 1.00 81.06 162 GLY A CA 1
ATOM 1216 C C . GLY A 1 162 ? -16.274 -12.124 8.474 1.00 81.06 162 GLY A C 1
ATOM 1217 O O . GLY A 1 162 ? -15.658 -11.970 9.527 1.00 81.06 162 GLY A O 1
ATOM 1218 N N . LYS A 1 163 ? -15.697 -12.573 7.354 1.00 85.31 163 LYS A N 1
ATOM 1219 C CA . LYS A 1 163 ? -14.276 -12.917 7.254 1.00 85.31 163 LYS A CA 1
ATOM 1220 C C . LYS A 1 163 ? -13.418 -11.653 7.371 1.00 85.31 163 LYS A C 1
ATOM 1222 O O . LYS A 1 163 ? -13.708 -10.642 6.730 1.00 85.31 163 LYS A O 1
ATOM 1227 N N . PHE A 1 164 ? -12.366 -11.724 8.179 1.00 87.94 164 PHE A N 1
ATOM 1228 C CA . PHE A 1 164 ? -11.371 -10.664 8.266 1.00 87.94 164 PHE A CA 1
ATOM 1229 C C . PHE A 1 164 ? -10.439 -10.704 7.064 1.00 87.94 164 PHE A C 1
ATOM 1231 O O . PHE A 1 164 ? -10.079 -11.767 6.559 1.00 87.94 164 PHE A O 1
ATOM 1238 N N . VAL A 1 165 ? -10.049 -9.519 6.614 1.00 90.19 165 VAL A N 1
ATOM 1239 C CA . VAL A 1 165 ? -9.214 -9.351 5.431 1.00 90.19 165 VAL A CA 1
ATOM 1240 C C . VAL A 1 165 ? -8.172 -8.280 5.695 1.00 90.19 165 VAL A C 1
ATOM 1242 O O . VAL A 1 165 ? -8.490 -7.245 6.288 1.00 90.19 165 VAL A O 1
ATOM 1245 N N . TYR A 1 166 ? -6.948 -8.493 5.217 1.00 91.06 166 TYR A N 1
ATOM 1246 C CA . TYR A 1 166 ? -5.954 -7.429 5.149 1.00 91.06 166 TYR A CA 1
ATOM 1247 C C . TYR A 1 166 ? -6.292 -6.497 3.985 1.00 91.06 166 TYR A C 1
ATOM 1249 O O . TYR A 1 166 ? -6.342 -6.921 2.829 1.00 91.06 166 TYR A O 1
ATOM 1257 N N . ARG A 1 167 ? -6.553 -5.224 4.291 1.00 87.88 167 ARG A N 1
ATOM 1258 C CA . ARG A 1 167 ? -6.885 -4.197 3.289 1.00 87.88 167 ARG A CA 1
ATOM 1259 C C . ARG A 1 167 ? -5.694 -3.356 2.875 1.00 87.88 167 ARG A C 1
ATOM 1261 O O . ARG A 1 167 ? -5.697 -2.841 1.768 1.00 87.88 167 ARG A O 1
ATOM 1268 N N . GLY A 1 168 ? -4.715 -3.203 3.761 1.00 86.94 168 GLY A N 1
ATOM 1269 C CA . GLY A 1 168 ? -3.541 -2.385 3.503 1.00 86.94 168 GLY A CA 1
ATOM 1270 C C . GLY A 1 168 ? -2.318 -2.886 4.250 1.00 86.94 168 GLY A C 1
ATOM 1271 O O . GLY A 1 168 ? -2.437 -3.368 5.383 1.00 86.94 168 GLY A O 1
ATOM 1272 N N . CYS A 1 169 ? -1.157 -2.732 3.623 1.00 90.62 169 CYS A N 1
ATOM 1273 C CA . CYS A 1 169 ? 0.150 -3.017 4.206 1.00 90.62 169 CYS A CA 1
ATOM 1274 C C . CYS A 1 169 ? 1.141 -1.940 3.804 1.00 90.62 169 CYS A C 1
ATOM 1276 O O . CYS A 1 169 ? 1.190 -1.520 2.654 1.00 90.62 169 CYS A O 1
ATOM 1278 N N . GLN A 1 170 ? 1.992 -1.541 4.744 1.00 89.75 170 GLN A N 1
ATOM 1279 C CA . GLN A 1 170 ? 3.059 -0.597 4.461 1.00 89.75 170 GLN A CA 1
ATOM 1280 C C . GLN A 1 170 ? 4.290 -0.873 5.315 1.00 89.75 170 GLN A C 1
ATOM 1282 O O . GLN A 1 170 ? 4.190 -1.032 6.534 1.00 89.75 170 GLN A O 1
ATOM 1287 N N . PHE A 1 171 ? 5.462 -0.861 4.682 1.00 89.50 171 PHE A N 1
ATOM 1288 C CA . PHE A 1 171 ? 6.724 -0.741 5.404 1.00 89.50 171 PHE A CA 1
ATOM 1289 C C . PHE A 1 171 ? 6.896 0.683 5.916 1.00 89.50 171 PHE A C 1
ATOM 1291 O O . PHE A 1 171 ? 6.767 1.655 5.169 1.00 89.50 171 PHE A O 1
ATOM 1298 N N . VAL A 1 172 ? 7.214 0.814 7.198 1.00 83.94 172 VAL A N 1
ATOM 1299 C CA . VAL A 1 172 ? 7.493 2.115 7.796 1.00 83.94 172 VAL A CA 1
ATOM 1300 C C . VAL A 1 172 ? 8.971 2.427 7.581 1.00 83.94 172 VAL A C 1
ATOM 1302 O O . VAL A 1 172 ? 9.812 1.715 8.132 1.00 83.94 172 VAL A O 1
ATOM 1305 N N . PRO A 1 173 ? 9.317 3.476 6.811 1.00 71.19 173 PRO A N 1
ATOM 1306 C CA . PRO A 1 173 ? 10.700 3.904 6.711 1.00 71.19 173 PRO A CA 1
ATOM 1307 C C . PRO A 1 173 ? 11.165 4.404 8.076 1.00 71.19 173 PRO A C 1
ATOM 1309 O O . PRO A 1 173 ? 10.482 5.198 8.734 1.00 71.19 173 PRO A O 1
ATOM 1312 N N . LEU A 1 174 ? 12.329 3.930 8.504 1.00 67.06 174 LEU A N 1
ATOM 1313 C CA . LEU A 1 174 ? 12.953 4.388 9.735 1.00 67.06 174 LEU A CA 1
ATOM 1314 C C . LEU A 1 174 ? 13.338 5.872 9.574 1.00 67.06 174 LEU A C 1
ATOM 1316 O O . LEU A 1 174 ? 13.794 6.283 8.502 1.00 67.06 174 LEU A O 1
ATOM 1320 N N . PRO A 1 175 ? 13.088 6.720 10.587 1.00 56.72 175 PRO A N 1
ATOM 1321 C CA . PRO A 1 175 ? 13.379 8.143 10.492 1.00 56.72 175 PRO A CA 1
ATOM 1322 C C . PRO A 1 175 ? 14.890 8.370 10.360 1.00 56.72 175 PRO A C 1
ATOM 1324 O O . PRO A 1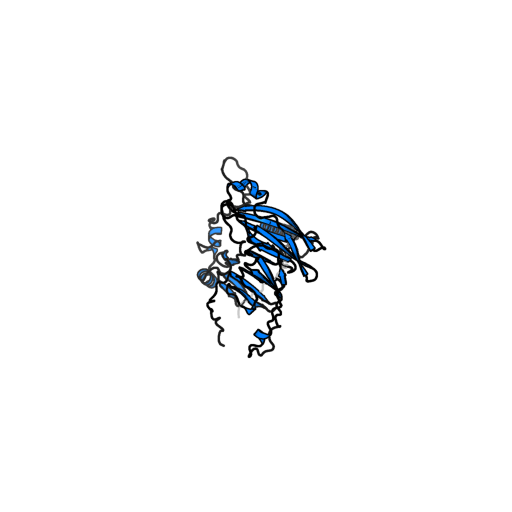 175 ? 15.661 7.970 11.223 1.00 56.72 175 PRO A O 1
ATOM 1327 N N . SER A 1 176 ? 15.304 9.102 9.324 1.00 47.75 176 SER A N 1
ATOM 1328 C CA . SER A 1 176 ? 16.707 9.420 9.002 1.00 47.75 176 SER A CA 1
ATOM 1329 C C . SER A 1 176 ? 17.481 10.197 10.084 1.00 47.75 176 SER A C 1
ATOM 1331 O O . SER A 1 176 ? 18.673 10.450 9.929 1.00 47.75 176 SER A O 1
ATOM 1333 N N . SER A 1 177 ? 16.844 10.579 11.197 1.00 46.56 177 SER A N 1
ATOM 1334 C CA . SER A 1 177 ? 17.486 11.256 12.331 1.00 46.56 177 SER A CA 1
ATOM 1335 C C . SER A 1 177 ? 18.397 10.348 13.174 1.00 46.56 177 SER A C 1
ATOM 1337 O O . SER A 1 177 ? 19.086 10.851 14.055 1.00 46.56 177 SER A O 1
ATOM 1339 N N . SER A 1 178 ? 18.414 9.034 12.927 1.00 44.78 178 SER A N 1
ATOM 1340 C CA . SER A 1 178 ? 19.333 8.059 13.541 1.00 44.78 178 SER A CA 1
ATOM 1341 C C . SER A 1 178 ? 20.554 7.727 12.667 1.00 44.78 178 SER A C 1
ATOM 1343 O O . SER A 1 178 ? 21.285 6.791 12.976 1.00 44.78 178 SER A O 1
ATOM 1345 N N . ALA A 1 179 ? 20.841 8.507 11.617 1.00 43.47 179 ALA A N 1
ATOM 1346 C CA . ALA A 1 179 ? 21.942 8.263 10.672 1.00 43.47 179 ALA A CA 1
ATOM 1347 C C . ALA A 1 179 ? 23.371 8.244 11.280 1.00 43.47 179 ALA A C 1
ATOM 1349 O O . ALA A 1 179 ? 24.335 8.027 10.552 1.00 43.47 179 ALA A O 1
ATOM 1350 N N . GLY A 1 180 ? 23.529 8.455 12.594 1.00 40.19 180 GLY A N 1
ATOM 1351 C CA . GLY A 1 180 ? 24.819 8.436 13.299 1.00 40.19 180 GLY A CA 1
ATOM 1352 C C . GLY A 1 180 ? 25.071 7.236 14.223 1.00 40.19 180 GLY A C 1
ATOM 1353 O O . GLY A 1 180 ? 26.186 7.094 14.714 1.00 40.19 180 GLY A O 1
ATOM 1354 N N . LYS A 1 181 ? 24.084 6.367 14.481 1.00 38.94 181 LYS A N 1
ATOM 1355 C CA . LYS A 1 181 ? 24.282 5.129 15.258 1.00 38.94 181 LYS A CA 1
ATOM 1356 C C . LYS A 1 181 ? 23.451 4.011 14.639 1.00 38.94 181 LYS A C 1
ATOM 1358 O O . LYS A 1 181 ? 22.290 3.835 14.994 1.00 38.94 181 LYS A O 1
ATOM 1363 N N . LYS A 1 182 ? 24.057 3.255 13.718 1.00 40.88 182 LYS A N 1
ATOM 1364 C CA . LYS A 1 182 ? 23.552 1.933 13.328 1.00 40.88 182 LYS A CA 1
ATOM 1365 C C . LYS A 1 182 ? 23.673 1.022 14.551 1.00 40.88 182 LYS A C 1
ATOM 1367 O O . LYS A 1 182 ? 24.713 0.406 14.756 1.00 40.88 182 LYS A O 1
ATOM 1372 N N . ASN A 1 183 ? 22.651 0.995 15.402 1.00 44.03 183 ASN A N 1
ATOM 1373 C CA . ASN A 1 183 ? 22.521 -0.100 16.354 1.00 44.03 183 ASN A CA 1
ATOM 1374 C C . ASN A 1 183 ? 22.255 -1.370 15.539 1.00 44.03 183 ASN A C 1
ATOM 1376 O O . ASN A 1 183 ? 21.446 -1.355 14.615 1.00 44.03 183 ASN A O 1
ATOM 1380 N N . SER A 1 184 ? 22.925 -2.461 15.892 1.00 49.06 184 SER A N 1
ATOM 1381 C CA . SER A 1 184 ? 22.794 -3.788 15.274 1.00 49.06 184 SER A CA 1
ATOM 1382 C C . SER A 1 184 ? 21.376 -4.378 15.318 1.00 49.06 184 SER A C 1
ATOM 1384 O O . SER A 1 184 ? 21.121 -5.385 14.666 1.00 49.06 184 SER A O 1
ATOM 1386 N N . ASP A 1 185 ? 20.455 -3.739 16.045 1.00 55.12 185 ASP A N 1
ATOM 1387 C CA . ASP A 1 185 ? 19.128 -4.261 16.383 1.00 55.12 185 ASP A CA 1
ATOM 1388 C C . ASP A 1 185 ? 17.989 -3.486 15.692 1.00 55.12 185 ASP A C 1
ATOM 1390 O O . ASP A 1 185 ? 16.850 -3.464 16.169 1.00 55.12 185 ASP A O 1
ATOM 1394 N N . GLU A 1 186 ? 18.275 -2.781 14.596 1.00 65.94 186 GLU A N 1
ATOM 1395 C CA . GLU A 1 186 ? 17.255 -2.022 13.872 1.00 65.94 186 GLU A CA 1
ATOM 1396 C C . GLU A 1 186 ? 16.335 -2.978 13.089 1.00 65.94 186 GLU A C 1
ATOM 1398 O O . GLU A 1 186 ? 16.648 -3.442 11.995 1.00 65.94 186 GLU A O 1
ATOM 1403 N N . LYS A 1 187 ? 15.197 -3.330 13.701 1.00 79.50 187 LYS A N 1
ATOM 1404 C CA . LYS A 1 187 ? 14.190 -4.226 13.116 1.00 79.50 187 LYS A CA 1
ATOM 1405 C C . LYS A 1 187 ? 13.304 -3.476 12.124 1.00 79.50 187 LYS A C 1
ATOM 1407 O O . LYS A 1 187 ? 12.820 -2.380 12.420 1.00 79.50 187 LYS A O 1
ATOM 1412 N N . ASP A 1 188 ? 13.006 -4.108 10.991 1.00 87.00 188 ASP A N 1
ATOM 1413 C CA . ASP A 1 188 ? 12.080 -3.541 10.017 1.00 87.00 188 ASP A CA 1
ATOM 1414 C C . ASP A 1 188 ? 10.661 -3.543 10.568 1.00 87.00 188 ASP A C 1
ATOM 1416 O O . ASP A 1 188 ? 10.210 -4.516 11.169 1.00 87.00 188 ASP A O 1
ATOM 1420 N N . VAL A 1 189 ? 9.934 -2.453 10.340 1.00 88.81 189 VAL A N 1
ATOM 1421 C CA . VAL A 1 189 ? 8.583 -2.277 10.865 1.00 88.81 189 VAL A CA 1
ATOM 1422 C C . VAL A 1 189 ? 7.567 -2.318 9.734 1.00 88.81 189 VAL A C 1
ATOM 1424 O O . VAL A 1 189 ? 7.678 -1.577 8.756 1.00 88.81 189 VAL A O 1
ATOM 1427 N N . ILE A 1 190 ? 6.527 -3.127 9.914 1.00 90.69 190 ILE A N 1
ATOM 1428 C CA . ILE A 1 190 ? 5.389 -3.226 9.000 1.00 90.69 190 ILE A CA 1
ATOM 1429 C C . ILE A 1 190 ? 4.135 -2.767 9.737 1.00 90.69 190 ILE A C 1
ATOM 1431 O O . ILE A 1 190 ? 3.928 -3.079 10.909 1.00 90.69 190 ILE A O 1
ATOM 1435 N N . VAL A 1 191 ? 3.278 -2.021 9.052 1.00 90.38 191 VAL A N 1
ATOM 1436 C CA . VAL A 1 191 ? 1.952 -1.652 9.542 1.00 90.38 191 VAL A CA 1
ATOM 1437 C C . VAL A 1 191 ? 0.913 -2.250 8.613 1.00 90.38 191 VAL A C 1
ATOM 1439 O O . VAL A 1 191 ? 1.004 -2.109 7.395 1.00 90.38 191 VAL A O 1
ATOM 1442 N N . THR A 1 192 ? -0.086 -2.905 9.192 1.00 91.31 192 THR A N 1
ATOM 1443 C CA . THR A 1 192 ? -1.177 -3.528 8.444 1.00 91.31 192 THR A CA 1
ATOM 1444 C C . THR A 1 192 ? -2.527 -3.090 8.981 1.00 91.31 192 THR A C 1
ATOM 1446 O O . THR A 1 192 ? -2.685 -2.927 10.192 1.00 91.31 192 THR A O 1
ATOM 1449 N N . VAL A 1 193 ? -3.521 -2.993 8.101 1.00 89.75 193 VAL A N 1
ATOM 1450 C CA . VAL A 1 193 ? -4.927 -2.828 8.487 1.00 89.75 193 VAL A CA 1
ATOM 1451 C C . VAL A 1 193 ? -5.707 -4.089 8.159 1.00 89.75 193 VAL A C 1
ATOM 1453 O O . VAL A 1 193 ? -5.756 -4.529 7.008 1.00 89.75 193 VAL A O 1
ATOM 1456 N N . GLN A 1 194 ? -6.349 -4.635 9.185 1.00 90.12 194 GLN A N 1
ATOM 1457 C CA . GLN A 1 194 ? -7.302 -5.726 9.080 1.00 90.12 194 GLN A CA 1
ATOM 1458 C C . GLN A 1 194 ? -8.717 -5.184 9.256 1.00 90.12 194 GLN A C 1
ATOM 1460 O O . GLN A 1 194 ? -8.996 -4.439 10.198 1.00 90.12 194 GLN A O 1
ATOM 1465 N N . THR A 1 195 ? -9.631 -5.600 8.387 1.00 87.75 195 THR A N 1
ATOM 1466 C CA . THR A 1 195 ? -11.045 -5.228 8.487 1.00 87.75 195 THR A CA 1
ATOM 1467 C C . THR A 1 195 ? -11.952 -6.443 8.362 1.00 87.75 195 THR A C 1
ATOM 1469 O O . THR A 1 195 ? -11.747 -7.235 7.434 1.00 87.75 195 THR A O 1
ATOM 1472 N N . PRO A 1 196 ? -12.984 -6.570 9.209 1.00 89.19 196 PRO A N 1
ATOM 1473 C CA . PRO A 1 196 ? -14.098 -7.474 8.962 1.00 89.19 196 PRO A CA 1
ATOM 1474 C C . PRO A 1 196 ? -15.062 -6.878 7.925 1.00 89.19 196 PRO A C 1
ATOM 1476 O O . PRO A 1 196 ? -14.923 -5.728 7.501 1.00 89.19 196 PRO A O 1
ATOM 1479 N N . ALA A 1 197 ? -16.081 -7.648 7.537 1.00 85.31 197 ALA A N 1
ATOM 1480 C CA . ALA A 1 197 ? -17.168 -7.134 6.703 1.00 85.31 197 ALA A CA 1
ATOM 1481 C C . ALA A 1 197 ? -18.062 -6.142 7.469 1.00 85.31 197 ALA A C 1
ATOM 1483 O O . ALA A 1 197 ? -18.547 -5.172 6.890 1.00 85.31 197 ALA A O 1
ATOM 1484 N N . ARG A 1 198 ? -18.282 -6.379 8.769 1.00 84.00 198 ARG A N 1
ATOM 1485 C CA . ARG A 1 198 ? -18.985 -5.469 9.685 1.00 84.00 198 ARG A CA 1
ATOM 1486 C C . ARG A 1 198 ? -18.324 -5.491 11.058 1.00 84.00 198 ARG A C 1
ATOM 1488 O O . ARG A 1 198 ? -18.022 -6.570 11.566 1.00 84.00 198 ARG A O 1
ATOM 1495 N N . GLY A 1 199 ? -18.155 -4.316 11.658 1.00 84.44 199 GLY A N 1
ATOM 1496 C CA . GLY A 1 199 ? -17.609 -4.156 13.004 1.00 84.44 199 GLY A CA 1
ATOM 1497 C C . GLY A 1 199 ? -16.376 -3.257 13.040 1.00 84.44 199 GLY A C 1
ATOM 1498 O O . GLY A 1 199 ? -16.275 -2.289 12.287 1.00 84.44 199 GLY A O 1
ATOM 1499 N N . SER A 1 200 ? -15.454 -3.581 13.940 1.00 86.75 200 SER A N 1
ATOM 1500 C CA . SER A 1 200 ? -14.257 -2.789 14.225 1.00 86.75 200 SER A CA 1
ATOM 1501 C C . SER A 1 200 ? -13.073 -3.227 13.365 1.00 86.75 200 SER A C 1
ATOM 1503 O O . SER A 1 200 ? -12.857 -4.418 13.148 1.00 86.75 200 SER A O 1
ATOM 1505 N N . SER A 1 201 ? -12.283 -2.264 12.894 1.00 88.06 201 SER A N 1
ATOM 1506 C CA . SER A 1 201 ? -11.030 -2.534 12.175 1.00 88.06 201 SER A CA 1
ATOM 1507 C C . SER A 1 201 ? -9.853 -2.582 13.139 1.00 88.06 201 SER A C 1
ATOM 1509 O O . SER A 1 201 ? -9.909 -1.997 14.216 1.00 88.06 201 SER A O 1
ATOM 1511 N N . TYR A 1 202 ? -8.760 -3.229 12.750 1.00 87.19 202 TYR A N 1
ATOM 1512 C CA . TYR A 1 202 ? -7.565 -3.359 13.581 1.00 87.19 202 TYR A CA 1
ATOM 1513 C C . TYR A 1 202 ? -6.349 -2.841 12.824 1.00 87.19 202 TYR A C 1
ATOM 1515 O O . TYR A 1 202 ? -6.100 -3.229 11.683 1.00 87.19 202 TYR A O 1
ATOM 1523 N N . LEU A 1 203 ? -5.609 -1.942 13.469 1.00 88.94 203 LEU A N 1
ATOM 1524 C CA . LEU A 1 203 ? -4.320 -1.455 13.003 1.00 88.94 203 LEU A CA 1
ATOM 1525 C C . LEU A 1 203 ? -3.232 -2.170 13.795 1.00 88.94 203 LEU A C 1
ATOM 1527 O O . LEU A 1 203 ? -3.091 -1.937 14.996 1.00 88.94 203 LEU A O 1
ATOM 1531 N N . SER A 1 204 ? -2.459 -3.005 13.118 1.00 88.44 204 SER A N 1
ATOM 1532 C CA . SER A 1 204 ? -1.423 -3.825 13.742 1.00 88.44 204 SER A CA 1
ATOM 1533 C C . SER A 1 204 ? -0.050 -3.368 13.283 1.00 88.44 204 SER A C 1
ATOM 1535 O O . SER A 1 204 ? 0.159 -3.072 12.102 1.00 88.44 204 SER A O 1
ATOM 1537 N N . LYS A 1 205 ? 0.880 -3.288 14.233 1.00 89.56 205 LYS A N 1
ATOM 1538 C CA . LYS A 1 205 ? 2.288 -3.002 13.980 1.00 89.56 205 LYS A CA 1
ATOM 1539 C C . LYS A 1 205 ? 3.104 -4.264 14.230 1.00 89.56 205 LYS A C 1
ATOM 1541 O O . LYS A 1 205 ? 3.010 -4.858 15.302 1.00 89.56 205 LYS A O 1
ATOM 1546 N N . TRP A 1 206 ? 3.944 -4.599 13.266 1.00 90.19 206 TRP A N 1
ATOM 1547 C CA . TRP A 1 206 ? 4.759 -5.804 13.238 1.00 90.19 206 TRP A CA 1
ATOM 1548 C C . TRP A 1 206 ? 6.235 -5.446 13.123 1.00 90.19 206 TRP A C 1
A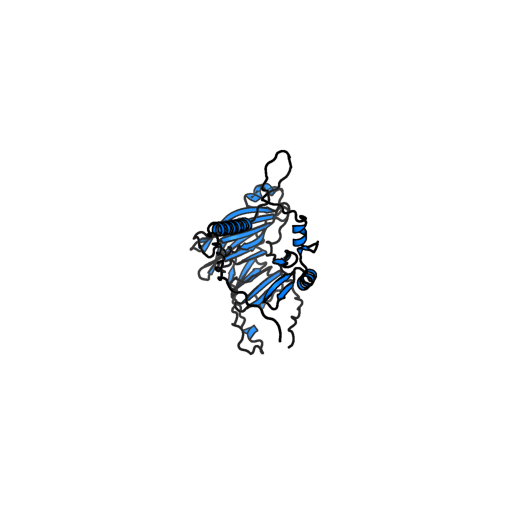TOM 1550 O O . TRP A 1 206 ? 6.578 -4.434 12.503 1.00 90.19 206 TRP A O 1
ATOM 1560 N N . THR A 1 207 ? 7.106 -6.283 13.675 1.00 91.06 207 THR A N 1
ATOM 1561 C CA . THR A 1 207 ? 8.526 -6.310 13.308 1.00 91.06 207 THR A CA 1
ATOM 1562 C C . THR A 1 207 ? 8.792 -7.469 12.363 1.00 91.06 207 THR A C 1
ATOM 1564 O O . THR 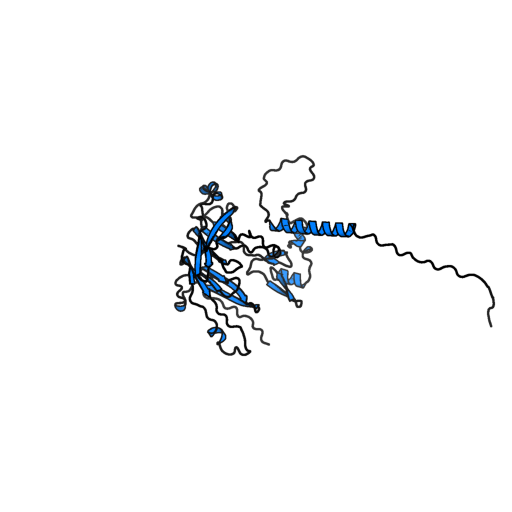A 1 207 ? 8.324 -8.566 12.634 1.00 91.06 207 THR A O 1
ATOM 1567 N N . CYS A 1 208 ? 9.564 -7.247 11.300 1.00 88.19 208 CYS A N 1
ATOM 1568 C CA . CYS A 1 208 ? 10.153 -8.308 10.481 1.00 88.19 208 CYS A CA 1
ATOM 1569 C C . CYS A 1 208 ? 11.669 -8.289 10.664 1.00 88.19 208 CYS A C 1
ATOM 1571 O O . CYS A 1 208 ? 12.318 -7.258 10.474 1.00 88.19 208 CYS A O 1
ATOM 1573 N N . VAL A 1 209 ? 12.237 -9.439 11.008 1.00 87.19 209 VAL A N 1
ATOM 1574 C CA . VAL A 1 209 ? 13.683 -9.663 11.026 1.00 87.19 209 VAL A CA 1
ATOM 1575 C C . VAL A 1 209 ? 13.984 -10.731 9.992 1.00 87.19 209 VAL A C 1
ATOM 1577 O O . VAL A 1 209 ? 13.368 -11.788 10.008 1.00 87.19 209 VAL A O 1
ATOM 1580 N N . LEU A 1 210 ? 14.882 -10.436 9.052 1.00 84.50 210 LEU A N 1
ATOM 1581 C CA . LEU A 1 210 ? 15.288 -11.397 8.030 1.00 84.50 210 LEU A CA 1
ATOM 1582 C C . LEU A 1 210 ? 16.562 -12.104 8.492 1.00 84.50 210 LEU A C 1
ATOM 1584 O O . LEU A 1 210 ? 17.569 -11.442 8.732 1.00 84.50 210 LEU A O 1
ATOM 1588 N N . ASP A 1 211 ? 16.522 -13.428 8.558 1.00 82.38 211 ASP A N 1
ATOM 1589 C CA . ASP A 1 211 ? 17.698 -14.249 8.818 1.00 82.38 211 ASP A CA 1
ATOM 1590 C C . ASP A 1 211 ? 18.592 -14.336 7.576 1.00 82.38 211 ASP A C 1
ATOM 1592 O O . ASP A 1 211 ? 18.113 -14.323 6.440 1.00 82.38 211 ASP A O 1
ATOM 1596 N N . ASN A 1 212 ? 19.887 -14.596 7.778 1.00 75.31 212 ASN A N 1
ATOM 1597 C CA . ASN A 1 212 ? 20.858 -14.832 6.695 1.00 75.31 212 ASN A CA 1
ATOM 1598 C C . ASN A 1 212 ? 20.471 -16.001 5.763 1.00 75.31 212 ASN A C 1
ATOM 1600 O O . ASN A 1 212 ? 20.961 -16.101 4.643 1.00 75.31 212 ASN A O 1
ATOM 1604 N N . ARG A 1 213 ? 19.588 -16.900 6.221 1.00 72.25 213 ARG A N 1
ATOM 1605 C CA . ARG A 1 213 ? 19.056 -18.041 5.452 1.00 72.25 213 ARG A CA 1
ATOM 1606 C C . ARG A 1 213 ? 17.798 -17.703 4.646 1.00 72.25 213 ARG A C 1
ATOM 1608 O O . ARG A 1 213 ? 17.273 -18.575 3.958 1.00 72.25 213 ARG A O 1
ATOM 1615 N N . GLY A 1 214 ? 17.282 -16.480 4.767 1.00 72.00 214 GLY A N 1
ATOM 1616 C CA . GLY A 1 214 ? 16.143 -16.006 3.992 1.00 72.00 214 GLY A CA 1
ATOM 1617 C C . GLY A 1 214 ? 14.758 -16.189 4.580 1.00 72.00 214 GLY A C 1
ATOM 1618 O O . GLY A 1 214 ? 13.772 -15.877 3.916 1.00 72.00 214 GLY A O 1
ATOM 1619 N N . ARG A 1 215 ? 14.663 -16.700 5.805 1.00 80.25 215 ARG A N 1
ATOM 1620 C CA . ARG A 1 215 ? 13.398 -16.744 6.542 1.00 80.25 215 ARG A CA 1
ATOM 1621 C C . ARG A 1 215 ? 13.235 -15.413 7.263 1.00 80.25 215 ARG A C 1
ATOM 1623 O O . ARG A 1 215 ? 14.205 -14.928 7.837 1.00 80.25 215 ARG A O 1
ATOM 1630 N N . CYS A 1 216 ? 12.049 -14.807 7.200 1.00 82.88 216 CYS A N 1
ATOM 1631 C CA . CYS A 1 216 ? 11.738 -13.666 8.063 1.00 82.88 216 CYS A CA 1
ATOM 1632 C C . CYS A 1 216 ? 10.931 -14.150 9.273 1.00 82.88 216 CYS A C 1
ATOM 1634 O O . CYS A 1 216 ? 9.949 -14.877 9.125 1.00 82.88 216 CYS A O 1
ATOM 1636 N N . THR A 1 217 ? 11.340 -13.742 10.469 1.00 85.25 217 THR A N 1
ATOM 1637 C CA . THR A 1 217 ? 10.529 -13.853 11.680 1.00 85.25 217 THR A CA 1
ATOM 1638 C C . THR A 1 217 ? 9.684 -12.592 11.811 1.00 85.25 217 THR A C 1
ATOM 1640 O O . THR A 1 217 ? 10.188 -11.472 11.684 1.00 85.25 217 THR A O 1
ATOM 1643 N N . VAL A 1 218 ? 8.372 -12.774 11.981 1.00 88.00 218 VAL A N 1
ATOM 1644 C CA . VAL A 1 218 ? 7.411 -11.671 12.069 1.00 88.00 218 VAL A CA 1
ATOM 1645 C C . VAL A 1 218 ? 6.718 -11.713 13.419 1.00 88.00 218 VAL A C 1
ATOM 1647 O O . VAL A 1 218 ? 5.945 -12.630 13.683 1.00 88.00 218 VAL A O 1
ATOM 1650 N N . ASP A 1 219 ? 6.955 -10.685 14.229 1.00 86.94 219 ASP A N 1
ATOM 1651 C CA . ASP A 1 219 ? 6.387 -10.569 15.571 1.00 86.94 219 ASP A CA 1
ATOM 1652 C C . ASP A 1 219 ? 5.402 -9.402 15.645 1.00 86.94 219 ASP A C 1
ATOM 1654 O O . ASP A 1 219 ? 5.645 -8.314 15.107 1.00 86.94 219 ASP A O 1
ATOM 1658 N N . GLU A 1 220 ? 4.279 -9.615 16.330 1.00 85.12 220 GLU A N 1
ATOM 1659 C CA . GLU A 1 220 ? 3.317 -8.557 16.633 1.00 85.12 220 GLU A CA 1
ATOM 1660 C C . GLU A 1 220 ? 3.858 -7.684 17.772 1.00 85.12 220 GLU A C 1
ATOM 1662 O O . GLU A 1 220 ? 4.140 -8.180 18.859 1.00 85.12 220 GLU A O 1
ATOM 1667 N N . ILE A 1 221 ? 3.975 -6.371 17.552 1.00 85.44 221 ILE A N 1
ATOM 1668 C CA . ILE A 1 221 ? 4.359 -5.435 18.620 1.00 85.44 221 ILE A CA 1
ATOM 1669 C C . ILE A 1 221 ? 3.116 -5.017 19.401 1.00 85.44 221 ILE A C 1
ATOM 1671 O O . ILE A 1 221 ? 3.068 -5.102 20.624 1.00 85.44 221 ILE A O 1
ATOM 1675 N N . TYR A 1 222 ? 2.125 -4.491 18.683 1.00 83.25 222 TYR A N 1
ATOM 1676 C CA . TYR A 1 222 ? 0.848 -4.084 19.250 1.00 83.25 222 TYR A CA 1
ATOM 1677 C C . TYR A 1 222 ? -0.213 -3.968 18.157 1.00 83.25 222 TYR A C 1
ATOM 1679 O O . TYR A 1 222 ? 0.079 -3.599 17.014 1.00 83.25 222 TYR A O 1
ATOM 1687 N N . SER A 1 223 ? -1.464 -4.182 18.554 1.00 85.75 223 SER A N 1
ATOM 1688 C CA . SER A 1 223 ? -2.644 -3.957 17.724 1.00 85.75 223 SER A CA 1
ATOM 1689 C C . SER A 1 223 ? -3.599 -2.982 18.398 1.00 85.75 223 SER A C 1
ATOM 1691 O O . SER A 1 223 ? -3.881 -3.088 19.589 1.00 85.75 223 SER A O 1
ATOM 1693 N N . ILE A 1 224 ? -4.103 -2.024 17.624 1.00 86.19 224 ILE A N 1
ATOM 1694 C CA . ILE A 1 224 ? -5.051 -1.006 18.077 1.00 86.19 224 ILE A CA 1
ATOM 1695 C C . ILE A 1 224 ? -6.395 -1.239 17.375 1.00 86.19 224 ILE A C 1
ATOM 1697 O O . ILE A 1 224 ? -6.447 -1.167 16.142 1.00 86.19 224 ILE A O 1
ATOM 1701 N N . PRO A 1 225 ? -7.490 -1.477 18.120 1.00 85.00 225 PRO A N 1
ATOM 1702 C CA . PRO A 1 225 ? -8.828 -1.518 17.548 1.00 85.00 225 PRO A CA 1
ATOM 1703 C C . PRO A 1 225 ? -9.331 -0.105 17.226 1.00 85.00 225 PRO A C 1
ATOM 1705 O O . PRO A 1 225 ? -9.340 0.788 18.075 1.00 85.00 225 PRO A O 1
ATOM 1708 N N . VAL A 1 226 ? -9.812 0.084 16.002 1.00 84.75 226 VAL A N 1
ATOM 1709 C CA . VAL A 1 226 ? -10.613 1.233 15.578 1.00 84.75 226 VAL A CA 1
ATOM 1710 C C . VAL A 1 226 ? -12.078 0.820 15.679 1.00 84.75 226 VAL A C 1
ATOM 1712 O O . VAL A 1 226 ? -12.621 0.157 14.791 1.00 84.75 226 VAL A O 1
ATOM 1715 N N . LYS A 1 227 ? -12.691 1.171 16.812 1.00 83.50 227 LYS A N 1
ATOM 1716 C CA . LYS A 1 227 ? -14.043 0.732 17.167 1.00 83.50 227 LYS A CA 1
ATOM 1717 C C . LYS A 1 227 ? -15.086 1.218 16.160 1.00 83.50 227 LYS A C 1
ATOM 1719 O O . LYS A 1 227 ? -15.042 2.371 15.730 1.00 83.50 227 LYS A O 1
ATOM 1724 N N . ASP A 1 228 ? -15.994 0.314 15.797 1.00 80.12 228 ASP A N 1
ATOM 1725 C CA . ASP A 1 228 ? -17.195 0.554 14.982 1.00 80.12 228 ASP A CA 1
ATOM 1726 C C . ASP A 1 228 ? -16.943 1.301 13.660 1.00 80.12 228 ASP A C 1
ATOM 1728 O O . ASP A 1 228 ? -17.817 1.980 13.126 1.00 80.12 228 ASP A O 1
ATOM 1732 N N . THR A 1 229 ? -15.728 1.185 13.116 1.00 81.00 229 THR A N 1
ATOM 1733 C CA . THR A 1 229 ? -15.321 1.856 11.880 1.00 81.00 229 THR A CA 1
ATOM 1734 C C . THR A 1 229 ? -14.617 0.871 10.958 1.00 81.00 229 THR A C 1
ATOM 1736 O O . THR A 1 229 ? -13.646 0.220 11.352 1.00 81.00 229 THR A O 1
ATOM 1739 N N . ILE A 1 230 ? -15.068 0.803 9.704 1.00 82.12 230 ILE A N 1
ATOM 1740 C CA . ILE A 1 230 ? -14.427 0.018 8.643 1.00 82.12 230 ILE A CA 1
ATOM 1741 C C . ILE A 1 230 ? -13.373 0.891 7.955 1.00 82.12 230 ILE A C 1
ATOM 1743 O O . ILE A 1 230 ? -13.698 1.922 7.368 1.00 82.12 230 ILE A O 1
ATOM 1747 N N . VAL A 1 231 ? -12.105 0.486 8.029 1.00 81.31 231 VAL A N 1
ATOM 1748 C CA . VAL A 1 231 ? -10.976 1.222 7.445 1.00 81.31 231 VAL A CA 1
ATOM 1749 C C . VAL A 1 231 ? -10.542 0.564 6.138 1.00 81.31 231 VAL A C 1
ATOM 1751 O O . VAL A 1 231 ? -9.852 -0.447 6.131 1.00 81.31 231 VAL A O 1
ATOM 1754 N N . CYS A 1 232 ? -10.925 1.148 5.007 1.00 72.00 232 CYS A N 1
ATOM 1755 C CA . CYS A 1 232 ? -10.680 0.534 3.700 1.00 72.00 232 CYS A CA 1
ATOM 1756 C C . CYS A 1 232 ? -9.247 0.702 3.166 1.00 72.00 232 CYS A C 1
ATOM 1758 O O . CYS A 1 232 ? -8.872 -0.046 2.270 1.00 72.00 232 CYS A O 1
ATOM 1760 N N . SER A 1 233 ? -8.458 1.655 3.677 1.00 68.50 233 SER A N 1
ATOM 1761 C CA . SER A 1 233 ? -7.091 1.914 3.201 1.00 68.50 233 SER A CA 1
ATOM 1762 C C . SER A 1 233 ? -6.163 2.383 4.323 1.00 68.50 233 SER A C 1
ATOM 1764 O O . SER A 1 233 ? -6.602 3.038 5.274 1.00 68.50 233 SER A O 1
ATOM 1766 N N . LEU A 1 234 ? -4.860 2.104 4.197 1.00 67.44 234 LEU A N 1
ATOM 1767 C CA . LEU A 1 234 ? -3.851 2.700 5.075 1.00 67.44 234 LEU A CA 1
ATOM 1768 C C . LEU A 1 234 ? -3.745 4.211 4.802 1.00 67.44 234 LEU A C 1
ATOM 1770 O O . LEU A 1 234 ? -3.915 4.665 3.670 1.00 67.44 234 LEU A O 1
ATOM 1774 N N . ALA A 1 235 ? -3.520 5.000 5.854 1.00 58.34 235 ALA A N 1
ATOM 1775 C CA . ALA A 1 235 ? -3.560 6.456 5.781 1.00 58.34 235 ALA A CA 1
ATOM 1776 C C . ALA A 1 235 ? -2.537 7.002 4.775 1.00 58.34 235 ALA A C 1
ATOM 1778 O O . ALA A 1 235 ? -1.325 6.887 4.954 1.00 58.34 235 ALA A O 1
ATOM 1779 N N . VAL A 1 236 ? -3.050 7.652 3.736 1.00 56.59 236 VAL A N 1
ATOM 1780 C CA . VAL A 1 236 ? -2.243 8.301 2.711 1.00 56.59 236 VAL A CA 1
ATOM 1781 C C . VAL A 1 236 ? -1.457 9.458 3.338 1.00 56.59 236 VAL A C 1
ATOM 1783 O O . VAL A 1 236 ? -2.021 10.248 4.100 1.00 56.59 236 VAL A O 1
ATOM 1786 N N . ARG A 1 237 ? -0.157 9.583 3.023 1.00 58.94 237 ARG A N 1
ATOM 1787 C CA . ARG A 1 237 ? 0.683 10.694 3.501 1.00 58.94 237 ARG A CA 1
ATOM 1788 C C . ARG A 1 237 ? 0.041 12.025 3.107 1.00 58.94 237 ARG A C 1
ATOM 1790 O O . ARG A 1 237 ? 0.076 12.412 1.943 1.00 58.94 237 ARG A O 1
ATOM 1797 N N . THR A 1 238 ? -0.535 12.724 4.081 1.00 70.88 238 THR A N 1
ATOM 1798 C CA . THR A 1 238 ? -1.122 14.043 3.849 1.00 70.88 238 THR A CA 1
ATOM 1799 C C . THR A 1 238 ? -0.050 15.112 3.924 1.00 70.88 238 THR A C 1
ATOM 1801 O O . THR A 1 238 ? 0.679 15.183 4.915 1.00 70.88 238 THR A O 1
ATOM 1804 N N . GLU A 1 239 ? 0.006 15.983 2.928 1.00 78.75 239 GLU A N 1
ATOM 1805 C CA . GLU A 1 239 ? 0.801 17.204 3.008 1.00 78.75 239 GLU A CA 1
ATOM 1806 C C . GLU A 1 239 ? 0.050 18.259 3.823 1.00 78.75 239 GLU A C 1
ATOM 1808 O O . GLU A 1 239 ? -1.170 18.213 3.963 1.00 78.75 239 GLU A O 1
ATOM 1813 N N . THR A 1 240 ? 0.756 19.223 4.398 1.00 86.88 240 THR A N 1
ATOM 1814 C CA . THR A 1 240 ? 0.117 20.347 5.085 1.00 86.88 240 THR A CA 1
ATOM 1815 C C . THR A 1 240 ? 0.051 21.547 4.154 1.00 86.88 240 THR A C 1
ATOM 1817 O O . THR A 1 240 ? 1.019 21.909 3.487 1.00 86.88 240 THR A O 1
ATOM 1820 N N . CYS A 1 241 ? -1.115 22.188 4.101 1.00 88.81 241 CYS A N 1
ATOM 1821 C CA . CYS A 1 241 ? -1.288 23.425 3.353 1.00 88.81 241 CYS A CA 1
ATOM 1822 C C . CYS A 1 241 ? -0.400 24.523 3.945 1.00 88.81 241 CYS A C 1
ATOM 1824 O O . CYS A 1 241 ? -0.570 24.884 5.106 1.00 88.81 241 CYS A O 1
ATOM 1826 N N . ALA A 1 242 ? 0.476 25.126 3.144 1.00 90.62 242 ALA A N 1
ATOM 1827 C CA . ALA A 1 242 ? 1.380 26.178 3.612 1.00 90.62 242 ALA A CA 1
ATOM 1828 C C . ALA A 1 242 ? 0.647 27.426 4.145 1.00 90.62 242 ALA A C 1
ATOM 1830 O O . ALA A 1 242 ? 1.203 28.174 4.943 1.00 90.62 242 ALA A O 1
ATOM 1831 N N . PHE A 1 243 ? -0.597 27.662 3.709 1.00 93.19 243 PHE A N 1
ATOM 1832 C CA . PHE A 1 243 ? -1.405 28.799 4.156 1.00 93.19 243 PHE A CA 1
ATOM 1833 C C . PHE A 1 243 ? -2.372 28.440 5.292 1.00 93.19 243 PHE A C 1
ATOM 1835 O O . PHE A 1 243 ? -2.341 29.057 6.351 1.00 93.19 243 PHE A O 1
ATOM 1842 N N . SER A 1 244 ? -3.265 27.469 5.076 1.00 89.38 244 SER A N 1
ATOM 1843 C CA . SER A 1 244 ? -4.324 27.137 6.041 1.00 89.38 244 SER A CA 1
ATOM 1844 C C . SER A 1 244 ? -3.914 26.101 7.086 1.00 89.38 244 SER A C 1
ATOM 1846 O O . SER A 1 244 ? -4.676 25.878 8.028 1.00 89.38 244 SER A O 1
ATOM 1848 N N . GLU A 1 245 ? -2.760 25.451 6.887 1.00 88.44 245 GLU A N 1
ATOM 1849 C CA . GLU A 1 245 ? -2.204 24.340 7.680 1.00 88.44 245 GLU A CA 1
ATOM 1850 C C . GLU A 1 245 ? -3.095 23.089 7.719 1.00 88.44 245 GLU A C 1
ATOM 1852 O O . GLU A 1 245 ? -2.825 22.130 8.440 1.00 88.44 245 GLU A O 1
ATOM 1857 N N . SER A 1 246 ? -4.183 23.091 6.949 1.00 88.75 246 SER A N 1
ATOM 1858 C CA . SER A 1 246 ? -5.084 21.954 6.791 1.00 88.75 246 SER A CA 1
ATOM 1859 C C . SER A 1 246 ? -4.353 20.796 6.111 1.00 88.75 246 SER A C 1
ATOM 1861 O O . SER A 1 246 ? -3.474 21.026 5.277 1.00 88.75 246 SER A O 1
ATOM 1863 N N . ARG A 1 247 ? -4.735 19.557 6.440 1.00 84.88 247 ARG A N 1
ATOM 1864 C CA . ARG A 1 247 ? -4.212 18.364 5.763 1.00 84.88 247 ARG A CA 1
ATOM 1865 C C . ARG A 1 247 ? -4.733 18.310 4.326 1.00 84.88 247 ARG A C 1
ATOM 1867 O O . ARG A 1 247 ? -5.925 18.491 4.094 1.00 84.88 247 ARG A O 1
ATOM 1874 N N . ILE A 1 248 ? -3.824 18.078 3.392 1.00 82.94 248 ILE A N 1
ATOM 1875 C CA . ILE A 1 248 ? -4.050 17.905 1.964 1.00 82.94 248 ILE A CA 1
ATOM 1876 C C . ILE A 1 248 ? -3.810 16.431 1.663 1.00 82.94 248 ILE A C 1
ATOM 1878 O O . ILE A 1 248 ? -2.715 15.918 1.892 1.00 82.94 248 ILE A O 1
ATOM 1882 N N . TYR A 1 249 ? -4.838 15.750 1.175 1.00 75.06 249 TYR A N 1
ATOM 1883 C CA . TYR A 1 249 ? -4.706 14.386 0.676 1.00 75.06 249 TYR A CA 1
ATOM 1884 C C . TYR A 1 249 ? -4.129 14.416 -0.748 1.00 75.06 249 TYR A C 1
ATOM 1886 O O . TYR A 1 249 ? -4.419 15.359 -1.488 1.00 75.06 249 TYR A O 1
ATOM 1894 N N . PRO A 1 250 ? -3.315 13.427 -1.151 1.00 67.69 250 PRO A N 1
ATOM 1895 C CA . PRO A 1 250 ? -2.821 13.335 -2.523 1.00 67.69 250 PRO A CA 1
ATOM 1896 C C . PRO A 1 250 ? -3.935 13.388 -3.569 1.00 67.69 250 PRO A C 1
ATOM 1898 O O . PRO A 1 250 ? -5.060 12.970 -3.310 1.00 67.69 250 PRO A O 1
ATOM 1901 N N . GLY A 1 251 ? -3.621 13.953 -4.736 1.00 61.72 251 GLY A N 1
ATOM 1902 C CA . GLY A 1 251 ? -4.602 14.255 -5.786 1.00 61.72 251 GLY A CA 1
ATOM 1903 C C . GLY A 1 251 ? -5.375 15.562 -5.568 1.00 61.72 251 GLY A C 1
ATOM 1904 O O . GLY A 1 251 ? -5.995 16.067 -6.498 1.00 61.72 251 GLY A O 1
ATOM 1905 N N . HIS A 1 252 ? -5.288 16.163 -4.378 1.00 71.31 252 HIS A N 1
ATOM 1906 C CA . HIS A 1 252 ? -5.835 17.484 -4.093 1.00 71.31 252 HIS A CA 1
ATOM 1907 C C . HIS A 1 252 ? -4.744 18.518 -3.819 1.00 71.31 252 HIS A C 1
ATOM 1909 O O . HIS A 1 252 ? -3.638 18.211 -3.377 1.00 71.31 252 HIS A O 1
ATOM 1915 N N . GLY A 1 253 ? -5.096 19.782 -4.039 1.00 84.25 253 GLY A N 1
ATOM 1916 C CA . GLY A 1 253 ? -4.203 20.912 -3.838 1.00 84.25 253 GLY A CA 1
ATOM 1917 C C . GLY A 1 253 ? -3.440 21.331 -5.089 1.00 84.25 253 GLY A C 1
ATOM 1918 O O . GLY A 1 253 ? -3.525 20.732 -6.154 1.00 84.25 253 GLY A O 1
ATOM 1919 N N . VAL A 1 254 ? -2.718 22.436 -4.951 1.00 85.94 254 VAL A N 1
ATOM 1920 C CA . VAL A 1 254 ? -1.903 23.054 -5.993 1.00 85.94 254 VAL A CA 1
ATOM 1921 C C . VAL A 1 254 ? -0.516 23.292 -5.416 1.00 85.94 254 VAL A C 1
ATOM 1923 O O . VAL A 1 254 ? -0.374 23.914 -4.359 1.00 85.94 254 VAL A O 1
ATOM 1926 N N . ARG A 1 255 ? 0.514 22.821 -6.121 1.00 87.75 255 ARG A N 1
ATOM 1927 C CA . ARG A 1 255 ? 1.916 23.098 -5.798 1.00 87.75 255 ARG A CA 1
ATOM 1928 C C . ARG A 1 255 ? 2.314 24.423 -6.454 1.00 87.75 255 ARG A C 1
ATOM 1930 O O . ARG A 1 255 ? 2.257 24.561 -7.671 1.00 87.75 255 ARG A O 1
ATOM 1937 N N . LEU A 1 256 ? 2.681 25.413 -5.648 1.00 86.44 256 LEU A N 1
ATOM 1938 C CA . LEU A 1 256 ? 3.181 26.709 -6.101 1.00 86.44 256 LEU A CA 1
ATOM 1939 C C . LEU A 1 256 ? 4.696 26.756 -5.905 1.00 86.44 256 LEU A C 1
ATOM 1941 O O . LEU A 1 256 ? 5.161 26.758 -4.767 1.00 86.44 256 LEU A O 1
ATOM 1945 N N . VAL A 1 257 ? 5.450 26.838 -6.998 1.00 90.06 257 VAL A N 1
ATOM 1946 C CA . VAL A 1 257 ? 6.906 27.035 -6.979 1.00 90.06 257 VAL A CA 1
ATOM 1947 C C . VAL A 1 257 ? 7.195 28.517 -7.214 1.00 90.06 257 VAL A C 1
ATOM 1949 O O . VAL A 1 257 ? 6.696 29.099 -8.177 1.00 90.06 257 VAL A O 1
ATOM 1952 N N . ARG A 1 258 ? 7.927 29.164 -6.301 1.00 82.75 258 ARG A N 1
ATOM 1953 C CA . ARG A 1 258 ? 8.359 30.565 -6.456 1.00 82.75 258 ARG A CA 1
ATOM 1954 C C . ARG A 1 258 ? 9.648 30.653 -7.274 1.00 82.75 258 ARG A C 1
ATOM 1956 O O . ARG A 1 258 ? 10.346 29.660 -7.437 1.00 82.75 258 ARG A O 1
ATOM 1963 N N . LYS A 1 259 ? 9.990 31.867 -7.722 1.00 85.00 259 LYS A N 1
ATOM 1964 C CA . LYS A 1 259 ? 11.276 32.160 -8.384 1.00 85.00 259 LYS A CA 1
ATOM 1965 C C . LYS A 1 259 ? 12.483 31.752 -7.529 1.00 85.00 259 LYS A C 1
ATOM 1967 O O . LYS A 1 259 ? 13.470 31.287 -8.073 1.00 85.00 259 LYS A O 1
ATOM 1972 N N . ASP A 1 260 ? 12.348 31.828 -6.205 1.00 83.50 260 ASP A N 1
ATOM 1973 C CA . ASP A 1 260 ? 13.375 31.426 -5.232 1.00 83.50 260 ASP A CA 1
ATOM 1974 C C . ASP A 1 260 ? 13.574 29.894 -5.137 1.00 83.50 260 ASP A C 1
ATOM 1976 O O . ASP A 1 260 ? 14.247 29.417 -4.231 1.00 83.50 260 ASP A O 1
ATOM 1980 N N . GLY A 1 261 ? 12.899 29.093 -5.973 1.00 78.25 261 GLY A N 1
ATOM 1981 C CA . GLY A 1 261 ? 12.918 27.623 -5.928 1.00 78.25 261 GLY A CA 1
ATOM 1982 C C . GLY A 1 261 ? 12.055 27.004 -4.819 1.00 78.25 261 GLY A C 1
ATOM 1983 O O . GLY A 1 261 ? 11.741 25.815 -4.858 1.00 78.25 261 GLY A O 1
ATOM 1984 N N . ASN A 1 262 ? 11.595 27.803 -3.852 1.00 84.19 262 ASN A N 1
ATOM 1985 C CA . ASN A 1 262 ? 10.734 27.334 -2.768 1.00 84.19 262 ASN A CA 1
ATOM 1986 C C . ASN A 1 262 ? 9.363 26.869 -3.282 1.00 84.19 262 ASN A C 1
ATOM 1988 O O . ASN A 1 262 ? 8.609 27.641 -3.885 1.00 84.19 262 ASN A O 1
ATOM 1992 N N . ALA A 1 263 ? 9.020 25.615 -2.980 1.00 86.56 263 ALA A N 1
ATOM 1993 C CA . ALA A 1 263 ? 7.761 24.988 -3.362 1.00 86.56 263 ALA A CA 1
ATOM 1994 C C . ALA A 1 263 ? 6.798 24.864 -2.168 1.00 86.56 263 ALA A C 1
ATOM 1996 O O . ALA A 1 263 ? 7.107 24.231 -1.159 1.00 86.56 263 ALA A O 1
ATOM 1997 N N . TYR A 1 264 ? 5.600 25.429 -2.311 1.00 90.44 264 TYR A N 1
ATOM 1998 C CA . TYR A 1 264 ? 4.533 25.405 -1.311 1.00 90.44 264 TYR A CA 1
ATOM 1999 C C . TYR A 1 264 ? 3.350 24.577 -1.812 1.00 90.44 264 TYR A C 1
ATOM 2001 O O . TYR A 1 264 ? 2.860 24.812 -2.915 1.00 90.44 264 TYR A O 1
ATOM 2009 N N . THR A 1 265 ? 2.835 23.654 -0.999 1.00 89.75 265 THR A N 1
ATOM 2010 C CA . THR A 1 265 ? 1.564 22.971 -1.299 1.00 89.75 265 THR A CA 1
ATOM 2011 C C . THR A 1 265 ? 0.412 23.757 -0.687 1.00 89.75 265 THR A C 1
ATOM 2013 O O . THR A 1 265 ? 0.431 24.090 0.498 1.00 89.75 265 THR A O 1
ATOM 2016 N N . LEU A 1 266 ? -0.599 24.079 -1.490 1.00 93.31 266 LEU A N 1
ATOM 2017 C CA . LEU A 1 266 ? -1.778 24.838 -1.076 1.00 93.31 266 LEU A CA 1
ATOM 2018 C C . LEU A 1 266 ? -3.037 24.017 -1.341 1.00 93.31 266 LEU A C 1
ATOM 2020 O O . LEU A 1 266 ? -3.141 23.367 -2.370 1.00 93.31 266 LEU A O 1
ATOM 2024 N N . LEU A 1 267 ? -4.004 24.054 -0.424 1.00 90.56 267 LEU A N 1
ATOM 2025 C CA . LEU A 1 267 ? -5.180 23.175 -0.479 1.00 90.56 267 LEU A CA 1
ATOM 2026 C C . LEU A 1 267 ? -6.120 23.481 -1.659 1.00 90.56 267 LEU A C 1
ATOM 2028 O O . LEU A 1 267 ? -6.668 22.568 -2.260 1.00 90.56 267 LEU A O 1
ATOM 2032 N N . ASN A 1 268 ? -6.350 24.759 -1.968 1.00 90.62 268 ASN A N 1
ATOM 2033 C CA . ASN A 1 268 ? -7.298 25.193 -2.997 1.00 90.62 268 ASN A CA 1
ATOM 2034 C C . ASN A 1 268 ? -6.879 26.535 -3.629 1.00 90.62 268 ASN A C 1
ATOM 2036 O O . ASN A 1 268 ? -5.945 27.202 -3.166 1.00 90.62 268 ASN A O 1
ATOM 2040 N N . SER A 1 269 ? -7.596 26.955 -4.677 1.00 89.31 269 SER A N 1
ATOM 2041 C CA . SER A 1 269 ? -7.394 28.248 -5.353 1.00 89.31 269 SER A CA 1
ATOM 2042 C C . SER A 1 269 ? -7.555 29.443 -4.400 1.00 89.31 269 SER A C 1
ATOM 2044 O O . SER A 1 269 ? -6.808 30.417 -4.500 1.00 89.31 269 SER A O 1
ATOM 2046 N N . LYS A 1 270 ? -8.448 29.340 -3.406 1.00 93.19 270 LYS A N 1
ATOM 2047 C CA . LYS A 1 270 ? -8.641 30.348 -2.348 1.00 93.19 270 LYS A CA 1
ATOM 2048 C C . LYS A 1 270 ? -7.382 30.536 -1.490 1.00 93.19 270 LYS A C 1
ATOM 2050 O O . LYS A 1 270 ? -6.944 31.667 -1.290 1.00 93.19 270 LYS A O 1
ATOM 2055 N N . CYS A 1 271 ? -6.764 29.448 -1.028 1.00 92.31 271 CYS A N 1
ATOM 2056 C CA . CYS A 1 271 ? -5.484 29.449 -0.317 1.00 92.31 271 CYS A CA 1
ATOM 2057 C C . CYS A 1 271 ? -4.372 30.027 -1.194 1.00 92.31 271 CYS A C 1
ATOM 2059 O O . CYS A 1 271 ? -3.574 30.816 -0.699 1.00 92.31 271 CYS A O 1
ATOM 2061 N N . LYS A 1 272 ? -4.339 29.678 -2.490 1.00 93.25 272 LYS A N 1
ATOM 2062 C CA . LYS A 1 272 ? -3.379 30.227 -3.463 1.00 93.25 272 LYS A CA 1
ATOM 2063 C C . LYS A 1 272 ? -3.490 31.742 -3.587 1.00 93.25 272 LYS A C 1
ATOM 2065 O O . LYS A 1 272 ? -2.484 32.430 -3.437 1.00 93.25 272 LYS A O 1
ATOM 2070 N N . SER A 1 273 ? -4.699 32.259 -3.787 1.00 93.69 273 SER A N 1
ATOM 2071 C CA . SER A 1 273 ? -4.944 33.699 -3.895 1.00 93.69 273 SER A CA 1
ATOM 2072 C C . SER A 1 273 ? -4.532 34.444 -2.618 1.00 93.69 273 SER A C 1
ATOM 2074 O O . SER A 1 273 ? -3.725 35.369 -2.674 1.00 93.69 273 SER A O 1
ATOM 2076 N N . LEU A 1 274 ? -4.974 33.981 -1.442 1.00 95.31 274 LEU A N 1
ATOM 2077 C CA . LEU A 1 274 ? -4.629 34.611 -0.158 1.00 95.31 274 LEU A CA 1
ATOM 2078 C C . LEU A 1 274 ? -3.126 34.554 0.162 1.00 95.31 274 LEU A C 1
ATOM 2080 O O . LEU A 1 274 ? -2.581 35.495 0.747 1.00 95.31 274 LEU A O 1
ATOM 2084 N N . PHE A 1 275 ? -2.454 33.471 -0.235 1.00 93.25 275 PHE A N 1
ATOM 2085 C CA . PHE A 1 275 ? -1.011 33.309 -0.080 1.00 93.25 275 PHE A CA 1
ATOM 2086 C C . PHE A 1 275 ? -0.223 34.269 -0.983 1.00 93.25 275 PHE A C 1
ATOM 2088 O O . PHE A 1 275 ? 0.747 34.875 -0.527 1.00 93.25 275 PHE A O 1
ATOM 2095 N N . LEU A 1 276 ? -0.657 34.462 -2.234 1.00 91.25 276 LEU A N 1
ATOM 2096 C CA . LEU A 1 276 ? -0.063 35.437 -3.159 1.00 91.25 276 LEU A CA 1
ATOM 2097 C C . LEU A 1 276 ? -0.297 36.882 -2.697 1.00 91.25 276 LEU A C 1
ATOM 2099 O O . LEU A 1 276 ? 0.617 37.698 -2.767 1.00 91.25 276 LEU A O 1
ATOM 2103 N N . GLN A 1 277 ? -1.463 37.167 -2.114 1.00 94.31 277 GLN A N 1
ATOM 2104 C CA . GLN A 1 277 ? -1.770 38.450 -1.467 1.00 94.31 277 GLN A CA 1
ATOM 2105 C C . GLN A 1 277 ? -1.001 38.685 -0.153 1.00 94.31 277 GLN A C 1
ATOM 2107 O O . GLN A 1 277 ? -1.200 39.712 0.498 1.00 94.31 277 GLN A O 1
ATOM 2112 N N . ARG A 1 278 ? -0.162 37.734 0.290 1.00 91.50 278 ARG A N 1
ATOM 2113 C CA . ARG A 1 278 ? 0.618 37.804 1.540 1.00 91.50 278 ARG A CA 1
ATOM 2114 C C . ARG A 1 278 ? -0.243 38.077 2.783 1.00 91.50 278 ARG A C 1
ATOM 2116 O O . ARG A 1 278 ? 0.214 38.687 3.754 1.00 91.50 278 ARG A O 1
ATOM 2123 N N . LYS A 1 279 ? -1.500 37.617 2.787 1.00 94.00 279 LYS A N 1
ATOM 2124 C CA . LYS A 1 279 ? -2.366 37.725 3.968 1.00 94.00 279 LYS A CA 1
ATOM 2125 C C . LYS A 1 279 ? -1.828 36.815 5.072 1.00 94.00 279 LYS A C 1
ATOM 2127 O O . LYS A 1 279 ? -1.377 35.703 4.816 1.00 94.00 279 LYS A O 1
ATOM 2132 N N . LYS A 1 280 ? -1.881 37.273 6.325 1.00 92.88 280 LYS A N 1
ATOM 2133 C CA . LYS A 1 280 ? -1.473 36.454 7.476 1.00 92.88 280 LYS A CA 1
ATOM 2134 C C . LYS A 1 280 ? -2.582 35.435 7.787 1.00 92.88 280 LYS A C 1
ATOM 2136 O O . LYS A 1 280 ? -3.696 35.884 8.067 1.00 92.88 280 LYS A O 1
ATOM 2141 N N . PRO A 1 281 ? -2.307 34.114 7.823 1.00 90.56 281 PRO A N 1
ATOM 2142 C CA . PRO A 1 281 ? -3.316 33.097 8.147 1.00 90.56 281 PRO A CA 1
ATOM 2143 C C . PRO A 1 281 ? -4.010 33.374 9.479 1.00 90.56 281 PRO A C 1
ATOM 2145 O O . PRO A 1 281 ? -5.224 33.293 9.591 1.00 90.56 281 PRO A O 1
ATOM 2148 N N . ALA A 1 282 ? -3.240 33.847 10.459 1.00 89.81 282 ALA A N 1
ATOM 2149 C CA . ALA A 1 282 ? -3.708 34.201 11.790 1.00 89.81 282 ALA A CA 1
ATOM 2150 C C . ALA A 1 282 ? -4.859 35.232 11.803 1.00 89.81 282 ALA A C 1
ATOM 2152 O O . ALA A 1 282 ? -5.628 35.265 12.751 1.00 89.81 282 ALA A O 1
ATOM 2153 N N . LYS A 1 283 ? -5.020 36.054 10.757 1.00 91.25 283 LYS A N 1
ATOM 2154 C CA . LYS A 1 283 ? -6.118 37.032 10.648 1.00 91.25 283 LYS A CA 1
ATOM 2155 C C . LYS A 1 283 ? -7.389 36.465 10.000 1.00 91.25 283 LYS A C 1
ATOM 2157 O O . LYS A 1 283 ? -8.406 37.143 9.980 1.00 91.25 283 LYS A O 1
ATOM 2162 N N . ILE A 1 284 ? -7.349 35.248 9.458 1.00 93.12 284 ILE A N 1
ATOM 2163 C CA . ILE A 1 284 ? -8.442 34.663 8.675 1.00 93.12 284 ILE A CA 1
ATOM 2164 C C . ILE A 1 284 ? -9.172 33.597 9.495 1.00 93.12 284 ILE A C 1
ATOM 2166 O O . ILE A 1 284 ? -8.627 32.520 9.737 1.00 93.12 284 ILE A O 1
ATOM 2170 N N . HIS A 1 285 ? -10.433 33.870 9.843 1.00 90.06 285 HIS A N 1
ATOM 2171 C CA . HIS A 1 285 ? -11.244 33.098 10.796 1.00 90.06 285 HIS A CA 1
ATOM 2172 C C . HIS A 1 285 ? -11.274 31.577 10.584 1.00 90.06 285 HIS A C 1
ATOM 2174 O O . HIS A 1 285 ? -11.250 30.807 11.544 1.00 90.06 285 HIS A O 1
ATOM 2180 N N . TRP A 1 286 ? -11.338 31.118 9.335 1.00 88.25 286 TRP A N 1
ATOM 2181 C CA . TRP A 1 286 ? -11.490 29.692 9.041 1.00 88.25 286 TRP A CA 1
ATOM 2182 C C . TRP A 1 286 ? -10.175 28.901 9.124 1.00 88.25 286 TRP A C 1
ATOM 2184 O O . TRP A 1 286 ? -10.225 27.674 9.208 1.00 88.25 286 TRP A O 1
ATOM 2194 N N . THR A 1 287 ? -9.015 29.566 9.135 1.00 91.75 287 THR A N 1
ATOM 2195 C CA . THR A 1 287 ? -7.700 28.900 9.157 1.00 91.75 287 THR A CA 1
ATOM 2196 C C . THR A 1 287 ? -7.375 28.298 10.524 1.00 91.75 287 THR A C 1
ATOM 2198 O O . THR A 1 287 ? -7.846 28.767 11.564 1.00 91.75 287 THR A O 1
ATOM 2201 N N . LEU A 1 288 ? -6.509 27.281 10.546 1.00 88.00 288 LEU A N 1
ATOM 2202 C CA . LEU A 1 288 ? -6.029 26.704 11.804 1.00 88.00 288 LEU A CA 1
ATOM 2203 C C . LEU A 1 288 ? -5.193 27.705 12.616 1.00 88.00 288 LEU A C 1
ATOM 2205 O O . LEU A 1 288 ? -5.311 27.728 13.841 1.00 88.00 288 LEU A O 1
ATOM 2209 N N . GLY A 1 289 ? -4.431 28.582 11.954 1.00 86.88 289 GLY A N 1
ATOM 2210 C CA . GLY A 1 289 ? -3.679 29.658 12.602 1.00 86.88 289 GLY A CA 1
ATOM 2211 C C . GLY A 1 289 ? -4.564 30.611 13.415 1.00 86.88 289 GLY A C 1
ATOM 2212 O O . GLY A 1 289 ? -4.281 30.861 14.587 1.00 86.88 289 GLY A O 1
ATOM 2213 N N . TRP A 1 290 ? -5.679 31.091 12.847 1.00 92.12 290 TRP A N 1
ATOM 2214 C CA . TRP A 1 290 ? -6.636 31.922 13.595 1.00 92.12 290 TRP A CA 1
ATOM 2215 C C . TRP A 1 290 ? -7.293 31.138 14.734 1.00 92.12 290 TRP A C 1
ATOM 2217 O O . TRP A 1 290 ? -7.401 31.641 15.854 1.00 92.12 290 TRP A O 1
ATOM 2227 N N . ARG A 1 291 ? -7.690 29.880 14.488 1.00 90.12 291 ARG A N 1
ATOM 2228 C CA . ARG A 1 291 ? -8.315 29.035 15.518 1.00 90.12 291 ARG A CA 1
ATOM 2229 C C . ARG A 1 291 ? -7.375 28.736 16.691 1.00 90.12 291 ARG A C 1
ATOM 2231 O O . ARG A 1 291 ? -7.869 28.595 17.806 1.00 90.12 291 ARG A O 1
ATOM 2238 N N . ARG A 1 292 ? -6.053 28.669 16.471 1.00 86.50 292 ARG A N 1
ATOM 2239 C CA . ARG A 1 292 ? -5.051 28.543 17.547 1.00 86.50 292 ARG A CA 1
ATOM 2240 C C . ARG A 1 292 ? -5.012 29.786 18.424 1.00 86.50 292 ARG A C 1
ATOM 2242 O O . ARG A 1 292 ? -5.094 29.660 19.640 1.00 86.50 292 ARG A O 1
ATOM 2249 N N . MET A 1 293 ? -4.935 30.970 17.818 1.00 85.44 293 MET A N 1
ATOM 2250 C CA . MET A 1 293 ? -4.890 32.224 18.580 1.00 85.44 293 MET A CA 1
ATOM 2251 C C . MET A 1 293 ? -6.175 32.466 19.373 1.00 85.44 293 MET A C 1
ATOM 2253 O O . MET A 1 293 ? -6.122 32.946 20.498 1.00 85.44 293 MET A O 1
ATOM 2257 N N . ASN A 1 294 ? -7.320 32.072 18.816 1.00 87.50 294 ASN A N 1
ATOM 2258 C CA . ASN A 1 294 ? -8.628 32.265 19.441 1.00 87.50 294 ASN A CA 1
ATOM 2259 C C . ASN A 1 294 ? -9.092 31.061 20.268 1.00 87.50 294 ASN A C 1
ATOM 2261 O O . ASN A 1 294 ? -10.281 30.944 20.552 1.00 87.50 294 ASN A O 1
ATOM 2265 N N . LYS A 1 295 ? -8.183 30.133 20.606 1.00 84.88 295 LYS A N 1
ATOM 2266 C CA . LYS A 1 295 ? -8.461 28.943 21.434 1.00 84.88 295 LYS A CA 1
ATOM 2267 C C . LYS A 1 295 ? -9.659 28.096 20.951 1.00 84.88 295 LYS A C 1
ATOM 2269 O O . LYS A 1 295 ? -10.247 27.353 21.727 1.00 84.88 295 LYS A O 1
ATOM 2274 N N . LYS A 1 296 ? -10.014 28.165 19.659 1.00 79.38 296 LYS A N 1
ATOM 2275 C CA . LYS A 1 296 ? -11.100 27.369 19.045 1.00 79.38 296 LYS A CA 1
ATOM 2276 C C . LYS A 1 296 ? -10.649 25.984 18.605 1.00 79.38 296 LYS A C 1
ATOM 2278 O O . LYS A 1 296 ? -11.472 25.116 18.329 1.00 79.38 296 LYS A O 1
ATOM 2283 N N . LEU A 1 297 ? -9.341 25.770 18.496 1.00 65.88 297 LEU A N 1
ATOM 2284 C CA . LEU A 1 297 ? -8.808 24.422 18.425 1.00 65.88 297 LEU A CA 1
ATOM 2285 C C . LEU A 1 297 ? -8.819 23.857 19.835 1.00 65.88 297 LEU A C 1
ATOM 2287 O O . LEU A 1 297 ? -8.014 24.258 20.674 1.00 65.88 297 LEU A O 1
ATOM 2291 N N . ARG A 1 298 ? -9.725 22.910 20.077 1.00 49.88 298 ARG A N 1
ATOM 2292 C CA . ARG A 1 298 ? -9.669 22.048 21.251 1.00 49.88 298 ARG A CA 1
ATOM 2293 C C . ARG A 1 298 ? -8.450 21.150 21.070 1.00 49.88 298 ARG A C 1
ATOM 2295 O O . ARG A 1 298 ? -8.535 20.044 20.547 1.00 49.88 298 ARG A O 1
ATOM 2302 N N . VAL A 1 299 ? -7.277 21.672 21.417 1.00 39.81 299 VAL A N 1
ATOM 2303 C CA . VAL A 1 299 ? -6.107 20.833 21.622 1.00 39.81 299 VAL A CA 1
ATOM 2304 C C . VAL A 1 299 ? -6.507 19.957 22.796 1.00 39.81 299 VAL A C 1
ATOM 2306 O O . VAL A 1 299 ? -6.611 20.437 23.921 1.00 39.81 299 VAL A O 1
ATOM 2309 N N . ARG A 1 300 ? -6.809 18.681 22.548 1.00 28.39 300 ARG A N 1
ATOM 2310 C CA . ARG A 1 300 ? -6.743 17.688 23.617 1.00 28.39 300 ARG A CA 1
ATOM 2311 C C . ARG A 1 300 ? -5.269 17.670 24.007 1.00 28.39 300 ARG A C 1
ATOM 2313 O O . ARG A 1 300 ? -4.467 17.014 23.351 1.00 28.39 300 ARG A O 1
ATOM 2320 N N . CYS A 1 301 ? -4.892 18.530 24.950 1.00 23.86 301 CYS A N 1
ATOM 2321 C CA . CYS A 1 301 ? -3.554 18.593 25.505 1.00 23.86 301 CYS A CA 1
ATOM 2322 C C . CYS A 1 301 ? -3.322 17.263 26.215 1.00 23.86 301 CYS A C 1
ATOM 2324 O O . CYS A 1 301 ? -3.971 17.011 27.221 1.00 23.86 301 CYS A O 1
ATOM 2326 N N . PRO A 1 302 ? -2.377 16.423 25.784 1.00 34.91 302 PRO A N 1
ATOM 2327 C CA . PRO A 1 302 ? -1.956 15.262 26.560 1.00 34.91 302 PRO A CA 1
ATOM 2328 C C . PRO A 1 302 ? -0.846 15.687 27.544 1.00 34.91 302 PRO A C 1
ATOM 2330 O O . PRO A 1 302 ? 0.081 14.940 27.825 1.00 34.91 302 PRO A O 1
ATOM 2333 N N . PHE A 1 303 ? -0.869 16.953 27.974 1.00 27.23 303 PHE A N 1
ATOM 2334 C CA . PHE A 1 303 ? 0.046 17.536 28.950 1.00 27.23 303 PHE A CA 1
ATOM 2335 C C . PHE A 1 303 ? -0.666 18.718 29.615 1.00 27.23 303 PHE A C 1
ATOM 2337 O O . PHE A 1 303 ? -0.413 19.883 29.310 1.00 27.23 303 PHE A O 1
ATOM 2344 N N . ALA A 1 304 ? -1.641 18.407 30.462 1.00 27.16 304 ALA A N 1
ATOM 2345 C CA . ALA A 1 304 ? -2.012 19.328 31.518 1.00 27.16 304 ALA A CA 1
ATOM 2346 C C . ALA A 1 304 ? -0.907 19.227 32.577 1.00 27.16 304 ALA A C 1
ATOM 2348 O O . ALA A 1 304 ? -0.737 18.183 33.200 1.00 27.16 304 ALA A O 1
ATOM 2349 N N . VAL A 1 305 ? -0.124 20.292 32.747 1.00 27.89 305 VAL A N 1
ATOM 2350 C CA . VAL A 1 305 ? 0.500 20.535 34.049 1.00 27.89 305 VAL A CA 1
ATOM 2351 C C . VAL A 1 305 ? -0.652 20.991 34.930 1.00 27.89 305 VAL A C 1
ATOM 2353 O O . VAL A 1 305 ? -1.068 22.146 34.854 1.00 27.89 305 VAL A O 1
ATOM 2356 N N . PHE A 1 306 ? -1.232 20.061 35.681 1.00 24.52 306 PHE A N 1
ATOM 2357 C CA . PHE A 1 306 ? -2.128 20.417 36.767 1.00 24.52 306 PHE A CA 1
ATOM 2358 C C . PHE A 1 306 ? -1.273 21.013 37.888 1.00 24.52 306 PHE A C 1
ATOM 2360 O O . PHE A 1 306 ? -0.372 20.356 38.405 1.00 24.52 306 PHE A O 1
ATOM 2367 N N . ARG A 1 307 ? -1.550 22.264 38.265 1.00 23.72 307 ARG A N 1
ATOM 2368 C CA . ARG A 1 307 ? -1.425 22.643 39.673 1.00 23.72 307 ARG A CA 1
ATOM 2369 C C . ARG A 1 307 ? -2.620 21.995 40.355 1.00 23.72 307 ARG A C 1
ATOM 2371 O O . ARG A 1 307 ? -3.750 22.277 39.967 1.00 23.72 307 ARG A O 1
ATOM 2378 N N . VAL A 1 308 ? -2.354 21.082 41.280 1.00 25.73 308 VAL A N 1
ATOM 2379 C CA . VAL A 1 308 ? -3.388 20.509 42.138 1.00 25.73 308 VAL A CA 1
ATOM 2380 C C . VAL A 1 308 ? -3.907 21.630 43.036 1.00 25.73 308 VAL A C 1
ATOM 2382 O O . VAL A 1 308 ? -3.140 22.234 43.783 1.00 25.73 308 VAL A O 1
ATOM 2385 N N . SER A 1 309 ? -5.192 21.925 42.906 1.00 27.25 309 SER A N 1
ATOM 2386 C CA . SER A 1 309 ? -6.026 22.525 43.943 1.00 27.25 309 SER A CA 1
ATOM 2387 C C . SER A 1 309 ? -7.404 21.893 43.783 1.00 27.25 309 SER A C 1
ATOM 2389 O O . SER A 1 309 ? -7.903 21.790 42.662 1.00 27.25 309 SER A O 1
ATOM 2391 N N . ASP A 1 310 ? -7.917 21.393 44.895 1.00 29.47 310 ASP A N 1
ATOM 2392 C CA . ASP A 1 310 ? -8.895 20.317 45.027 1.00 29.47 310 ASP A CA 1
ATOM 2393 C C . ASP A 1 310 ? -10.276 20.544 44.394 1.00 29.47 310 ASP A C 1
ATOM 2395 O O . ASP A 1 310 ? -10.737 21.671 44.231 1.00 29.47 310 ASP A O 1
ATOM 2399 N N . GLY A 1 311 ? -10.957 19.418 44.141 1.00 35.28 311 GLY A N 1
ATOM 2400 C CA . GLY A 1 311 ? -12.419 19.319 44.093 1.00 35.28 311 GLY A CA 1
ATOM 2401 C C . GLY A 1 311 ? -13.050 19.372 42.701 1.00 35.28 311 GLY A C 1
ATOM 2402 O O . GLY A 1 311 ? -13.383 20.443 42.204 1.00 35.28 311 GLY A O 1
ATOM 2403 N N . GLY A 1 312 ? -13.298 18.207 42.094 1.00 24.97 312 GLY A N 1
ATOM 2404 C CA . GLY A 1 312 ? -14.171 18.105 40.921 1.00 24.97 312 GLY A CA 1
ATOM 2405 C C . GLY A 1 312 ? -14.110 16.749 40.225 1.00 24.97 312 GLY A C 1
ATOM 2406 O O . GLY A 1 312 ? -13.168 16.458 39.490 1.00 24.97 312 GLY A O 1
ATOM 2407 N N . GLU A 1 313 ? -15.133 15.935 40.453 1.00 33.69 313 GLU A N 1
ATOM 2408 C CA . GLU A 1 313 ? -15.393 14.660 39.786 1.00 33.69 313 GLU A CA 1
ATOM 2409 C C . GLU A 1 313 ? -15.828 14.914 38.328 1.00 33.69 313 GLU A C 1
ATOM 2411 O O . GLU A 1 313 ? -16.752 15.689 38.082 1.00 33.69 313 GLU A O 1
ATOM 2416 N N . HIS A 1 314 ? -15.161 14.296 37.344 1.00 29.50 314 HIS A N 1
ATOM 2417 C CA . HIS A 1 314 ? -15.589 14.347 35.942 1.00 29.50 314 HIS A CA 1
ATOM 2418 C C . HIS A 1 314 ? -15.376 13.011 35.224 1.00 29.50 314 HIS A C 1
ATOM 2420 O O . HIS A 1 314 ? -14.250 12.558 34.996 1.00 29.50 314 HIS A O 1
ATOM 2426 N N . ASP A 1 315 ? -16.509 12.441 34.826 1.00 25.48 315 ASP A N 1
ATOM 2427 C CA . ASP A 1 315 ? -16.689 11.224 34.051 1.00 25.48 315 ASP A CA 1
ATOM 2428 C C . ASP A 1 315 ? -15.953 11.200 32.699 1.00 25.48 315 ASP A C 1
ATOM 2430 O O . ASP A 1 315 ? -15.888 12.181 31.954 1.00 25.48 315 ASP A O 1
ATOM 2434 N N . GLY A 1 316 ? -15.496 9.998 32.330 1.00 32.56 316 GLY A N 1
ATOM 2435 C CA . GLY A 1 316 ? -15.403 9.568 30.932 1.00 32.56 316 GLY A CA 1
ATOM 2436 C C . GLY A 1 316 ? -14.188 10.048 30.131 1.00 32.56 316 GLY A C 1
ATOM 2437 O O . GLY A 1 316 ? -14.329 10.728 29.113 1.00 32.56 316 GLY A O 1
ATOM 2438 N N . CYS A 1 317 ? -12.978 9.618 30.503 1.00 24.88 317 CYS A N 1
ATOM 2439 C CA . CYS A 1 317 ? -11.767 9.877 29.716 1.00 24.88 317 CYS A CA 1
ATOM 2440 C C . CYS A 1 317 ? -11.337 8.643 28.896 1.00 24.88 317 CYS A C 1
ATOM 2442 O O . CYS A 1 317 ? -10.578 7.792 29.350 1.00 24.88 317 CYS A O 1
ATOM 2444 N N . THR A 1 318 ? -11.799 8.544 27.645 1.00 24.12 318 THR A N 1
ATOM 2445 C CA . THR A 1 318 ? -11.250 7.597 26.657 1.00 24.12 318 THR A CA 1
ATOM 2446 C C . THR A 1 318 ? -9.867 8.057 26.190 1.00 24.12 318 THR A C 1
ATOM 2448 O O . THR A 1 318 ? -9.731 9.094 25.527 1.00 24.12 318 THR A O 1
ATOM 2451 N N . PHE A 1 319 ? -8.862 7.254 26.521 1.00 27.02 319 PHE A N 1
ATOM 2452 C CA . PHE A 1 319 ? -7.461 7.383 26.139 1.00 27.02 319 PHE A CA 1
ATOM 2453 C C . PHE A 1 319 ? -7.259 7.202 24.626 1.00 27.02 319 PHE A C 1
ATOM 2455 O O . PHE A 1 319 ? -7.743 6.235 24.045 1.00 27.02 319 PHE A O 1
ATOM 2462 N N . ILE A 1 320 ? -6.501 8.101 23.984 1.00 26.12 320 ILE A N 1
ATOM 2463 C CA . ILE A 1 320 ? -5.913 7.854 22.658 1.00 26.12 320 ILE A CA 1
ATOM 2464 C C . ILE A 1 320 ? -4.426 8.202 22.703 1.00 26.12 320 ILE A C 1
ATOM 2466 O O . ILE A 1 320 ? -4.020 9.310 23.059 1.00 26.12 320 ILE A O 1
ATOM 2470 N N . VAL A 1 321 ? -3.650 7.190 22.331 1.00 27.45 321 VAL A N 1
ATOM 2471 C CA . VAL A 1 321 ? -2.194 7.081 22.294 1.00 27.45 321 VAL A CA 1
ATOM 2472 C C . VAL A 1 321 ? -1.569 8.150 21.388 1.00 27.45 321 VAL A C 1
ATOM 2474 O O . VAL A 1 321 ? -1.956 8.325 20.233 1.00 27.45 321 VAL A O 1
ATOM 2477 N N . ARG A 1 322 ? -0.563 8.860 21.913 1.00 27.45 322 ARG A N 1
ATOM 2478 C CA . ARG A 1 322 ? 0.350 9.708 21.131 1.00 27.45 322 ARG A CA 1
ATOM 2479 C C . ARG A 1 322 ? 1.310 8.829 20.327 1.00 27.45 322 ARG A C 1
ATOM 2481 O O . ARG A 1 322 ? 1.914 7.912 20.869 1.00 27.45 322 ARG A O 1
ATOM 2488 N N . SER A 1 323 ? 1.543 9.186 19.068 1.00 28.58 323 SER A N 1
ATOM 2489 C CA . SER A 1 323 ? 2.689 8.696 18.298 1.00 28.58 323 SER A CA 1
ATOM 2490 C C . SER A 1 323 ? 4.011 9.180 18.917 1.00 28.58 323 SER A C 1
ATOM 2492 O O . SER A 1 323 ? 4.176 10.383 19.150 1.00 28.58 323 SER A O 1
ATOM 2494 N N . LEU A 1 324 ? 4.963 8.260 19.094 1.00 34.56 324 LEU A N 1
ATOM 2495 C CA . LEU A 1 324 ? 6.306 8.436 19.678 1.00 34.56 324 LEU A CA 1
ATOM 2496 C C . LEU A 1 324 ? 7.116 9.631 19.111 1.00 34.56 324 LEU A C 1
ATOM 2498 O O . LEU A 1 324 ? 7.941 10.220 19.802 1.00 34.56 324 LEU A O 1
ATOM 2502 N N . VAL A 1 325 ? 6.835 10.052 17.873 1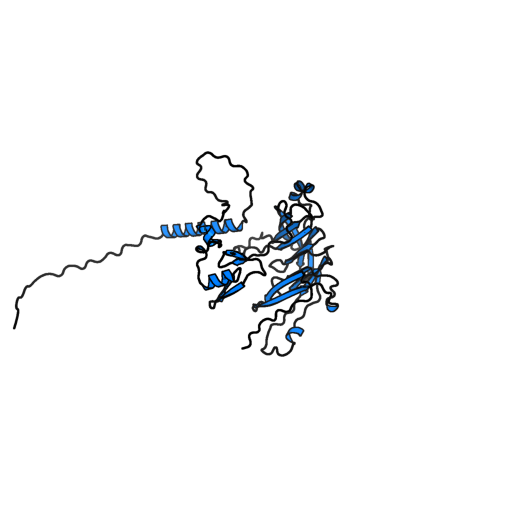.00 30.95 325 VAL A N 1
ATOM 2503 C CA . VAL A 1 325 ? 7.554 11.124 17.151 1.00 30.95 325 VAL A CA 1
ATOM 2504 C C . VAL A 1 325 ? 7.441 12.499 17.834 1.00 30.95 325 VAL A C 1
ATOM 2506 O O . VAL A 1 325 ? 8.375 13.299 17.789 1.00 30.95 325 VAL A O 1
ATOM 2509 N N . ALA A 1 326 ? 6.329 12.778 18.521 1.00 33.12 326 ALA A N 1
ATOM 2510 C CA . ALA A 1 326 ? 6.128 14.064 19.196 1.00 33.12 326 ALA A CA 1
ATOM 2511 C C . ALA A 1 326 ? 6.908 14.185 20.520 1.00 33.12 326 ALA A C 1
ATOM 2513 O O . ALA A 1 326 ? 7.200 15.302 20.949 1.00 33.12 326 ALA A O 1
ATOM 2514 N N . TYR A 1 327 ? 7.250 13.058 21.157 1.00 30.94 327 TYR A N 1
ATOM 2515 C CA . TYR A 1 327 ? 7.999 13.049 22.417 1.00 30.94 327 TYR A CA 1
ATOM 2516 C C . TYR A 1 327 ? 9.472 13.406 22.184 1.00 30.94 327 TYR A C 1
ATOM 2518 O O . TYR A 1 327 ? 10.009 14.273 22.872 1.00 30.94 327 TYR A O 1
ATOM 2526 N N . ASN A 1 328 ? 10.084 12.844 21.136 1.00 30.52 328 ASN A N 1
ATOM 2527 C CA . ASN A 1 328 ? 11.487 13.114 20.809 1.00 30.52 328 ASN A CA 1
ATOM 2528 C C . ASN A 1 328 ? 11.721 14.561 20.358 1.00 30.52 328 ASN A C 1
ATOM 2530 O O . ASN A 1 328 ? 12.683 15.186 20.788 1.00 30.52 328 ASN A O 1
ATOM 2534 N N . CYS A 1 329 ? 10.823 15.146 19.560 1.00 33.69 329 CYS A N 1
ATOM 2535 C CA . CYS A 1 329 ? 11.003 16.525 19.093 1.00 33.69 329 CYS A CA 1
ATOM 2536 C C . CYS A 1 329 ? 10.898 17.551 20.239 1.00 33.69 329 CYS A C 1
ATOM 2538 O O . CYS A 1 329 ? 11.666 18.510 20.292 1.00 33.69 329 CYS A O 1
ATOM 2540 N N . ALA A 1 330 ? 9.991 17.328 21.198 1.00 40.34 330 ALA A N 1
ATOM 2541 C CA . ALA A 1 330 ? 9.848 18.197 22.364 1.00 40.34 330 ALA A CA 1
ATOM 2542 C C . ALA A 1 330 ? 11.015 18.057 23.359 1.00 40.34 330 ALA A C 1
ATOM 2544 O O . ALA A 1 330 ? 11.410 19.054 23.964 1.00 40.34 330 ALA A O 1
ATOM 2545 N N . TYR A 1 331 ? 11.569 16.851 23.513 1.00 39.09 331 TYR A N 1
ATOM 2546 C CA . TYR A 1 331 ? 12.736 16.592 24.360 1.00 39.09 331 TYR A CA 1
ATOM 2547 C C . TYR A 1 331 ? 14.002 17.262 23.798 1.00 39.09 331 TYR A C 1
ATOM 2549 O O . TYR A 1 331 ? 14.640 18.044 24.499 1.00 39.09 331 TYR A O 1
ATOM 2557 N N . VAL A 1 332 ? 14.271 17.098 22.497 1.00 36.22 332 VAL A N 1
ATOM 2558 C CA . VAL A 1 332 ? 15.403 17.742 21.800 1.00 36.22 332 VAL A CA 1
ATOM 2559 C C . VAL A 1 332 ? 15.315 19.273 21.857 1.00 36.22 332 VAL A C 1
ATOM 2561 O O . VAL A 1 332 ? 16.319 19.955 22.050 1.00 36.22 332 VAL A O 1
ATOM 2564 N N . TYR A 1 333 ? 14.109 19.844 21.754 1.00 42.88 333 TYR A N 1
ATOM 2565 C CA . TYR A 1 333 ? 13.922 21.296 21.866 1.00 42.88 333 TYR A CA 1
ATOM 2566 C C . TYR A 1 333 ? 14.142 21.821 23.296 1.00 42.88 333 TYR A C 1
ATOM 2568 O O . TYR A 1 333 ? 14.554 22.971 23.470 1.00 42.88 333 TYR A O 1
ATOM 2576 N N . ARG A 1 334 ? 13.865 21.003 24.324 1.00 45.91 334 ARG A N 1
ATOM 2577 C CA . ARG A 1 334 ? 14.162 21.335 25.727 1.00 45.91 334 ARG A CA 1
ATOM 2578 C C . ARG A 1 334 ? 15.660 21.286 25.989 1.00 45.91 334 ARG A C 1
ATOM 2580 O O . ARG A 1 334 ? 16.193 22.299 26.424 1.00 45.91 334 ARG A O 1
ATOM 2587 N N . GLU A 1 335 ? 16.341 20.206 25.603 1.00 53.19 335 GLU A N 1
ATOM 2588 C CA . GLU A 1 335 ? 17.800 20.107 25.737 1.00 53.19 335 GLU A CA 1
ATOM 2589 C C . GLU A 1 335 ? 18.516 21.252 25.012 1.00 53.19 335 GLU A C 1
ATOM 2591 O O . GLU A 1 335 ? 19.380 21.899 25.597 1.00 53.19 335 GLU A O 1
ATOM 2596 N N . ALA A 1 336 ? 18.106 21.597 23.787 1.00 60.38 336 ALA A N 1
ATOM 2597 C CA . ALA A 1 336 ? 18.690 22.723 23.056 1.00 60.38 336 ALA A CA 1
ATOM 2598 C C . ALA A 1 336 ? 18.469 24.072 23.769 1.00 60.38 336 ALA A C 1
ATOM 2600 O O . ALA A 1 336 ? 19.351 24.935 23.775 1.00 60.38 336 ALA A O 1
ATOM 2601 N N . LYS A 1 337 ? 17.301 24.269 24.394 1.00 65.12 337 LYS A N 1
ATOM 2602 C CA . LYS A 1 337 ? 16.977 25.494 25.139 1.00 65.12 337 LYS A CA 1
ATOM 2603 C C . LYS A 1 337 ? 17.723 25.565 26.471 1.00 65.12 337 LYS A C 1
ATOM 2605 O O . LYS A 1 337 ? 18.154 26.653 26.854 1.00 65.12 337 LYS A O 1
ATOM 2610 N N . ASP A 1 338 ? 17.903 24.434 27.139 1.00 68.62 338 ASP A N 1
ATOM 2611 C CA . ASP A 1 338 ? 18.624 24.335 28.405 1.00 68.62 338 ASP A CA 1
ATOM 2612 C C . ASP A 1 338 ? 20.138 24.463 28.180 1.00 68.62 338 ASP A C 1
ATOM 2614 O O . ASP A 1 338 ? 20.789 25.227 28.888 1.00 68.62 338 ASP A O 1
ATOM 2618 N N . GLN A 1 339 ? 20.683 23.889 27.101 1.00 68.19 339 GLN A N 1
ATOM 2619 C CA . GLN A 1 339 ? 22.061 24.128 26.650 1.00 68.19 339 GLN A CA 1
ATOM 2620 C C . GLN A 1 339 ? 22.291 25.586 26.228 1.00 68.19 339 GLN A C 1
ATOM 2622 O O . GLN A 1 339 ? 23.330 26.163 26.543 1.00 68.19 339 GLN A O 1
ATOM 2627 N N . ALA A 1 340 ? 21.330 26.222 25.548 1.00 68.00 340 ALA A N 1
ATOM 2628 C CA . ALA A 1 340 ? 21.426 27.639 25.189 1.00 68.00 340 ALA A CA 1
ATOM 2629 C C . ALA A 1 340 ? 21.371 28.560 26.420 1.00 68.00 340 ALA A C 1
ATOM 2631 O O . ALA A 1 340 ? 22.058 29.583 26.458 1.00 68.00 340 ALA A O 1
ATOM 2632 N N . LYS A 1 341 ? 20.582 28.201 27.442 1.00 73.50 341 LYS A N 1
ATOM 2633 C CA . LYS A 1 341 ? 20.564 28.899 28.734 1.00 73.50 341 LYS A CA 1
ATOM 2634 C C . LYS A 1 341 ? 21.858 28.681 29.514 1.00 73.50 341 LYS A C 1
ATOM 2636 O O . LYS A 1 341 ? 22.403 29.659 30.009 1.00 73.50 341 LYS A O 1
ATOM 2641 N N . ALA A 1 342 ? 22.375 27.454 29.565 1.00 73.62 342 ALA A N 1
ATOM 2642 C CA . ALA A 1 342 ? 23.642 27.134 30.217 1.00 73.62 342 ALA A CA 1
ATOM 2643 C C . ALA A 1 342 ? 24.818 27.871 29.557 1.00 73.62 342 ALA A C 1
ATOM 2645 O O . ALA A 1 342 ? 25.623 28.479 30.252 1.00 73.62 342 ALA A O 1
ATOM 2646 N N . LYS A 1 343 ? 24.862 27.938 28.217 1.00 73.38 343 LYS A N 1
ATOM 2647 C CA . LYS A 1 343 ? 25.862 28.728 27.474 1.00 73.38 343 LYS A CA 1
ATOM 2648 C C . LYS A 1 343 ? 25.749 30.233 27.728 1.00 73.38 343 LYS A C 1
ATOM 2650 O O . LYS A 1 343 ? 26.768 30.907 27.796 1.00 73.38 343 LYS A O 1
ATOM 2655 N N . LYS A 1 344 ? 24.532 30.769 27.890 1.00 70.31 344 LYS A N 1
ATOM 2656 C CA . LYS A 1 344 ? 24.330 32.175 28.284 1.00 70.31 344 LYS A CA 1
ATOM 2657 C C . LYS A 1 344 ? 24.714 32.446 29.738 1.00 70.31 344 LYS A C 1
ATOM 2659 O O . LYS A 1 344 ? 25.193 33.534 30.019 1.00 70.31 344 LYS A O 1
ATOM 2664 N N . ALA A 1 345 ? 24.506 31.484 30.635 1.00 70.31 345 ALA A N 1
ATOM 2665 C CA . ALA A 1 345 ? 24.886 31.595 32.042 1.00 70.31 345 ALA A CA 1
ATOM 2666 C C . ALA A 1 345 ? 26.404 31.445 32.254 1.00 70.31 345 ALA A C 1
ATOM 2668 O O . ALA A 1 345 ? 26.952 32.073 33.150 1.00 70.31 345 ALA A O 1
ATOM 2669 N N . ALA A 1 346 ? 27.081 30.654 31.413 1.00 69.00 346 ALA A N 1
ATOM 2670 C CA . ALA A 1 346 ? 28.530 30.453 31.448 1.00 69.00 346 ALA A CA 1
ATOM 2671 C C . ALA A 1 346 ? 29.332 31.526 30.683 1.00 69.00 346 ALA A C 1
ATOM 2673 O O . ALA A 1 346 ? 30.560 31.516 30.725 1.00 69.00 346 ALA A O 1
ATOM 2674 N N . ALA A 1 347 ? 28.668 32.440 29.965 1.00 69.12 347 ALA A N 1
ATOM 2675 C CA . ALA A 1 347 ? 29.348 33.532 29.279 1.00 69.12 347 ALA A CA 1
ATOM 2676 C C . ALA A 1 347 ? 29.822 34.582 30.308 1.00 69.12 347 ALA A C 1
ATOM 2678 O O . ALA A 1 347 ? 28.990 35.102 31.057 1.00 69.12 347 ALA A O 1
ATOM 2679 N N . PRO A 1 348 ? 31.124 34.927 30.359 1.00 60.44 348 PRO A N 1
ATOM 2680 C CA . PRO A 1 348 ? 31.620 35.954 31.270 1.00 60.44 348 PRO A CA 1
ATOM 2681 C C . PRO A 1 348 ? 30.980 37.312 30.951 1.00 60.44 348 PRO A C 1
ATOM 2683 O O . PRO A 1 348 ? 30.799 37.673 29.785 1.00 60.44 348 PRO A O 1
ATOM 2686 N N . ALA A 1 349 ? 30.609 38.057 31.997 1.00 57.34 349 ALA A N 1
ATOM 2687 C CA . ALA A 1 349 ? 29.918 39.336 31.865 1.00 57.34 349 ALA A CA 1
ATOM 2688 C C . ALA A 1 349 ? 30.735 40.327 31.006 1.00 57.34 349 ALA A C 1
ATOM 2690 O O . ALA A 1 349 ? 31.950 40.440 31.197 1.00 57.34 349 ALA A O 1
ATOM 2691 N N . PRO A 1 350 ? 30.101 41.072 30.079 1.00 53.22 350 PRO A N 1
ATOM 2692 C CA . PRO A 1 350 ? 30.814 42.034 29.249 1.00 53.22 350 PRO A CA 1
ATOM 2693 C C . PRO A 1 350 ? 31.415 43.137 30.128 1.00 53.22 350 PRO A C 1
ATOM 2695 O O . PRO A 1 350 ? 30.697 43.850 30.833 1.00 53.22 350 PRO A O 1
ATOM 2698 N N . GLN A 1 351 ? 32.743 43.276 30.088 1.00 50.09 351 GLN A N 1
ATOM 2699 C CA . GLN A 1 351 ? 33.466 44.323 30.806 1.00 50.09 351 GLN A CA 1
ATOM 2700 C C . GLN A 1 351 ? 33.005 45.699 30.302 1.00 50.09 351 GLN A C 1
ATOM 2702 O O . GLN A 1 351 ? 33.070 45.999 29.107 1.00 50.09 351 GLN A O 1
ATOM 2707 N N . LYS A 1 352 ? 32.504 46.538 31.218 1.00 44.81 352 LYS A N 1
ATOM 2708 C CA . LYS A 1 352 ? 32.106 47.921 30.923 1.00 44.81 352 LYS A CA 1
ATOM 2709 C C . LYS A 1 352 ? 33.330 48.682 30.402 1.00 44.81 352 LYS A C 1
ATOM 2711 O O . LYS A 1 352 ? 34.275 48.901 31.155 1.00 44.81 352 LYS A O 1
ATOM 2716 N N . LYS A 1 353 ? 33.307 49.104 29.132 1.00 44.22 353 LYS A N 1
ATOM 2717 C CA . LYS A 1 353 ? 34.316 50.019 28.577 1.00 44.22 353 LYS A CA 1
ATOM 2718 C C . LYS A 1 353 ? 34.317 51.307 29.405 1.00 44.22 353 LYS A C 1
ATOM 2720 O O . LYS A 1 353 ? 33.317 52.024 29.429 1.00 44.22 353 LYS A O 1
ATOM 2725 N N . GLN A 1 354 ? 35.418 51.571 30.104 1.00 42.78 354 GLN A N 1
ATOM 2726 C CA . GLN A 1 354 ? 35.634 52.821 30.825 1.00 42.78 354 GLN A CA 1
ATOM 2727 C C . GLN A 1 354 ? 35.769 53.963 29.812 1.00 42.78 354 GLN A C 1
ATOM 2729 O O . GLN A 1 354 ? 36.602 53.917 28.909 1.00 42.78 354 GLN A O 1
ATOM 2734 N N . VAL A 1 355 ? 34.922 54.981 29.954 1.00 42.59 355 VAL A N 1
ATOM 2735 C CA . VAL A 1 355 ? 35.039 56.242 29.219 1.00 42.59 355 VAL A CA 1
ATOM 2736 C C . VAL A 1 355 ? 36.217 57.007 29.817 1.00 42.59 355 VAL A C 1
ATOM 2738 O O . VAL A 1 355 ? 36.149 57.455 30.961 1.00 42.59 355 VAL A O 1
ATOM 2741 N N . ILE A 1 356 ? 37.304 57.131 29.059 1.00 46.75 356 ILE A N 1
ATOM 2742 C CA . ILE A 1 356 ? 38.469 57.937 29.435 1.00 46.75 356 ILE A CA 1
ATOM 2743 C C . ILE A 1 356 ? 38.041 59.413 29.430 1.00 46.75 356 ILE A C 1
ATOM 2745 O O . ILE A 1 356 ? 37.683 59.963 28.389 1.00 46.75 356 ILE A O 1
ATOM 2749 N N . LYS A 1 357 ? 38.044 60.050 30.607 1.00 41.53 357 LYS A N 1
ATOM 2750 C CA . LYS A 1 357 ? 37.911 61.506 30.754 1.00 41.53 357 LYS A CA 1
ATOM 2751 C C . LYS A 1 357 ? 39.278 62.137 30.483 1.00 41.53 357 LYS A C 1
ATOM 2753 O O . LYS A 1 357 ? 40.219 61.890 31.230 1.00 41.53 357 LYS A O 1
ATOM 2758 N N . ASN A 1 358 ? 39.382 62.945 29.431 1.00 42.00 358 ASN A N 1
ATOM 2759 C CA . ASN A 1 358 ? 40.594 63.711 29.140 1.00 42.00 358 ASN A CA 1
ATOM 2760 C C . ASN A 1 358 ? 40.805 64.827 30.184 1.00 42.00 358 ASN A C 1
ATOM 2762 O O . ASN A 1 358 ? 39.856 65.498 30.592 1.00 42.00 358 ASN A O 1
ATOM 2766 N N . ALA A 1 359 ? 42.061 64.983 30.608 1.00 44.19 359 ALA A N 1
ATOM 2767 C CA . ALA A 1 359 ? 42.554 65.882 31.654 1.00 44.19 359 ALA A CA 1
ATOM 2768 C C . ALA A 1 359 ? 42.510 67.387 31.264 1.00 44.19 359 ALA A C 1
ATOM 2770 O O . ALA A 1 359 ? 42.429 67.710 30.076 1.00 44.19 359 ALA A O 1
ATOM 2771 N N . PRO A 1 360 ? 42.554 68.320 32.242 1.00 43.16 360 PRO A N 1
ATOM 2772 C CA . PRO A 1 360 ? 42.233 69.733 32.036 1.00 43.16 360 PRO A CA 1
ATOM 2773 C C . PRO A 1 360 ? 43.406 70.545 31.459 1.00 43.16 360 PRO A C 1
ATOM 2775 O O . PRO A 1 360 ? 44.550 70.408 31.887 1.00 43.16 360 PRO A O 1
ATOM 2778 N N . LYS A 1 361 ? 43.105 71.441 30.508 1.00 42.72 361 LYS A N 1
ATOM 2779 C CA . LYS A 1 361 ? 44.039 72.450 29.977 1.00 42.72 361 LYS A CA 1
ATOM 2780 C C . LYS A 1 361 ? 44.124 73.650 30.930 1.00 42.72 361 LYS A C 1
ATOM 2782 O O . LYS A 1 361 ? 43.098 74.165 31.367 1.00 42.72 361 LYS A O 1
ATOM 2787 N N . GLY A 1 362 ? 45.349 74.084 31.234 1.00 34.84 362 GLY A N 1
ATOM 2788 C CA . GLY A 1 362 ? 45.646 75.211 32.121 1.00 34.84 362 GLY A CA 1
ATOM 2789 C C . GLY A 1 362 ? 45.194 76.578 31.587 1.00 34.84 362 GLY A C 1
ATOM 2790 O O . GLY A 1 362 ? 45.200 76.823 30.382 1.00 34.84 362 GLY A O 1
ATOM 2791 N N . GLY A 1 363 ? 44.819 77.475 32.510 1.00 35.19 363 GLY A N 1
ATOM 2792 C CA . GLY A 1 363 ? 44.693 78.923 32.266 1.00 35.19 363 GLY A CA 1
ATOM 2793 C C . GLY A 1 363 ? 46.079 79.558 32.073 1.00 35.19 363 GLY A C 1
ATOM 2794 O O . GLY A 1 363 ? 47.085 78.956 32.421 1.00 35.19 363 GLY A O 1
ATOM 2795 N N . LYS A 1 364 ? 46.268 80.760 31.531 1.00 33.31 364 LYS A N 1
ATOM 2796 C CA . LYS A 1 364 ? 45.498 82.010 31.483 1.00 33.31 364 LYS A CA 1
ATOM 2797 C C . LYS A 1 364 ? 45.985 82.791 30.246 1.00 33.31 364 LYS A C 1
ATOM 2799 O O . LYS A 1 364 ? 47.168 82.710 29.932 1.00 33.31 364 LYS A O 1
ATOM 2804 N N . LYS A 1 365 ? 45.162 83.677 29.683 1.00 37.50 365 LYS A N 1
ATOM 2805 C CA . LYS A 1 365 ? 45.302 85.142 29.840 1.00 37.50 365 LYS A CA 1
ATOM 2806 C C . LYS A 1 365 ? 44.326 85.872 28.917 1.00 37.50 365 LYS A C 1
ATOM 2808 O O . LYS A 1 365 ? 44.268 85.653 27.716 1.00 37.50 365 LYS A O 1
ATOM 2813 N N . THR A 1 366 ? 43.571 86.748 29.556 1.00 38.03 366 THR A N 1
ATOM 2814 C CA . THR A 1 366 ? 42.737 87.811 29.010 1.00 38.03 366 THR A CA 1
ATOM 2815 C C . THR A 1 366 ? 43.579 88.826 28.237 1.00 38.03 366 THR A C 1
ATOM 2817 O O . THR A 1 366 ? 44.600 89.286 28.748 1.00 38.03 366 THR A O 1
ATOM 2820 N N . GLY A 1 367 ? 43.115 89.222 27.055 1.00 34.47 367 GLY A N 1
ATOM 2821 C CA . GLY A 1 367 ? 43.671 90.316 26.265 1.00 34.47 367 GLY A CA 1
ATOM 2822 C C . GLY A 1 367 ? 42.570 90.930 25.415 1.00 34.47 367 GLY A C 1
ATOM 2823 O O . GLY A 1 367 ? 42.232 90.412 24.360 1.00 34.47 367 GLY A O 1
ATOM 2824 N N . ASN A 1 368 ? 41.981 92.000 25.937 1.00 39.06 368 ASN A N 1
ATOM 2825 C CA . ASN A 1 368 ? 41.066 92.903 25.250 1.00 39.06 368 ASN A CA 1
ATOM 2826 C C . ASN A 1 368 ? 41.703 93.433 23.954 1.00 39.06 368 ASN A C 1
ATOM 2828 O O . ASN A 1 368 ? 42.871 93.818 23.996 1.00 39.06 368 ASN A O 1
ATOM 2832 N N . ARG A 1 369 ? 40.918 93.587 22.883 1.00 38.81 369 ARG A N 1
ATOM 2833 C CA . ARG A 1 369 ? 40.717 94.869 22.175 1.00 38.81 369 ARG A CA 1
ATOM 2834 C C . ARG A 1 369 ? 39.805 94.666 20.966 1.00 38.81 369 ARG A C 1
ATOM 2836 O O . ARG A 1 369 ? 40.018 93.770 20.156 1.00 38.81 369 ARG A O 1
ATOM 2843 N N . GLY A 1 370 ? 38.769 95.497 20.906 1.00 31.62 370 GLY A N 1
ATOM 2844 C CA . GLY A 1 370 ? 37.929 95.657 19.735 1.00 31.62 370 GLY A CA 1
ATOM 2845 C C . GLY A 1 370 ? 38.603 96.467 18.629 1.00 31.62 370 GLY A C 1
ATOM 2846 O O . GLY A 1 370 ? 39.706 96.977 18.808 1.00 31.62 370 GLY A O 1
ATOM 2847 N N . ALA A 1 371 ? 37.861 96.530 17.524 1.00 38.50 371 ALA A N 1
ATOM 2848 C CA . ALA A 1 371 ? 37.797 97.562 16.490 1.00 38.50 371 ALA A CA 1
ATOM 2849 C C . ALA A 1 371 ? 39.053 98.414 16.235 1.00 38.50 371 ALA A C 1
ATOM 2851 O O . ALA A 1 371 ? 39.411 99.266 17.047 1.00 38.50 371 ALA A O 1
ATOM 2852 N N . LEU A 1 372 ? 39.608 98.295 15.029 1.00 39.16 372 LEU A N 1
ATOM 2853 C CA . LEU A 1 372 ? 39.336 99.207 13.907 1.00 39.16 372 LEU A CA 1
ATOM 2854 C C . LEU A 1 372 ? 39.932 98.632 12.621 1.00 39.16 372 LEU A C 1
ATOM 2856 O O . LEU A 1 372 ? 41.036 98.049 12.708 1.00 39.16 372 LEU A O 1
#

Radius of gyration: 31.34 Å; Cα contacts (8 Å, |Δi|>4): 636; chains: 1; bounding box: 65×117×79 Å

Nearest PDB structures (foldseek):
  7f5s-assembly1_LW  TM=8.402E-01  e=5.045E-06  Homo sapiens
  8k2c-assembly1_LW  TM=5.892E-01  e=3.871E-06  Homo sapiens
  8ifd-assembly1_2Q  TM=5.325E-01  e=6.236E-06  Homo sapiens
  7zw0-assembly1_LZ  TM=5.270E-01  e=8.128E-06  Saccharomyces cerevisiae W303
  8v87-assembly1_u  TM=5.373E-01  e=9.036E-06  Saccharomyces cerevisiae BY4741

Organism: NCBI:txid157072

Sequence (372 aa):
MSSTEGKIVSIKYPIFGIDWKRDAQGQPFIAVAGGGGAVKSGIKNCVNVVKFSPDGEALITGGEDGIIRLWILTIPPSKSEVDIDDKYRDAFQVSEPILLEGHNGCINDLSWHPSSAKVVSCAKDGQCLVWASINGTWKKAASMPLAGELNVQKPDKAKNRGKFVYRGCQFVPLPSSSAGKKNSDEKDVIVTVQTPARGSSYLSKWTCVLDNRGRCTVDEIYSIPVKDTIVCSLAVRTETCAFSESRIYPGHGVRLVRKDGNAYTLLNSKCKSLFLQRKKPAKIHWTLGWRRMNKKLRVRCPFAVFRVSDGGEHDGCTFIVRSLVAYNCAYVYREAKDQAKAKKAAAPAPQKKQVIKNAPKGGKKTGNRGAL

InterPro domains:
  IPR000988 Large ribosomal subunit protein eL24-related, N-terminal [PF01246] (237-297)
  IPR000988 Large ribosomal subunit protein eL24-related, N-terminal [cd00472] (236-287)
  IPR001680 WD40 repeat [PF00400] (45-71)
  IPR001680 WD40 repeat [PF00400] (100-131)
  IPR001680 WD40 repeat [PS50082] (40-71)
  IPR001680 WD40 repeat [PS50082] (100-131)
  IPR001680 WD40 repeat [SM00320] (33-72)
  IPR001680 WD40 repeat [SM00320] (93-132)
  IPR015943 WD40/YVTN repeat-like-containing domain superfamily [G3DSA:2.130.10.10] (8-243)
  IPR036322 WD40-repeat-containing domain superfamily [SSF50978] (13-138)
  IPR038630 Ribosomal protein L24e/L24 superfamily [G3DSA:2.30.170.20] (244-291)
  IPR045260 Guanine nucleotide-exchange factor Sec12-like [PTHR23284] (49-239)

Foldseek 3Di:
DDPPPPDPDDDPFDFQEKDWDAAPVGHIDIDTFTADDDVVLPAPFGWNYKDAALNRQWIWIWGQQRKIWIKGWDQDDDDDPDPPDCVNVVNTDIDGTDIADDDRGGWQEKEADNVNQKIWTWGFSQKIWIWGADPNDIYTQDIDDGQQPDPVNVVCVVVFDAGKGWNYKYWDDDDCPCVPDPDVPDWTKMWIWIFGPFWKIKIWIWTWDADPVRHIDIDTPDIDIRGRDGDNYDDADWDAAPQQRDTAHPPAFDWDQDPVRDIGTHRDPVSVVCVVVVPHSCVPCNGPNVCVVVVVPPPPPPDDPDPDDDDDDDDDDDDDDDDPVVVVVVVVVVVVVVVVVVVVVPDPDDDPPDDDDDDDDDDDDDDDDDDD

pLDDT: mean 70.6, std 21.25, range [23.72, 95.31]